Protein AF-A0A2E0VSB5-F1 (afdb_monomer)

Mean predicted aligned error: 21.11 Å

Structure (mmCIF, N/CA/C/O backbone):
data_AF-A0A2E0VSB5-F1
#
_entry.id   AF-A0A2E0VSB5-F1
#
loop_
_atom_site.group_PDB
_atom_site.id
_atom_site.type_symbol
_atom_site.label_atom_id
_atom_site.label_alt_id
_atom_site.label_comp_id
_atom_site.label_asym_id
_atom_site.label_entity_id
_atom_site.label_seq_id
_atom_site.pdbx_PDB_ins_code
_atom_site.Cartn_x
_atom_site.Cartn_y
_atom_site.Cartn_z
_atom_site.occupancy
_atom_site.B_iso_or_equiv
_atom_site.auth_seq_id
_atom_site.auth_comp_id
_atom_site.auth_asym_id
_atom_site.auth_atom_id
_atom_site.pdbx_PDB_model_num
ATOM 1 N N . MET A 1 1 ? -32.326 40.258 33.714 1.00 57.09 1 MET A N 1
ATOM 2 C CA . MET A 1 1 ? -31.892 39.462 34.887 1.00 57.09 1 MET A CA 1
ATOM 3 C C . MET A 1 1 ? -33.051 39.093 35.821 1.00 57.09 1 MET A C 1
ATOM 5 O O . MET A 1 1 ? -33.211 37.913 36.072 1.00 57.09 1 MET A O 1
ATOM 9 N N . LYS A 1 2 ? -33.936 40.021 36.236 1.00 50.50 2 LYS A N 1
ATOM 10 C CA . LYS A 1 2 ? -35.081 39.716 37.136 1.00 50.50 2 LYS A CA 1
ATOM 11 C C . LYS A 1 2 ? -36.106 38.684 36.617 1.00 50.50 2 LYS A C 1
ATOM 13 O O . LYS A 1 2 ? -36.763 38.034 37.415 1.00 50.50 2 LYS A O 1
ATOM 18 N N . LYS A 1 3 ? -36.254 38.537 35.292 1.00 53.69 3 LYS A N 1
ATOM 19 C CA . LYS A 1 3 ? -37.178 37.557 34.686 1.00 53.69 3 LYS A CA 1
ATOM 20 C C . LYS A 1 3 ? -36.610 36.129 34.648 1.00 53.69 3 LYS A C 1
ATOM 22 O O . LYS A 1 3 ? -37.389 35.193 34.670 1.00 53.69 3 LYS A O 1
ATOM 27 N N . LEU A 1 4 ? -35.281 35.967 34.644 1.00 56.50 4 LEU A N 1
ATOM 28 C CA . LEU A 1 4 ? -34.621 34.655 34.564 1.00 56.50 4 LEU A CA 1
ATOM 29 C C . LEU A 1 4 ? -34.564 33.965 35.937 1.00 56.50 4 LEU A C 1
ATOM 31 O O . LEU A 1 4 ? -34.779 32.763 36.037 1.00 56.50 4 LEU A O 1
ATOM 35 N N . THR A 1 5 ? -34.368 34.737 37.011 1.00 61.03 5 THR A N 1
ATOM 36 C CA . THR A 1 5 ? -34.428 34.226 38.389 1.00 61.03 5 THR A CA 1
ATOM 37 C C . THR A 1 5 ? -35.829 33.761 38.787 1.00 61.03 5 THR A C 1
ATOM 39 O O . THR A 1 5 ? -35.952 32.783 39.515 1.00 61.03 5 THR A O 1
ATOM 42 N N . PHE A 1 6 ? -36.887 34.398 38.272 1.00 62.56 6 PHE A N 1
ATOM 43 C CA . PHE A 1 6 ? -38.267 33.988 38.559 1.00 62.56 6 PHE A CA 1
ATOM 44 C C . PHE A 1 6 ? -38.635 32.661 37.873 1.00 62.56 6 PHE A C 1
ATOM 46 O O . PHE A 1 6 ? -39.326 31.833 38.460 1.00 62.56 6 PHE A O 1
ATOM 53 N N . THR A 1 7 ? -38.123 32.416 36.662 1.00 64.69 7 THR A N 1
ATOM 54 C CA . THR A 1 7 ? -38.352 31.156 35.936 1.00 64.69 7 THR A CA 1
ATOM 55 C C . THR A 1 7 ? -37.606 29.980 36.572 1.00 64.69 7 THR A C 1
ATOM 57 O O . THR A 1 7 ? -38.175 28.900 36.683 1.00 64.69 7 THR A O 1
ATOM 60 N N . ILE A 1 8 ? -36.380 30.190 37.066 1.00 64.81 8 ILE A N 1
ATOM 61 C CA . ILE A 1 8 ? -35.599 29.145 37.755 1.00 64.81 8 ILE A CA 1
ATOM 62 C C . ILE A 1 8 ? -36.217 28.807 39.122 1.00 64.81 8 ILE A C 1
ATOM 64 O O . ILE A 1 8 ? -36.346 27.633 39.462 1.00 64.81 8 ILE A O 1
ATOM 68 N N . PHE A 1 9 ? -36.692 29.810 39.871 1.00 64.00 9 PHE A N 1
ATOM 69 C CA . PHE A 1 9 ? -37.379 29.581 41.148 1.00 64.00 9 PHE A CA 1
ATOM 70 C C . PHE A 1 9 ? -38.728 28.863 40.963 1.00 64.00 9 PHE A C 1
ATOM 72 O O . PHE A 1 9 ? -39.086 28.005 41.762 1.00 64.00 9 PHE A O 1
ATOM 79 N N . SER A 1 10 ? -39.446 29.146 39.869 1.00 64.81 10 SER A N 1
ATOM 80 C CA . SER A 1 10 ? -40.701 28.462 39.528 1.00 64.81 10 SER A CA 1
ATOM 81 C C . SER A 1 10 ? -40.507 27.007 39.088 1.00 64.81 10 SER A C 1
ATOM 83 O O . SER A 1 10 ? -41.437 26.219 39.235 1.00 64.81 10 SER A O 1
ATOM 85 N N . PHE A 1 11 ? -39.336 26.644 38.552 1.00 57.78 11 PHE A N 1
ATOM 86 C CA . PHE A 1 11 ? -39.025 25.266 38.155 1.00 57.78 11 PHE A CA 1
ATOM 87 C C . PHE A 1 11 ? -38.574 24.416 39.355 1.00 57.78 11 PHE A C 1
ATOM 89 O O . PHE A 1 11 ? -38.903 23.237 39.434 1.00 57.78 11 PHE A O 1
ATOM 96 N N . PHE A 1 12 ? -37.902 25.030 40.337 1.00 57.31 12 PHE A N 1
ATOM 97 C CA . PHE A 1 12 ? -37.495 24.370 41.586 1.00 57.31 12 PHE A CA 1
ATOM 98 C C . PHE A 1 12 ? -38.660 24.163 42.573 1.00 57.31 12 PHE A C 1
ATOM 100 O O . PHE A 1 12 ? -38.594 23.304 43.445 1.00 57.31 12 PHE A O 1
ATOM 107 N N . LEU A 1 13 ? -39.755 24.921 42.428 1.00 60.22 13 LEU A N 1
ATOM 108 C CA . LEU A 1 13 ? -40.951 24.786 43.268 1.00 60.22 13 LEU A CA 1
ATOM 109 C C . LEU A 1 13 ? -41.887 23.639 42.834 1.00 60.22 13 LEU A C 1
ATOM 111 O O . LEU A 1 13 ? -42.868 23.372 43.522 1.00 60.22 13 LEU A O 1
ATOM 115 N N . PHE A 1 14 ? -41.608 22.968 41.709 1.00 53.88 14 PHE A N 1
ATOM 116 C CA . PHE A 1 14 ? -42.466 21.912 41.152 1.00 53.88 14 PHE A CA 1
ATOM 117 C C . PHE A 1 14 ? -42.030 20.481 41.512 1.00 53.88 14 PHE A C 1
ATOM 119 O O . PHE A 1 14 ? -42.691 19.526 41.116 1.00 53.88 14 PHE A O 1
ATOM 126 N N . THR A 1 15 ? -40.958 20.305 42.291 1.00 57.34 15 THR A N 1
ATOM 127 C CA . THR A 1 15 ? -40.466 18.985 42.735 1.00 57.34 15 THR A CA 1
ATOM 128 C C . THR A 1 15 ? -40.979 18.576 44.119 1.00 57.34 15 THR A C 1
ATOM 130 O O . THR A 1 15 ? -40.351 17.772 44.806 1.00 57.34 15 THR A O 1
ATOM 133 N N . VAL A 1 16 ? -42.123 19.108 44.559 1.00 59.09 16 VAL A N 1
ATOM 134 C CA . VAL A 1 16 ? -42.706 18.717 45.848 1.00 59.09 16 VAL A CA 1
ATOM 135 C C . VAL A 1 16 ? -43.298 17.310 45.740 1.00 59.09 16 VAL A C 1
ATOM 137 O O . VAL A 1 16 ? -44.398 17.115 45.238 1.00 59.09 16 VAL A O 1
ATOM 140 N N . MET A 1 17 ? -42.509 16.350 46.222 1.00 55.81 17 MET A N 1
ATOM 141 C CA . MET A 1 17 ? -42.919 15.157 46.966 1.00 55.81 17 MET A CA 1
ATOM 142 C C . MET A 1 17 ? -44.158 14.438 46.421 1.00 55.81 17 MET A C 1
ATOM 144 O O . MET A 1 17 ? -45.267 14.572 46.937 1.00 55.81 17 MET A O 1
ATOM 148 N N . VAL A 1 18 ? -43.944 13.580 45.426 1.00 48.88 18 VAL A N 1
ATOM 149 C CA . VAL A 1 18 ? -44.850 12.450 45.213 1.00 48.88 18 VAL A CA 1
ATOM 150 C C . VAL A 1 18 ? -44.568 11.449 46.332 1.00 48.88 18 VAL A C 1
ATOM 152 O O . VAL A 1 18 ? -43.710 10.581 46.202 1.00 48.88 18 VAL A O 1
ATOM 155 N N . SER A 1 19 ? -45.252 11.593 47.464 1.00 60.03 19 SER A N 1
ATOM 156 C CA . SER A 1 19 ? -45.313 10.523 48.455 1.00 60.03 19 SER A CA 1
ATOM 157 C C . SER A 1 19 ? -46.178 9.416 47.866 1.00 60.03 19 SER A C 1
ATOM 159 O O . SER A 1 19 ? -47.396 9.564 47.767 1.00 60.03 19 SER A O 1
ATOM 161 N N . ALA A 1 20 ? -45.566 8.307 47.462 1.00 47.06 20 ALA A N 1
ATOM 162 C CA . ALA A 1 20 ? -46.301 7.066 47.274 1.00 47.06 20 ALA A CA 1
ATOM 163 C C . ALA A 1 20 ? -46.772 6.604 48.661 1.00 47.06 20 ALA A C 1
ATOM 165 O O . ALA A 1 20 ? -46.060 5.896 49.367 1.00 47.06 20 ALA A O 1
ATOM 166 N N . GLN A 1 21 ? -47.933 7.088 49.105 1.00 60.75 21 GLN A N 1
ATOM 167 C CA . GLN A 1 21 ? -48.536 6.603 50.338 1.00 60.75 21 GLN A CA 1
ATOM 168 C C . GLN A 1 21 ? -49.016 5.178 50.085 1.00 60.75 21 GLN A C 1
ATOM 170 O O . GLN A 1 21 ? -49.760 4.923 49.134 1.00 60.75 21 GLN A O 1
ATOM 175 N N . VAL A 1 22 ? -48.552 4.247 50.921 1.00 66.75 22 VAL A N 1
ATOM 176 C CA . VAL A 1 22 ? -49.092 2.888 50.954 1.00 66.75 22 VAL A CA 1
ATOM 177 C C . VAL A 1 22 ? -50.607 3.017 51.128 1.00 66.75 22 VAL A C 1
ATOM 179 O O . VAL A 1 22 ? -51.035 3.773 52.004 1.00 66.75 22 VAL A O 1
ATOM 182 N N . PRO A 1 23 ? -51.427 2.358 50.291 1.00 72.94 23 PRO A N 1
ATOM 183 C CA . PRO A 1 23 ? -52.872 2.409 50.445 1.00 72.94 23 PRO A CA 1
ATOM 184 C C . PRO A 1 23 ? -53.263 1.996 51.869 1.00 72.94 23 PRO A C 1
ATOM 186 O O . PRO A 1 23 ? -52.993 0.871 52.281 1.00 72.94 23 PRO A O 1
ATOM 189 N N . GLN A 1 24 ? -53.887 2.908 52.615 1.00 85.94 24 GLN A N 1
ATOM 190 C CA . GLN A 1 24 ? -54.301 2.710 54.011 1.00 85.94 24 GLN A CA 1
ATOM 191 C C . GLN A 1 24 ? -55.617 1.929 54.086 1.00 85.94 24 GLN A C 1
ATOM 193 O O . GLN A 1 24 ? -56.604 2.386 54.653 1.00 85.94 24 GLN A O 1
ATOM 198 N N . ALA A 1 25 ? -55.660 0.787 53.397 1.00 90.19 25 ALA A N 1
ATOM 199 C CA . ALA A 1 25 ? -56.811 -0.099 53.354 1.00 90.19 25 ALA A CA 1
ATOM 200 C C . ALA A 1 25 ? -56.442 -1.492 52.831 1.00 90.19 25 ALA A C 1
ATOM 202 O O . ALA A 1 25 ? -55.509 -1.642 52.039 1.00 90.19 25 ALA A O 1
ATOM 203 N N . PHE A 1 26 ? -57.235 -2.506 53.182 1.00 90.12 26 PHE A N 1
ATOM 204 C CA . PHE A 1 26 ? -57.137 -3.846 52.594 1.00 90.12 26 PHE A CA 1
ATOM 205 C C . PHE A 1 26 ? -58.503 -4.396 52.171 1.00 90.12 26 PHE A C 1
ATOM 207 O O . PHE A 1 26 ? -59.560 -3.947 52.609 1.00 90.12 26 PHE A O 1
ATOM 214 N N . LYS A 1 27 ? -58.490 -5.380 51.268 1.00 91.44 27 LYS A N 1
ATOM 215 C CA . LYS A 1 27 ? -59.706 -6.021 50.756 1.00 91.44 27 LYS A CA 1
ATOM 216 C C . LYS A 1 27 ? -60.188 -7.112 51.707 1.00 91.44 27 LYS A C 1
ATOM 218 O O . LYS A 1 27 ? -59.393 -7.946 52.130 1.00 91.44 27 LYS A O 1
ATOM 223 N N . TYR A 1 28 ? -61.492 -7.158 51.959 1.00 92.31 28 TYR A N 1
ATOM 224 C CA . TYR A 1 28 ? -62.139 -8.230 52.715 1.00 92.31 28 TYR A CA 1
ATOM 225 C C . TYR A 1 28 ? -63.414 -8.676 52.002 1.00 92.31 28 TYR A C 1
ATOM 227 O O . TYR A 1 28 ? -64.159 -7.848 51.481 1.00 92.31 28 TYR A O 1
ATOM 235 N N . GLN A 1 29 ? -63.675 -9.979 51.955 1.00 92.94 29 GLN A N 1
ATOM 236 C CA . GLN A 1 29 ? -64.854 -10.531 51.294 1.00 92.94 29 GLN A CA 1
ATOM 237 C C . GLN A 1 29 ? -65.670 -11.355 52.289 1.00 92.94 29 GLN A C 1
ATOM 239 O O . GLN A 1 29 ? -65.118 -12.165 53.029 1.00 92.94 29 GLN A O 1
ATOM 244 N N . ALA A 1 30 ? -66.986 -11.154 52.295 1.00 91.00 30 ALA A N 1
ATOM 245 C CA . ALA A 1 30 ? -67.902 -11.866 53.180 1.00 91.00 30 ALA A CA 1
ATOM 246 C C . ALA A 1 30 ? -69.169 -12.287 52.435 1.00 91.00 30 ALA A C 1
ATOM 248 O O . ALA A 1 30 ? -69.587 -11.620 51.492 1.00 91.00 30 ALA A O 1
ATOM 249 N N . VAL A 1 31 ? -69.801 -13.372 52.886 1.00 93.69 31 VAL A N 1
ATOM 250 C CA . VAL A 1 31 ? -71.155 -13.757 52.467 1.00 93.69 31 VAL A CA 1
ATOM 251 C C . VAL A 1 31 ? -72.103 -13.472 53.619 1.00 93.69 31 VAL A C 1
ATOM 253 O O . VAL A 1 31 ? -71.986 -14.072 54.685 1.00 93.69 31 VAL A O 1
ATOM 256 N N . VAL A 1 32 ? -73.047 -12.567 53.396 1.00 92.19 32 VAL A N 1
ATOM 257 C CA . VAL A 1 32 ? -74.003 -12.117 54.402 1.00 92.19 32 VAL A CA 1
ATOM 258 C C . VAL A 1 32 ? -75.254 -12.987 54.352 1.00 92.19 32 VAL A C 1
ATOM 260 O O . VAL A 1 32 ? -75.841 -13.224 53.289 1.00 92.19 32 VAL A O 1
ATOM 263 N N . ARG A 1 33 ? -75.656 -13.478 55.524 1.00 89.94 33 ARG A N 1
ATOM 264 C CA . ARG A 1 33 ? -76.829 -14.329 55.719 1.00 89.94 33 ARG A CA 1
ATOM 265 C C . ARG A 1 33 ? -77.749 -13.726 56.771 1.00 89.94 33 ARG A C 1
ATOM 267 O O . ARG A 1 33 ? -77.280 -13.038 57.673 1.00 89.94 33 ARG A O 1
ATOM 274 N N . ASP A 1 34 ? -79.040 -14.005 56.652 1.00 85.12 34 ASP A N 1
ATOM 275 C CA . ASP A 1 34 ? -80.021 -13.665 57.676 1.00 85.12 34 ASP A CA 1
ATOM 276 C C . ASP A 1 34 ? -79.962 -14.639 58.870 1.00 85.12 34 ASP A C 1
ATOM 278 O O . ASP A 1 34 ? -79.226 -15.632 58.867 1.00 85.12 34 ASP A O 1
ATOM 282 N N . ALA A 1 35 ? -80.770 -14.380 59.901 1.00 83.00 35 ALA A N 1
ATOM 283 C CA . ALA A 1 35 ? -80.853 -15.227 61.094 1.00 83.00 35 ALA A CA 1
ATOM 284 C C . ALA A 1 35 ? -81.342 -16.667 60.811 1.00 83.00 35 ALA A C 1
ATOM 286 O O . ALA A 1 35 ? -81.150 -17.556 61.640 1.00 83.00 35 ALA A O 1
ATOM 287 N N . GLY A 1 36 ? -81.967 -16.913 59.654 1.00 84.56 36 GLY A N 1
ATOM 288 C CA . GLY A 1 36 ? -82.365 -18.239 59.176 1.00 84.56 36 GLY A CA 1
ATOM 289 C C . GLY A 1 36 ? -81.282 -18.947 58.352 1.00 84.56 36 GLY A C 1
ATOM 290 O O . GLY A 1 36 ? -81.516 -20.054 57.862 1.00 84.56 36 GLY A O 1
ATOM 291 N N . GLY A 1 37 ? -80.111 -18.325 58.176 1.00 82.69 37 GLY A N 1
ATOM 292 C CA . GLY A 1 37 ? -78.995 -18.837 57.383 1.00 82.69 37 GLY A CA 1
ATOM 293 C C . GLY A 1 37 ? -79.160 -18.663 55.868 1.00 82.69 37 GLY A C 1
ATOM 294 O O . GLY A 1 37 ? -78.307 -19.144 55.109 1.00 82.69 37 GLY A O 1
ATOM 295 N N . GLN A 1 38 ? -80.217 -17.986 55.406 1.00 89.12 38 GLN A N 1
ATOM 296 C CA . GLN A 1 38 ? -80.436 -17.702 53.987 1.00 89.12 38 GLN A CA 1
ATOM 297 C C . GLN A 1 38 ? -79.572 -16.526 53.541 1.00 89.12 38 GLN A C 1
ATOM 299 O O . GLN A 1 38 ? -79.317 -15.604 54.311 1.00 89.12 38 GLN A O 1
ATOM 304 N N . VAL A 1 39 ? -79.089 -16.556 52.297 1.00 92.25 39 VAL A N 1
ATOM 305 C CA . VAL A 1 39 ? -78.276 -15.456 51.759 1.00 92.25 39 VAL A CA 1
ATOM 306 C C . VAL A 1 39 ? -79.130 -14.202 51.593 1.00 92.25 39 VAL A C 1
ATOM 308 O O . VAL A 1 39 ? -80.233 -14.254 51.049 1.00 92.25 39 VAL A O 1
ATOM 311 N N . MET A 1 40 ? -78.613 -13.061 52.034 1.00 91.38 40 MET A N 1
ATOM 312 C CA . MET A 1 40 ? -79.279 -11.777 51.831 1.00 91.38 40 MET A CA 1
ATOM 313 C C . MET A 1 40 ? -78.922 -11.251 50.442 1.00 91.38 40 MET A C 1
ATOM 315 O O . MET A 1 40 ? -77.972 -10.492 50.316 1.00 91.38 40 MET A O 1
ATOM 319 N N . ALA A 1 41 ? -79.618 -11.681 49.389 1.00 93.19 41 ALA A N 1
ATOM 320 C CA . ALA A 1 41 ? -79.285 -11.321 48.005 1.00 93.19 41 ALA A CA 1
ATOM 321 C C . ALA A 1 41 ? -79.787 -9.920 47.595 1.00 93.19 41 ALA A C 1
ATOM 323 O O . ALA A 1 41 ? -80.934 -9.565 47.886 1.00 93.19 41 ALA A O 1
ATOM 324 N N . ASN A 1 42 ? -78.949 -9.153 46.881 1.00 92.94 42 ASN A N 1
ATOM 325 C CA . ASN A 1 42 ? -79.252 -7.809 46.350 1.00 92.94 42 ASN A CA 1
ATOM 326 C C . ASN A 1 42 ? -79.814 -6.823 47.387 1.00 92.94 42 ASN A C 1
ATOM 328 O O . ASN A 1 42 ? -80.688 -6.012 47.079 1.00 92.94 42 ASN A O 1
ATOM 332 N N . GLN A 1 43 ? -79.337 -6.908 48.628 1.00 92.06 43 GLN A N 1
ATOM 333 C CA . GLN A 1 43 ? -79.760 -6.041 49.723 1.00 92.06 43 GLN A CA 1
ATOM 334 C C . GLN A 1 43 ? -78.737 -4.934 49.954 1.00 92.06 43 GLN A C 1
ATOM 336 O O . GLN A 1 43 ? -77.530 -5.182 49.981 1.00 92.06 43 GLN A O 1
ATOM 341 N N . SER A 1 44 ? -79.234 -3.715 50.163 1.00 91.75 44 SER A N 1
ATOM 342 C CA . SER A 1 44 ? -78.430 -2.627 50.717 1.00 91.75 44 SER A CA 1
ATOM 343 C C . SER A 1 44 ? -78.346 -2.814 52.227 1.00 91.75 44 SER A C 1
ATOM 345 O O . SER A 1 44 ? -79.374 -2.858 52.900 1.00 91.75 44 SER A O 1
ATOM 347 N N . ILE A 1 45 ? -77.131 -2.925 52.746 1.00 92.12 45 ILE A N 1
ATOM 348 C CA . ILE A 1 45 ? -76.839 -3.174 54.159 1.00 92.12 45 ILE A CA 1
ATOM 349 C C . ILE A 1 45 ? -75.727 -2.234 54.628 1.00 92.12 45 ILE A C 1
ATOM 351 O O . ILE A 1 45 ? -74.974 -1.699 53.810 1.00 92.12 45 ILE A O 1
ATOM 355 N N . THR A 1 46 ? -75.586 -2.079 55.941 1.00 94.06 46 THR A N 1
ATOM 356 C CA . THR A 1 46 ? -74.403 -1.448 56.535 1.00 94.06 46 THR A CA 1
ATOM 357 C C . THR A 1 46 ? -73.657 -2.489 57.349 1.00 94.06 46 THR A C 1
ATOM 359 O O . THR A 1 46 ? -74.252 -3.189 58.170 1.00 94.06 46 THR A O 1
ATOM 362 N N . LEU A 1 47 ? -72.355 -2.608 57.108 1.00 94.81 47 LEU A N 1
ATOM 363 C CA . LEU A 1 47 ? -71.478 -3.480 57.873 1.00 94.81 47 LEU A CA 1
ATOM 364 C C . LEU A 1 47 ? -70.588 -2.640 58.780 1.00 94.81 47 LEU A C 1
ATOM 366 O O . LEU A 1 47 ? -69.868 -1.775 58.295 1.00 94.81 47 LEU A O 1
ATOM 370 N N . GLY A 1 48 ? -70.640 -2.916 60.077 1.00 95.69 48 GLY A N 1
ATOM 371 C CA . GLY A 1 48 ? -69.693 -2.387 61.048 1.00 95.69 48 GLY A CA 1
ATOM 372 C C . GLY A 1 48 ? -68.479 -3.304 61.087 1.00 95.69 48 GLY A C 1
ATOM 373 O O . GLY A 1 48 ? -68.624 -4.529 61.117 1.00 95.69 48 GLY A O 1
ATOM 374 N N . VAL A 1 49 ? -67.287 -2.732 61.058 1.00 96.94 49 VAL A N 1
ATOM 375 C CA . VAL A 1 49 ? -66.023 -3.464 61.050 1.00 96.94 49 VAL A CA 1
ATOM 376 C C . VAL A 1 49 ? -65.207 -3.017 62.248 1.00 96.94 49 VAL A C 1
ATOM 378 O O . VAL A 1 49 ? -64.805 -1.861 62.313 1.00 96.94 49 VAL A O 1
ATOM 381 N N . ASP A 1 50 ? -64.910 -3.944 63.154 1.00 97.50 50 ASP A N 1
ATOM 382 C CA . ASP A 1 50 ? -63.951 -3.733 64.233 1.00 97.50 50 ASP A CA 1
ATOM 383 C C . ASP A 1 50 ? -62.673 -4.523 63.954 1.00 97.50 50 ASP A C 1
ATOM 385 O O . ASP A 1 50 ? -62.716 -5.708 63.614 1.00 97.50 50 ASP A O 1
ATOM 389 N N . LEU A 1 51 ? -61.525 -3.888 64.161 1.00 96.81 51 LEU A N 1
ATOM 390 C CA . LEU A 1 51 ? -60.233 -4.556 64.232 1.00 96.81 51 LEU A CA 1
ATOM 391 C C . LEU A 1 51 ? -59.849 -4.710 65.697 1.00 96.81 51 LEU A C 1
ATOM 393 O O . LEU A 1 51 ? -59.775 -3.723 66.431 1.00 96.81 51 LEU A O 1
ATOM 397 N N . LEU A 1 52 ? -59.620 -5.950 66.125 1.00 96.81 52 LEU A N 1
ATOM 398 C CA . LEU A 1 52 ? -59.295 -6.285 67.504 1.00 96.81 52 LEU A CA 1
ATOM 399 C C . LEU A 1 52 ? -57.870 -6.811 67.628 1.00 96.81 52 LEU A C 1
ATOM 401 O O . LEU A 1 52 ? -57.473 -7.706 66.885 1.00 96.81 52 LEU A O 1
ATOM 405 N N . GLN A 1 53 ? -57.151 -6.326 68.636 1.00 94.69 53 GLN A N 1
ATOM 406 C CA . GLN A 1 53 ? -55.847 -6.835 69.057 1.00 94.69 53 GLN A CA 1
ATOM 407 C C . GLN A 1 53 ? -55.890 -7.140 70.553 1.00 94.69 53 GLN A C 1
ATOM 409 O O . GLN A 1 53 ? -56.375 -6.333 71.349 1.00 94.69 53 GLN A O 1
ATOM 414 N N . ASN A 1 54 ? -55.422 -8.326 70.955 1.00 91.31 54 ASN A N 1
ATOM 415 C CA . ASN A 1 54 ? -55.477 -8.793 72.350 1.00 91.31 54 ASN A CA 1
ATOM 416 C C . ASN A 1 54 ? -56.885 -8.690 72.986 1.00 91.31 54 ASN A C 1
ATOM 418 O O . ASN A 1 54 ? -57.022 -8.450 74.184 1.00 91.31 54 ASN A O 1
ATOM 422 N N . GLY A 1 55 ? -57.936 -8.836 72.170 1.00 89.12 55 GLY A N 1
ATOM 423 C CA . GLY A 1 55 ? -59.336 -8.738 72.593 1.00 89.12 55 GLY A CA 1
ATOM 424 C C . GLY A 1 55 ? -59.905 -7.318 72.709 1.00 89.12 55 GLY A C 1
ATOM 425 O O . GLY A 1 55 ? -61.086 -7.186 73.023 1.00 89.12 55 GLY A O 1
ATOM 426 N N . ASN A 1 56 ? -59.122 -6.271 72.429 1.00 93.75 56 ASN A N 1
ATOM 427 C CA . ASN A 1 56 ? -59.572 -4.876 72.457 1.00 93.75 56 ASN A CA 1
ATOM 428 C C . ASN A 1 56 ? -59.735 -4.320 71.039 1.00 93.75 56 ASN A C 1
ATOM 430 O O . ASN A 1 56 ? -58.880 -4.568 70.191 1.00 93.75 56 ASN A O 1
ATOM 434 N N . THR A 1 57 ? -60.785 -3.533 70.792 1.00 96.12 57 THR A N 1
ATOM 435 C CA . THR A 1 57 ? -60.967 -2.816 69.519 1.00 96.12 57 THR A CA 1
ATOM 436 C C . THR A 1 57 ? -59.925 -1.705 69.390 1.00 96.12 57 THR A C 1
ATOM 438 O O . THR A 1 57 ? -59.897 -0.784 70.204 1.00 96.12 57 THR A O 1
ATOM 441 N N . VAL A 1 58 ? -59.074 -1.794 68.367 1.00 96.62 58 VAL A N 1
ATOM 442 C CA . VAL A 1 58 ? -58.046 -0.789 68.041 1.00 96.62 58 VAL A CA 1
ATOM 443 C C . VAL A 1 58 ? -58.480 0.152 66.917 1.00 96.62 58 VAL A C 1
ATOM 445 O O . VAL A 1 58 ? -57.969 1.264 66.809 1.00 96.62 58 VAL A O 1
ATOM 448 N N . TYR A 1 59 ? -59.447 -0.272 66.104 1.00 97.62 59 TYR A N 1
ATOM 449 C CA . TYR A 1 59 ? -60.029 0.522 65.027 1.00 97.62 59 TYR A CA 1
ATOM 450 C C . TYR A 1 59 ? -61.453 0.051 64.729 1.00 97.62 59 TYR A C 1
ATOM 452 O O . TYR A 1 59 ? -61.726 -1.146 64.819 1.00 97.62 59 TYR A O 1
ATOM 460 N N . SER A 1 60 ? -62.344 0.979 64.383 1.00 96.69 60 SER A N 1
ATOM 461 C CA . SER A 1 60 ? -63.742 0.691 64.052 1.00 96.69 60 SER A CA 1
ATOM 462 C C . SER A 1 60 ? -64.255 1.624 62.956 1.00 96.69 60 SER A C 1
ATOM 464 O O . SER A 1 60 ? -64.008 2.834 63.010 1.00 96.69 60 SER A O 1
ATOM 466 N N . GLU A 1 61 ? -64.985 1.084 61.983 1.00 97.00 61 GLU A N 1
ATOM 467 C CA . GLU A 1 61 ? -65.603 1.839 60.888 1.00 97.00 61 GLU A CA 1
ATOM 468 C C . GLU A 1 61 ? -66.934 1.231 60.423 1.00 97.00 61 GLU A C 1
ATOM 470 O O . GLU A 1 61 ? -67.148 0.024 60.520 1.00 97.00 61 GLU A O 1
ATOM 475 N N . ASP A 1 62 ? -67.792 2.066 59.835 1.00 95.81 62 ASP A N 1
ATOM 476 C CA . ASP A 1 62 ? -69.003 1.634 59.133 1.00 95.81 62 ASP A CA 1
ATOM 477 C C . ASP A 1 62 ? -68.804 1.656 57.613 1.00 95.81 62 ASP A C 1
ATOM 479 O O . ASP A 1 62 ? -68.345 2.648 57.033 1.00 95.81 62 ASP A O 1
ATOM 483 N N . GLN A 1 63 ? -69.219 0.579 56.947 1.00 94.25 63 GLN A N 1
ATOM 484 C CA . GLN A 1 63 ? -69.164 0.423 55.497 1.00 94.25 63 GLN A CA 1
ATOM 485 C C . GLN A 1 63 ? -70.551 0.146 54.906 1.00 94.25 63 GLN A C 1
ATOM 487 O O . GLN A 1 63 ? -71.100 -0.946 55.095 1.00 94.25 63 GLN A O 1
ATOM 492 N N . PRO A 1 64 ? -71.130 1.087 54.139 1.00 92.12 64 PRO A N 1
ATOM 493 C CA . PRO A 1 64 ? -72.301 0.782 53.332 1.00 92.12 64 PRO A CA 1
ATOM 494 C C . PRO A 1 64 ? -71.911 -0.183 52.205 1.00 92.12 64 PRO A C 1
ATOM 496 O O . PRO A 1 64 ? -70.941 0.047 51.482 1.00 92.12 64 PRO A O 1
ATOM 499 N N . ALA A 1 65 ? -72.682 -1.256 52.034 1.00 91.81 65 ALA A N 1
ATOM 500 C CA . ALA A 1 65 ? -72.437 -2.269 51.015 1.00 91.81 65 ALA A CA 1
ATOM 501 C C . ALA A 1 65 ? -73.745 -2.758 50.380 1.00 91.81 65 ALA A C 1
ATOM 503 O O . ALA A 1 65 ? -74.825 -2.687 50.966 1.00 91.81 65 ALA A O 1
ATOM 504 N N . THR A 1 66 ? -73.646 -3.289 49.164 1.00 93.75 66 THR A N 1
ATOM 505 C CA . THR A 1 66 ? -74.746 -4.002 48.509 1.00 93.75 66 THR A CA 1
ATOM 506 C C . THR A 1 66 ? -74.299 -5.427 48.236 1.00 93.75 66 THR A C 1
ATOM 508 O O . THR A 1 66 ? -73.263 -5.645 47.607 1.00 93.75 66 THR A O 1
ATOM 511 N N . THR A 1 67 ? -75.056 -6.398 48.736 1.00 94.88 67 THR A N 1
ATOM 512 C CA . THR A 1 67 ? -74.793 -7.815 48.478 1.00 94.88 67 THR A CA 1
ATOM 513 C C . THR A 1 67 ? -75.155 -8.178 47.037 1.00 94.88 67 THR A C 1
ATOM 515 O O . THR A 1 67 ? -76.072 -7.598 46.463 1.00 94.88 67 THR A O 1
ATOM 518 N N . ASN A 1 68 ? -74.473 -9.151 46.431 1.00 93.81 68 ASN A N 1
ATOM 519 C CA . ASN A 1 68 ? -74.870 -9.686 45.118 1.00 93.81 68 ASN A CA 1
ATOM 520 C C . ASN A 1 68 ? -75.931 -10.806 45.235 1.00 93.81 68 ASN A C 1
ATOM 522 O O . ASN A 1 68 ? -76.401 -11.109 46.333 1.00 93.81 68 ASN A O 1
ATOM 526 N N . ASP A 1 69 ? -76.264 -11.469 44.120 1.00 95.56 69 ASP A N 1
ATOM 527 C CA . ASP A 1 69 ? -77.205 -12.608 44.055 1.00 95.56 69 ASP A CA 1
ATOM 528 C C . ASP A 1 69 ? -76.882 -13.765 45.024 1.00 95.56 69 ASP A C 1
ATOM 530 O O . ASP A 1 69 ? -77.758 -14.556 45.370 1.00 95.56 69 ASP A O 1
ATOM 534 N N . PHE A 1 70 ? -75.633 -13.867 45.487 1.00 93.62 70 PHE A N 1
ATOM 535 C CA . PHE A 1 70 ? -75.157 -14.896 46.413 1.00 93.62 70 PHE A CA 1
ATOM 536 C C . PHE A 1 70 ? -74.970 -14.384 47.849 1.00 93.62 70 PHE A C 1
ATOM 538 O O . PHE A 1 70 ? -74.447 -15.114 48.690 1.00 93.62 70 PHE A O 1
ATOM 545 N N . GLY A 1 71 ? -75.361 -13.141 48.149 1.00 92.44 71 GLY A N 1
ATOM 546 C CA . GLY A 1 71 ? -75.128 -12.517 49.454 1.00 92.44 71 GLY A CA 1
ATOM 547 C C . GLY A 1 71 ? -73.695 -12.008 49.659 1.00 92.44 71 GLY A C 1
ATOM 548 O O . GLY A 1 71 ? -73.339 -11.635 50.772 1.00 92.44 71 GLY A O 1
ATOM 549 N N . LEU A 1 72 ? -72.848 -12.014 48.625 1.00 95.00 72 LEU A N 1
ATOM 550 C CA . LEU A 1 72 ? -71.433 -11.644 48.721 1.00 95.00 72 LEU A CA 1
ATOM 551 C C . LEU A 1 72 ? -71.251 -10.123 48.753 1.00 95.00 72 LEU A C 1
ATOM 553 O O . LEU A 1 72 ? -71.863 -9.416 47.951 1.00 95.00 72 LEU A O 1
ATOM 557 N N . VAL A 1 73 ? -70.336 -9.645 49.593 1.00 94.50 73 VAL A N 1
ATOM 558 C CA . VAL A 1 73 ? -69.850 -8.258 49.623 1.00 94.50 73 VAL A CA 1
ATOM 559 C C . VAL A 1 73 ? -68.333 -8.209 49.479 1.00 94.50 73 VAL A C 1
ATOM 561 O O . VAL A 1 73 ? -67.626 -9.090 49.970 1.00 94.50 73 VAL A O 1
ATOM 564 N N . ASN A 1 74 ? -67.835 -7.157 48.828 1.00 93.81 74 ASN A N 1
ATOM 565 C CA . ASN A 1 74 ? -66.416 -6.813 48.785 1.00 93.81 74 ASN A CA 1
ATOM 566 C C . ASN A 1 74 ? -66.217 -5.500 49.540 1.00 93.81 74 ASN A C 1
ATOM 568 O O . ASN A 1 74 ? -66.745 -4.472 49.123 1.00 93.81 74 ASN A O 1
ATOM 572 N N . LEU A 1 75 ? -65.451 -5.546 50.620 1.00 92.75 75 LEU A N 1
ATOM 573 C CA . LEU A 1 75 ? -65.152 -4.418 51.493 1.00 92.75 75 LEU A CA 1
ATOM 574 C C . LEU A 1 75 ? -63.722 -3.931 51.252 1.00 92.75 75 LEU A C 1
ATOM 576 O O . LEU A 1 75 ? -62.838 -4.709 50.879 1.00 92.75 75 LEU A O 1
ATOM 580 N N . GLU A 1 76 ? -63.503 -2.638 51.468 1.00 93.69 76 GLU A N 1
ATOM 581 C CA . GLU A 1 76 ? -62.179 -2.006 51.498 1.00 93.69 76 GLU A CA 1
ATOM 582 C C . GLU A 1 76 ? -61.948 -1.473 52.909 1.00 93.69 76 GLU A C 1
ATOM 584 O O . GLU A 1 76 ? -62.192 -0.295 53.165 1.00 93.69 76 GLU A O 1
ATOM 589 N N . ILE A 1 77 ? -61.556 -2.355 53.831 1.00 93.75 77 ILE A N 1
ATOM 590 C CA . ILE A 1 77 ? -61.414 -2.018 55.249 1.00 93.75 77 ILE A CA 1
ATOM 591 C C . ILE A 1 77 ? -60.335 -0.942 55.404 1.00 93.75 77 ILE A C 1
ATOM 593 O O . ILE A 1 77 ? -59.227 -1.145 54.911 1.00 93.75 77 ILE A O 1
ATOM 597 N N . GLY A 1 78 ? -60.667 0.182 56.046 1.00 93.06 78 GLY A N 1
ATOM 598 C CA . GLY A 1 78 ? -59.839 1.395 56.145 1.00 93.06 78 GLY A CA 1
ATOM 599 C C . GLY A 1 78 ? -60.344 2.579 55.306 1.00 93.06 78 GLY A C 1
ATOM 600 O O . GLY A 1 78 ? -59.801 3.681 55.389 1.00 93.06 78 GLY A O 1
ATOM 601 N N . ARG A 1 79 ? -61.390 2.384 54.488 1.00 92.12 79 ARG A N 1
ATOM 602 C CA . ARG A 1 79 ? -62.033 3.447 53.682 1.00 92.12 79 ARG A CA 1
ATOM 603 C C . ARG A 1 79 ? -63.493 3.708 54.052 1.00 92.12 79 ARG A C 1
ATOM 605 O O . ARG A 1 79 ? -64.185 4.417 53.319 1.00 92.12 79 ARG A O 1
ATOM 612 N N . GLY A 1 80 ? -63.969 3.112 55.138 1.00 91.50 80 GLY A N 1
ATOM 613 C CA . GLY A 1 80 ? -65.302 3.336 55.668 1.00 91.50 80 GLY A CA 1
ATOM 614 C C . GLY A 1 80 ? -65.429 4.676 56.387 1.00 91.50 80 GLY A C 1
ATOM 615 O O . GLY A 1 80 ? -64.533 5.524 56.393 1.00 91.50 80 GLY A O 1
ATOM 616 N N . THR A 1 81 ? -66.580 4.871 57.020 1.00 95.25 81 THR A N 1
ATOM 617 C CA . THR A 1 81 ? -66.780 5.988 57.945 1.00 95.25 81 THR A CA 1
ATOM 618 C C . THR A 1 81 ? -66.200 5.597 59.297 1.00 95.25 81 THR A C 1
ATOM 620 O O . THR A 1 81 ? -66.777 4.774 60.001 1.00 95.25 81 THR A O 1
ATOM 623 N N . VAL A 1 82 ? -65.048 6.168 59.650 1.00 95.75 82 VAL A N 1
ATOM 624 C CA . VAL A 1 82 ? -64.343 5.850 60.900 1.00 95.75 82 VAL A CA 1
ATOM 625 C C . VAL A 1 82 ? -65.187 6.237 62.114 1.00 95.75 82 VAL A C 1
ATOM 627 O O . VAL A 1 82 ? -65.603 7.387 62.250 1.00 95.75 82 VAL A O 1
ATOM 630 N N . LEU A 1 83 ? -65.393 5.280 63.016 1.00 95.06 83 LEU A N 1
ATOM 631 C CA . LEU A 1 83 ? -66.052 5.474 64.306 1.00 95.06 83 LEU A CA 1
ATOM 632 C C . LEU A 1 83 ? -65.026 5.697 65.424 1.00 95.06 83 LEU A C 1
ATOM 634 O O . LEU A 1 83 ? -65.239 6.532 66.304 1.00 95.06 83 LEU A O 1
ATOM 638 N N . SER A 1 84 ? -63.906 4.963 65.399 1.00 95.69 84 SER A N 1
ATOM 639 C CA . SER A 1 84 ? -62.806 5.122 66.359 1.00 95.69 84 SER A CA 1
ATOM 640 C C . SER A 1 84 ? -61.475 4.563 65.837 1.00 95.69 84 SER A C 1
ATOM 642 O O . SER A 1 84 ? -61.456 3.692 64.970 1.00 95.69 84 SER A O 1
ATOM 644 N N . GLY A 1 85 ? -60.361 5.051 66.396 1.00 93.25 85 GLY A N 1
ATOM 645 C CA . GLY A 1 85 ? -59.000 4.660 66.008 1.00 93.25 85 GLY A CA 1
ATOM 646 C C . GLY A 1 85 ? -58.468 5.387 64.765 1.00 93.25 85 GLY A C 1
ATOM 647 O O . GLY A 1 85 ? -59.194 6.116 64.091 1.00 93.25 85 GLY A O 1
ATOM 648 N N . THR A 1 86 ? -57.184 5.177 64.463 1.00 91.19 86 THR A N 1
ATOM 649 C CA . THR A 1 86 ? -56.508 5.690 63.258 1.00 91.19 86 THR A CA 1
ATOM 650 C C . THR A 1 86 ? -55.886 4.509 62.523 1.00 91.19 86 THR A C 1
ATOM 652 O O . THR A 1 86 ? -55.027 3.836 63.089 1.00 91.19 86 THR A O 1
ATOM 655 N N . PHE A 1 87 ? -56.299 4.257 61.279 1.00 90.50 87 PHE A N 1
ATOM 656 C CA . PHE A 1 87 ? -55.892 3.061 60.531 1.00 90.50 87 PHE A CA 1
ATOM 657 C C . PHE A 1 87 ? -54.366 2.955 60.357 1.00 90.50 87 PHE A C 1
ATOM 659 O O . PHE A 1 87 ? -53.770 1.920 60.644 1.00 90.50 87 PHE A O 1
ATOM 666 N N . ASP A 1 88 ? -53.724 4.069 60.006 1.00 87.69 88 ASP A N 1
ATOM 667 C CA . ASP A 1 88 ? -52.275 4.191 59.796 1.00 87.69 88 ASP A CA 1
ATOM 668 C C . ASP A 1 88 ? -51.436 3.963 61.066 1.00 87.69 88 ASP A C 1
ATOM 670 O O . ASP A 1 88 ? -50.217 3.832 60.989 1.00 87.69 88 ASP A O 1
ATOM 674 N N . GLN A 1 89 ? -52.065 3.963 62.246 1.00 87.12 89 GLN A N 1
ATOM 675 C CA . GLN A 1 89 ? -51.396 3.774 63.538 1.00 87.12 89 GLN A CA 1
ATOM 676 C C . GLN A 1 89 ? -51.569 2.354 64.092 1.00 87.12 89 GLN A C 1
ATOM 678 O O . GLN A 1 89 ? -51.099 2.075 65.194 1.00 87.12 89 GLN A O 1
ATOM 683 N N . ILE A 1 90 ? -52.250 1.465 63.362 1.00 88.38 90 ILE A N 1
ATOM 684 C CA . ILE A 1 90 ? -52.423 0.070 63.768 1.00 88.38 90 ILE A CA 1
ATOM 685 C C . ILE A 1 90 ? -51.077 -0.651 63.648 1.00 88.38 90 ILE A C 1
ATOM 687 O O . ILE A 1 90 ? -50.470 -0.699 62.578 1.00 88.38 90 ILE A O 1
ATOM 691 N N . ASP A 1 91 ? -50.623 -1.245 64.750 1.00 86.56 91 ASP A N 1
ATOM 692 C CA . ASP A 1 91 ? -49.445 -2.106 64.756 1.00 86.56 91 ASP A CA 1
ATOM 693 C C . ASP A 1 91 ? -49.800 -3.483 64.177 1.00 86.56 91 ASP A C 1
ATOM 695 O O . ASP A 1 91 ? -50.301 -4.367 64.874 1.00 86.56 91 ASP A O 1
ATOM 699 N N . TRP A 1 92 ? -49.546 -3.668 62.882 1.00 87.00 92 TRP A N 1
ATOM 700 C CA . TRP A 1 92 ? -49.818 -4.919 62.166 1.00 87.00 92 TRP A CA 1
ATOM 701 C C . TRP A 1 92 ? -48.901 -6.088 62.567 1.00 87.00 92 TRP A C 1
ATOM 703 O O . TRP A 1 92 ? -49.098 -7.196 62.069 1.00 87.00 92 TRP A O 1
ATOM 713 N N . SER A 1 93 ? -47.917 -5.880 63.454 1.00 81.56 93 SER A N 1
ATOM 714 C CA . SER A 1 93 ? -47.106 -6.974 64.010 1.00 81.56 93 SER A CA 1
ATOM 715 C C . SER A 1 93 ? -47.860 -7.807 65.057 1.00 81.56 93 SER A C 1
ATOM 717 O O . SER A 1 93 ? -47.453 -8.927 65.373 1.00 81.56 93 SER A O 1
ATOM 719 N N . VAL A 1 94 ? -48.986 -7.294 65.565 1.00 86.50 94 VAL A N 1
ATOM 720 C CA . VAL A 1 94 ? -49.843 -7.975 66.541 1.00 86.50 94 VAL A CA 1
ATOM 721 C C . VAL A 1 94 ? -50.978 -8.720 65.818 1.00 86.50 94 VAL A C 1
ATOM 723 O O . VAL A 1 94 ? -51.657 -8.118 64.975 1.00 86.50 94 VAL A O 1
ATOM 726 N N . PRO A 1 95 ? -51.253 -10.003 66.151 1.00 89.50 95 PRO A N 1
ATOM 727 C CA . PRO A 1 95 ? -52.384 -10.741 65.592 1.00 89.50 95 PRO A CA 1
ATOM 728 C C . PRO A 1 95 ? -53.687 -9.947 65.704 1.00 89.50 95 PRO A C 1
ATOM 730 O O . PRO A 1 95 ? -54.092 -9.530 66.794 1.00 89.50 95 PRO A O 1
ATOM 733 N N . THR A 1 96 ? -54.322 -9.709 64.557 1.00 93.44 96 THR A N 1
ATOM 734 C CA . THR A 1 96 ? -55.479 -8.818 64.436 1.00 93.44 96 THR A CA 1
ATOM 735 C C . THR A 1 96 ? -56.694 -9.604 63.956 1.00 93.44 96 THR A C 1
ATOM 737 O O . THR A 1 96 ? -56.625 -10.340 62.975 1.00 93.44 96 THR A O 1
ATOM 740 N N . THR A 1 97 ? -57.825 -9.449 64.640 1.00 95.38 97 THR A N 1
ATOM 741 C CA . THR A 1 97 ? -59.105 -10.080 64.286 1.00 95.38 97 THR A CA 1
ATOM 742 C C . THR A 1 97 ? -60.049 -9.051 63.678 1.00 95.38 97 THR A C 1
ATOM 744 O O . THR A 1 97 ? -60.261 -7.996 64.268 1.00 95.38 97 THR A O 1
ATOM 747 N N . VAL A 1 98 ? -60.644 -9.367 62.529 1.00 96.31 98 VAL A N 1
ATOM 748 C CA . VAL A 1 98 ? -61.760 -8.619 61.940 1.00 96.31 98 VAL A CA 1
ATOM 749 C C . VAL A 1 98 ? -63.057 -9.149 62.536 1.00 96.31 98 VAL A C 1
ATOM 751 O O . VAL A 1 98 ? -63.415 -10.307 62.317 1.00 96.31 98 VAL A O 1
ATOM 754 N N . ARG A 1 99 ? -63.780 -8.303 63.262 1.00 95.75 99 ARG A N 1
ATOM 755 C CA . ARG A 1 99 ? -65.144 -8.568 63.718 1.00 95.75 99 ARG A CA 1
ATOM 756 C C . ARG A 1 99 ? -66.124 -7.786 62.865 1.00 95.75 99 ARG A C 1
ATOM 758 O O . ARG A 1 99 ? -65.980 -6.580 62.688 1.00 95.75 99 ARG A O 1
ATOM 765 N N . LEU A 1 100 ? -67.131 -8.485 62.360 1.00 94.81 100 LEU A N 1
ATOM 766 C CA . LEU A 1 100 ? -68.178 -7.911 61.533 1.00 94.81 100 LEU A CA 1
ATOM 767 C C . LEU A 1 100 ? -69.491 -7.803 62.298 1.00 94.81 100 LEU A C 1
ATOM 769 O O . LEU A 1 100 ? -69.947 -8.749 62.947 1.00 94.81 100 LEU A O 1
ATOM 773 N N . TRP A 1 101 ? -70.135 -6.662 62.113 1.00 94.19 101 TRP A N 1
ATOM 774 C CA . TRP A 1 101 ? -71.477 -6.349 62.561 1.00 94.19 101 TRP A CA 1
ATOM 775 C C . TRP A 1 101 ? -72.353 -6.064 61.346 1.00 94.19 101 TRP A C 1
ATOM 777 O O . TRP A 1 101 ? -71.898 -5.454 60.386 1.00 94.19 101 TRP A O 1
ATOM 787 N N . LEU A 1 102 ? -73.611 -6.479 61.380 1.00 93.19 102 LEU A N 1
ATOM 788 C CA . LEU A 1 102 ? -74.590 -6.221 60.331 1.00 93.19 102 LEU A CA 1
ATOM 789 C C . LEU A 1 102 ? -75.722 -5.368 60.876 1.00 93.19 102 LEU A C 1
ATOM 791 O O . LEU A 1 102 ? -76.381 -5.774 61.832 1.00 93.19 102 LEU A O 1
ATOM 795 N N . ASP A 1 103 ? -75.996 -4.250 60.212 1.00 90.00 103 ASP A N 1
ATOM 796 C CA . ASP A 1 103 ? -77.264 -3.542 60.328 1.00 90.00 103 ASP A CA 1
ATOM 797 C C . ASP A 1 103 ? -78.074 -3.717 59.035 1.00 90.00 103 ASP A C 1
ATOM 799 O O . ASP A 1 103 ? -77.677 -3.298 57.944 1.00 90.00 103 ASP A O 1
ATOM 803 N N . SER A 1 104 ? -79.227 -4.371 59.176 1.00 79.69 104 SER A N 1
ATOM 804 C CA . SER A 1 104 ? -80.226 -4.572 58.116 1.00 79.69 104 SER A CA 1
ATOM 805 C C . SER A 1 104 ? -81.450 -3.654 58.272 1.00 79.69 104 SER A C 1
ATOM 807 O O . SER A 1 104 ? -82.486 -3.888 57.652 1.00 79.69 104 SER A O 1
ATOM 809 N N . GLY A 1 105 ? -81.342 -2.615 59.109 1.00 76.94 105 GLY A N 1
ATOM 810 C CA . GLY A 1 105 ? -82.399 -1.660 59.452 1.00 76.94 105 GLY A CA 1
ATOM 811 C C . GLY A 1 105 ? -82.951 -1.807 60.876 1.00 76.94 105 GLY A C 1
ATOM 812 O O . GLY A 1 105 ? -83.907 -1.118 61.221 1.00 76.94 105 GLY A O 1
ATOM 813 N N . ASN A 1 106 ? -82.373 -2.691 61.699 1.00 76.50 106 ASN A N 1
ATOM 814 C CA . ASN A 1 106 ? -82.801 -2.973 63.079 1.00 76.50 106 ASN A CA 1
ATOM 815 C C . ASN A 1 106 ? -81.651 -2.844 64.100 1.00 76.50 106 ASN A C 1
ATOM 817 O O . ASN A 1 106 ? -81.761 -3.346 65.222 1.00 76.50 106 ASN A O 1
ATOM 821 N N . GLY A 1 107 ? -80.564 -2.167 63.722 1.00 84.69 107 GLY A N 1
ATOM 822 C CA . GLY A 1 107 ? -79.361 -2.010 64.529 1.00 84.69 107 GLY A CA 1
ATOM 823 C C . GLY A 1 107 ? -78.341 -3.125 64.301 1.00 84.69 107 GLY A C 1
ATOM 824 O O . GLY A 1 107 ? -78.643 -4.180 63.740 1.00 84.69 107 GLY A O 1
ATOM 825 N N . PHE A 1 108 ? -77.113 -2.871 64.750 1.00 88.88 108 PHE A N 1
ATOM 826 C CA . PHE A 1 108 ? -75.975 -3.756 64.535 1.00 88.88 108 PHE A CA 1
ATOM 827 C C . PHE A 1 108 ? -76.049 -5.040 65.367 1.00 88.88 108 PHE A C 1
ATOM 829 O O . PHE A 1 108 ? -76.172 -5.010 66.593 1.00 88.88 108 PHE A O 1
ATOM 836 N N . GLN A 1 109 ? -75.898 -6.177 64.692 1.00 90.06 109 GLN A N 1
ATOM 837 C CA . GLN A 1 109 ? -75.716 -7.494 65.301 1.00 90.06 109 GLN A CA 1
ATOM 838 C C . GLN A 1 109 ? -74.402 -8.112 64.829 1.00 90.06 109 GLN A C 1
ATOM 840 O O . GLN A 1 109 ? -74.078 -8.035 63.648 1.00 90.06 109 GLN A O 1
ATOM 845 N N . GLN A 1 110 ? -73.642 -8.735 65.732 1.00 91.00 110 GLN A N 1
ATOM 846 C CA . GLN A 1 110 ? -72.388 -9.394 65.367 1.00 91.00 110 GLN A CA 1
ATOM 847 C C . GLN A 1 110 ? -72.681 -10.605 64.478 1.00 91.00 110 GLN A C 1
ATOM 849 O O . GLN A 1 110 ? -73.479 -11.468 64.846 1.00 91.00 110 GLN A O 1
ATOM 854 N N . ILE A 1 111 ? -72.022 -10.677 63.325 1.00 89.69 111 ILE A N 1
ATOM 855 C CA . ILE A 1 111 ? -72.215 -11.752 62.342 1.00 89.69 111 ILE A CA 1
ATOM 856 C C . ILE A 1 111 ? -70.989 -12.653 62.176 1.00 89.69 111 ILE A C 1
ATOM 858 O O . ILE A 1 111 ? -71.114 -13.737 61.608 1.00 89.69 111 ILE A O 1
ATOM 862 N N . GLY A 1 112 ? -69.819 -12.262 62.690 1.00 89.38 112 GLY A N 1
ATOM 863 C CA . GLY A 1 112 ? -68.658 -13.150 62.728 1.00 89.38 112 GLY A CA 1
ATOM 864 C C . GLY A 1 112 ? -67.352 -12.473 63.124 1.00 89.38 112 GLY A C 1
ATOM 865 O O . GLY A 1 112 ? -67.220 -11.258 63.003 1.00 89.38 112 GLY A O 1
ATOM 866 N N . ASP A 1 113 ? -66.394 -13.299 63.545 1.00 93.31 113 ASP A N 1
ATOM 867 C CA . ASP A 1 113 ? -65.006 -12.929 63.833 1.00 93.31 113 ASP A CA 1
ATOM 868 C C . ASP A 1 113 ? -64.082 -13.755 62.921 1.00 93.31 113 ASP A C 1
ATOM 870 O O . ASP A 1 113 ? -64.276 -14.964 62.774 1.00 93.31 113 ASP A O 1
ATOM 874 N N . SER A 1 114 ? -63.083 -13.118 62.308 1.00 92.44 114 SER A N 1
ATOM 875 C CA . SER A 1 114 ? -62.069 -13.769 61.471 1.00 92.44 114 SER A CA 1
ATOM 876 C C . SER A 1 114 ? -60.686 -13.201 61.763 1.00 92.44 114 SER A C 1
ATOM 878 O O . SER A 1 114 ? -60.470 -11.996 61.657 1.00 92.44 114 SER A O 1
ATOM 880 N N . GLU A 1 115 ? -59.723 -14.060 62.082 1.00 90.94 115 GLU A N 1
ATOM 881 C CA . GLU A 1 115 ? -58.327 -13.651 62.260 1.00 90.94 115 GLU A CA 1
ATOM 882 C C . GLU A 1 115 ? -57.679 -13.315 60.907 1.00 90.94 115 GLU A C 1
ATOM 884 O O . GLU A 1 115 ? -57.864 -14.035 59.920 1.00 90.94 115 GLU A O 1
ATOM 889 N N . LEU A 1 116 ? -56.927 -12.213 60.846 1.00 88.81 116 LEU A N 1
ATOM 890 C CA . LEU A 1 116 ? -56.112 -11.867 59.686 1.00 88.81 116 LEU A CA 1
ATOM 891 C C . LEU A 1 116 ? -54.823 -12.681 59.720 1.00 88.81 116 LEU A C 1
ATOM 893 O O . LEU A 1 116 ? -53.917 -12.412 60.505 1.00 88.81 116 LEU A O 1
ATOM 897 N N . LEU A 1 117 ? -54.734 -13.665 58.832 1.00 82.81 117 LEU A N 1
ATOM 898 C CA . LEU A 1 117 ? -53.501 -14.408 58.603 1.00 82.81 117 LEU A CA 1
ATOM 899 C C . LEU A 1 117 ? -52.600 -13.654 57.620 1.00 82.81 117 LEU A C 1
ATOM 901 O O . LEU A 1 117 ? -53.071 -13.028 56.667 1.00 82.81 117 LEU A O 1
ATOM 905 N N . SER A 1 118 ? -51.288 -13.750 57.823 1.00 76.31 118 SER A N 1
ATOM 906 C CA . SER A 1 118 ? -50.303 -13.177 56.907 1.00 76.31 118 SER A CA 1
ATOM 907 C C . SER A 1 118 ? -50.427 -13.791 55.507 1.00 76.31 118 SER A C 1
ATOM 909 O O . SER A 1 118 ? -50.493 -15.010 55.341 1.00 76.31 118 SER A O 1
ATOM 911 N N . VAL A 1 119 ? -50.418 -12.948 54.471 1.00 77.88 119 VAL A N 1
ATOM 912 C CA . VAL A 1 119 ? -50.370 -13.409 53.073 1.00 77.88 119 VAL A CA 1
ATOM 913 C C . VAL A 1 119 ? -48.989 -14.000 52.738 1.00 77.88 119 VAL A C 1
ATOM 915 O O . VAL A 1 119 ? -47.997 -13.564 53.324 1.00 77.88 119 VAL A O 1
ATOM 918 N N . PRO A 1 120 ? -48.860 -14.928 51.767 1.00 62.50 120 PRO A N 1
ATOM 919 C CA . PRO A 1 120 ? -47.577 -15.568 51.441 1.00 62.50 120 PRO A CA 1
ATOM 920 C C . PRO A 1 120 ? -46.418 -14.600 51.147 1.00 62.50 120 PRO A C 1
ATOM 922 O O . PRO A 1 120 ? -45.287 -14.873 51.532 1.00 62.50 120 PRO A O 1
ATOM 925 N N . TYR A 1 121 ? -46.687 -13.445 50.527 1.00 56.47 121 TYR A N 1
ATOM 926 C CA . TYR A 1 121 ? -45.672 -12.408 50.288 1.00 56.47 121 TYR A CA 1
ATOM 927 C C . TYR A 1 121 ? -45.213 -11.712 51.582 1.00 56.47 121 TYR A C 1
ATOM 929 O O . TYR A 1 121 ? -44.024 -11.470 51.760 1.00 56.47 121 TYR A O 1
ATOM 937 N N . ALA A 1 122 ? -46.130 -11.455 52.521 1.00 67.75 122 ALA A N 1
ATOM 938 C CA . ALA A 1 122 ? -45.796 -10.919 53.842 1.00 67.75 122 ALA A CA 1
ATOM 939 C C . ALA A 1 122 ? -45.049 -11.959 54.698 1.00 67.75 122 ALA A C 1
ATOM 941 O O . ALA A 1 122 ? -44.093 -11.618 55.385 1.00 67.75 122 ALA A O 1
ATOM 942 N N . MET A 1 123 ? -45.421 -13.241 54.588 1.00 58.94 123 MET A N 1
ATOM 943 C CA . MET A 1 123 ? -44.690 -14.356 55.206 1.00 58.94 123 MET A CA 1
ATOM 944 C C . MET A 1 123 ? -43.274 -14.516 54.640 1.00 58.94 123 MET A C 1
ATOM 946 O O . MET A 1 123 ? -42.358 -14.842 55.392 1.00 58.94 123 MET A O 1
ATOM 950 N N . TYR A 1 124 ? -43.086 -14.287 53.335 1.00 60.44 124 TYR A N 1
ATOM 951 C CA . TYR A 1 124 ? -41.768 -14.286 52.699 1.00 60.44 124 TYR A CA 1
ATOM 952 C C . TYR A 1 124 ? -40.933 -13.085 53.154 1.00 60.44 124 TYR A C 1
ATOM 954 O O . TYR A 1 124 ? -39.796 -13.280 53.557 1.00 60.44 124 TYR A O 1
ATOM 962 N N . ALA A 1 125 ? -41.500 -11.875 53.202 1.00 61.34 125 ALA A N 1
ATOM 963 C CA . ALA A 1 125 ? -40.802 -10.694 53.720 1.00 61.34 125 ALA A CA 1
ATOM 964 C C . ALA A 1 125 ? -40.373 -10.847 55.195 1.00 61.34 125 ALA A C 1
ATOM 966 O O . ALA A 1 125 ? -39.304 -10.379 55.570 1.00 61.34 125 ALA A O 1
ATOM 967 N N . ALA A 1 126 ? -41.163 -11.549 56.016 1.00 58.47 126 ALA A N 1
ATOM 968 C CA . ALA A 1 126 ? -40.816 -11.853 57.406 1.00 58.47 126 ALA A CA 1
ATOM 969 C C . ALA A 1 126 ? -39.723 -12.933 57.561 1.00 58.47 126 ALA A C 1
ATOM 971 O O . ALA A 1 126 ? -39.061 -12.974 58.593 1.00 58.47 126 ALA A O 1
ATOM 972 N N . ASN A 1 127 ? -39.536 -13.815 56.569 1.00 56.12 127 ASN A N 1
ATOM 973 C CA . ASN A 1 127 ? -38.611 -14.958 56.645 1.00 56.12 127 ASN A CA 1
ATOM 974 C C . ASN A 1 127 ? -37.466 -14.929 55.611 1.00 56.12 127 ASN A C 1
ATOM 976 O O . ASN A 1 127 ? -36.643 -15.843 55.597 1.00 56.12 127 ASN A O 1
ATOM 980 N N . GLY A 1 128 ? -37.397 -13.936 54.723 1.00 47.72 128 GLY A N 1
ATOM 981 C CA . GLY A 1 128 ? -36.504 -13.972 53.566 1.00 47.72 128 GLY A CA 1
ATOM 982 C C . GLY A 1 128 ? -36.245 -12.600 52.955 1.00 47.72 128 GLY A C 1
ATOM 983 O O . GLY A 1 128 ? -37.001 -12.132 52.106 1.00 47.72 128 GLY A O 1
ATOM 984 N N . GLY A 1 129 ? -35.115 -12.002 53.338 1.00 48.16 129 GLY A N 1
ATOM 985 C CA . GLY A 1 129 ? -34.517 -10.879 52.613 1.00 48.16 129 GLY A CA 1
ATOM 986 C C . GLY A 1 129 ? -33.303 -10.240 53.286 1.00 48.16 129 GLY A C 1
ATOM 987 O O . GLY A 1 129 ? -32.388 -9.830 52.584 1.00 48.16 129 GLY A O 1
ATOM 988 N N . GLY A 1 130 ? -33.258 -10.197 54.618 1.00 50.84 130 GLY A N 1
ATOM 989 C CA . GLY A 1 130 ? -32.082 -9.762 55.370 1.00 50.84 130 GLY A CA 1
ATOM 990 C C . GLY A 1 130 ? -31.511 -10.942 56.135 1.00 50.84 130 GLY A C 1
ATOM 991 O O . GLY A 1 130 ? -32.209 -11.529 56.961 1.00 50.84 130 GLY A O 1
ATOM 992 N N . GLY A 1 131 ? -30.255 -11.308 55.871 1.00 52.97 131 GLY A N 1
ATOM 993 C CA . GLY A 1 131 ? -29.475 -12.002 56.896 1.00 52.97 131 GLY A CA 1
ATOM 994 C C . GLY A 1 131 ? -29.481 -11.156 58.171 1.00 52.97 131 GLY A C 1
ATOM 995 O O . GLY A 1 131 ? -29.795 -9.969 58.109 1.00 52.97 131 GLY A O 1
ATOM 996 N N . ALA A 1 132 ? -29.178 -11.755 59.322 1.00 54.03 132 ALA A N 1
ATOM 997 C CA . ALA A 1 132 ? -28.854 -10.957 60.498 1.00 54.03 132 ALA A CA 1
ATOM 998 C C . ALA A 1 132 ? -27.807 -9.918 60.074 1.00 54.03 132 ALA A C 1
ATOM 1000 O O . ALA A 1 132 ? -26.709 -10.289 59.661 1.00 54.03 132 ALA A O 1
ATOM 1001 N N . ASP A 1 133 ? -28.211 -8.654 60.053 1.00 55.78 133 ASP A N 1
ATOM 1002 C CA . ASP A 1 133 ? -27.277 -7.564 59.894 1.00 55.78 133 ASP A CA 1
ATOM 1003 C C . ASP A 1 133 ? -26.524 -7.488 61.217 1.00 5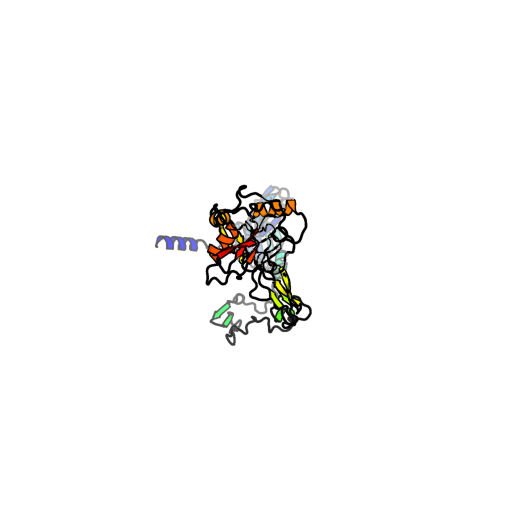5.78 133 ASP A C 1
ATOM 1005 O O . ASP A 1 133 ? -27.131 -7.259 62.269 1.00 55.78 133 ASP A O 1
ATOM 1009 N N . ASP A 1 134 ? -25.227 -7.789 61.183 1.00 60.28 134 ASP A N 1
ATOM 1010 C CA . ASP A 1 134 ? -24.366 -7.667 62.360 1.00 60.28 134 ASP A CA 1
ATOM 1011 C C . ASP A 1 134 ? -24.220 -6.185 62.786 1.00 60.28 134 ASP A C 1
ATOM 1013 O O . ASP A 1 134 ? -23.688 -5.915 63.866 1.00 60.28 134 ASP A O 1
ATOM 1017 N N . ASP A 1 135 ? -24.733 -5.237 61.985 1.00 65.00 135 ASP A N 1
ATOM 1018 C CA . ASP A 1 135 ? -24.799 -3.804 62.265 1.00 65.00 135 ASP A CA 1
ATOM 1019 C C . ASP A 1 135 ? -26.172 -3.190 61.886 1.00 65.00 135 ASP A C 1
ATOM 1021 O O . ASP A 1 135 ? -26.352 -2.685 60.785 1.00 65.00 135 ASP A O 1
ATOM 1025 N N . PRO A 1 136 ? -27.175 -3.200 62.785 1.00 61.00 136 PRO A N 1
ATOM 1026 C CA . PRO A 1 136 ? -28.539 -2.750 62.489 1.00 61.00 136 PRO A CA 1
ATOM 1027 C C . PRO A 1 136 ? -28.727 -1.214 62.494 1.00 61.00 136 PRO A C 1
ATOM 1029 O O . PRO A 1 136 ? -29.826 -0.752 62.816 1.00 61.00 136 PRO A O 1
ATOM 1032 N N . ASP A 1 137 ? -27.688 -0.411 62.234 1.00 67.19 137 ASP A N 1
ATOM 1033 C CA . ASP A 1 137 ? -27.768 1.059 62.261 1.00 67.19 137 ASP A CA 1
ATOM 1034 C C . ASP A 1 137 ? -28.176 1.661 60.893 1.00 67.19 137 ASP A C 1
ATOM 1036 O O . ASP A 1 137 ? -27.301 1.862 60.051 1.00 67.19 137 ASP A O 1
ATOM 1040 N N . PRO A 1 138 ? -29.449 2.108 60.722 1.00 65.38 138 PRO A N 1
ATOM 1041 C CA . PRO A 1 138 ? -30.016 2.649 59.474 1.00 65.38 138 PRO A CA 1
ATOM 1042 C C . PRO A 1 138 ? -29.397 3.966 58.982 1.00 65.38 138 PRO A C 1
ATOM 1044 O O . PRO A 1 138 ? -29.912 4.597 58.051 1.00 65.38 138 PRO A O 1
ATOM 1047 N N . THR A 1 139 ? -28.370 4.470 59.665 1.00 63.03 139 THR A N 1
ATOM 1048 C CA . THR A 1 139 ? -27.711 5.733 59.334 1.00 63.03 139 THR A CA 1
ATOM 1049 C C . THR A 1 139 ? -26.356 5.556 58.655 1.00 63.03 139 THR A C 1
ATOM 1051 O O . THR A 1 139 ? -25.790 6.551 58.187 1.00 63.03 139 THR A O 1
ATOM 1054 N N . ASN A 1 140 ? -25.831 4.329 58.568 1.00 66.00 140 ASN A N 1
ATOM 1055 C CA . ASN A 1 140 ? -24.461 4.080 58.121 1.00 66.00 140 ASN A CA 1
ATOM 1056 C C . ASN A 1 140 ? -24.335 3.269 56.814 1.00 66.00 140 ASN A C 1
ATOM 1058 O O . ASN A 1 140 ? -23.219 3.089 56.317 1.00 66.00 140 ASN A O 1
ATOM 1062 N N . GLU A 1 141 ? -25.448 2.874 56.197 1.00 69.44 141 GLU A N 1
ATOM 1063 C CA . GLU A 1 141 ? -25.461 2.043 54.987 1.00 69.44 141 GLU A CA 1
ATOM 1064 C C . GLU A 1 141 ? -25.143 2.833 53.716 1.00 69.44 141 GLU A C 1
ATOM 1066 O O . GLU A 1 141 ? -24.697 2.275 52.711 1.00 69.44 141 GLU A O 1
ATOM 1071 N N . LEU A 1 142 ? -25.339 4.153 53.745 1.00 73.38 142 LEU A N 1
ATOM 1072 C CA . LEU A 1 142 ? -24.932 5.046 52.666 1.00 73.38 142 LEU A CA 1
ATOM 1073 C C . LEU A 1 142 ? -23.550 5.621 52.969 1.00 73.38 142 LEU A C 1
ATOM 1075 O O . LEU A 1 142 ? -23.404 6.643 53.638 1.00 73.38 142 LEU A O 1
ATOM 1079 N N . GLN A 1 143 ? -22.521 4.970 52.433 1.00 80.56 143 GLN A N 1
ATOM 1080 C CA . GLN A 1 143 ? -21.152 5.464 52.520 1.00 80.56 143 GLN A CA 1
ATOM 1081 C C . GLN A 1 143 ? -20.916 6.582 51.499 1.00 80.56 143 GLN A C 1
ATOM 1083 O O . GLN A 1 143 ? -21.094 6.402 50.295 1.00 80.56 143 GLN A O 1
ATOM 1088 N N . THR A 1 144 ? -20.493 7.752 51.973 1.00 81.94 144 THR A N 1
ATOM 1089 C CA . THR A 1 144 ? -20.049 8.850 51.110 1.00 81.94 144 THR A CA 1
ATOM 1090 C C . THR A 1 144 ? -18.558 8.704 50.847 1.00 81.94 144 THR A C 1
ATOM 1092 O O . THR A 1 144 ? -17.761 8.716 51.785 1.00 81.94 144 THR A O 1
ATOM 1095 N N . LEU A 1 145 ? -18.180 8.597 49.571 1.00 87.75 145 LEU A N 1
ATOM 1096 C CA . LEU A 1 145 ? -16.784 8.682 49.151 1.00 87.75 145 LEU A CA 1
ATOM 1097 C C . LEU A 1 145 ? -16.376 10.153 49.062 1.00 87.75 145 LEU A C 1
ATOM 1099 O O . LEU A 1 145 ? -17.027 10.944 48.378 1.00 87.75 145 LEU A O 1
ATOM 1103 N N . SER A 1 146 ? -15.278 10.506 49.721 1.00 88.12 146 SER A N 1
ATOM 1104 C CA . SER A 1 146 ? -14.662 11.827 49.624 1.00 88.12 146 SER A CA 1
ATOM 1105 C C . SER A 1 146 ? -13.217 11.684 49.167 1.00 88.12 146 SER A C 1
ATOM 1107 O O . SER A 1 146 ? -12.473 10.879 49.718 1.00 88.12 146 SER A O 1
ATOM 1109 N N . GLN A 1 147 ? -12.810 12.463 48.167 1.00 89.88 147 GLN A N 1
ATOM 1110 C CA . GLN A 1 147 ? -11.426 12.500 47.702 1.00 89.88 147 GLN A CA 1
ATOM 1111 C C . GLN A 1 147 ? -10.774 13.820 48.112 1.00 89.88 147 GLN A C 1
ATOM 1113 O O . GLN A 1 147 ? -11.294 14.898 47.814 1.00 89.88 147 GLN A O 1
ATOM 1118 N N . ASN A 1 148 ? -9.607 13.737 48.750 1.00 84.06 148 ASN A N 1
ATOM 1119 C CA . ASN A 1 148 ? -8.755 14.886 49.031 1.00 84.06 148 ASN A CA 1
ATOM 1120 C C . ASN A 1 148 ? -7.312 14.571 48.618 1.00 84.06 148 ASN A C 1
ATOM 1122 O O . ASN A 1 148 ? -6.621 13.787 49.266 1.00 84.06 148 ASN A O 1
ATOM 1126 N N . GLY A 1 149 ? -6.870 15.165 47.507 1.00 85.88 149 GLY A N 1
ATOM 1127 C CA . GLY A 1 149 ? -5.596 14.815 46.882 1.00 85.88 149 GLY A CA 1
ATOM 1128 C C . GLY A 1 149 ? -5.572 13.347 46.447 1.00 85.88 149 GLY A C 1
ATOM 1129 O O . GLY A 1 149 ? -6.454 12.903 45.706 1.00 85.88 149 GLY A O 1
ATOM 1130 N N . SER A 1 150 ? -4.570 12.611 46.930 1.00 86.19 150 SER A N 1
ATOM 1131 C CA . SER A 1 150 ? -4.352 11.191 46.629 1.00 86.19 150 SER A CA 1
ATOM 1132 C C . SER A 1 150 ? -5.014 10.237 47.629 1.00 86.19 150 SER A C 1
ATOM 1134 O O . SER A 1 150 ? -4.756 9.041 47.575 1.00 86.19 150 SER A O 1
ATOM 1136 N N . GLU A 1 151 ? -5.842 10.719 48.557 1.00 88.44 151 GLU A N 1
ATOM 1137 C CA . GLU A 1 151 ? -6.578 9.857 49.486 1.00 88.44 151 GLU A CA 1
ATOM 1138 C C . GLU A 1 151 ? -8.077 9.890 49.194 1.00 88.44 151 GLU A C 1
ATOM 1140 O O . GLU A 1 151 ? -8.680 10.955 49.032 1.00 88.44 151 GLU A O 1
ATOM 1145 N N . ILE A 1 152 ? -8.678 8.703 49.157 1.00 90.25 152 ILE A N 1
ATOM 1146 C CA . ILE A 1 152 ? -10.121 8.491 49.097 1.00 90.25 152 ILE A CA 1
ATOM 1147 C C . ILE A 1 152 ? -10.552 7.944 50.458 1.00 90.25 152 ILE A C 1
ATOM 1149 O O . ILE A 1 152 ? -10.070 6.900 50.901 1.00 90.25 152 ILE A O 1
ATOM 1153 N N . THR A 1 153 ? -11.457 8.647 51.130 1.00 89.75 153 THR A N 1
ATOM 1154 C CA . THR A 1 153 ? -11.991 8.276 52.442 1.00 89.75 153 THR A CA 1
ATOM 1155 C C . THR A 1 153 ? -13.456 7.878 52.342 1.00 89.75 153 THR A C 1
ATOM 1157 O O . THR A 1 153 ? -14.220 8.428 51.543 1.00 89.75 153 THR A O 1
ATOM 1160 N N . LEU A 1 154 ? -13.842 6.909 53.168 1.00 88.12 154 LEU A N 1
ATOM 1161 C CA . LEU A 1 154 ? -15.233 6.541 53.402 1.00 88.12 154 LEU A CA 1
ATOM 1162 C C . LEU A 1 154 ? -15.744 7.280 54.644 1.00 88.12 154 LEU A C 1
ATOM 1164 O O . LEU A 1 154 ? -15.012 7.477 55.619 1.00 88.12 154 LEU A O 1
ATOM 1168 N N . SER A 1 155 ? -17.007 7.698 54.616 1.00 85.56 155 SER A N 1
ATOM 1169 C CA . SER A 1 155 ? -17.697 8.247 55.788 1.00 85.56 155 SER A CA 1
ATOM 1170 C C . SER A 1 155 ? -17.737 7.255 56.962 1.00 85.56 155 SER A C 1
ATOM 1172 O O . SER A 1 155 ? -17.378 6.090 56.828 1.00 85.56 155 SER A O 1
ATOM 1174 N N . ASN A 1 156 ? -18.167 7.711 58.144 1.00 80.12 156 ASN A N 1
ATOM 1175 C CA . ASN A 1 156 ? -18.422 6.844 59.305 1.00 80.12 156 ASN A CA 1
ATOM 1176 C C . ASN A 1 156 ? -17.236 5.939 59.702 1.00 80.12 156 ASN A C 1
ATOM 1178 O O . ASN A 1 156 ? -17.430 4.814 60.147 1.00 80.12 156 ASN A O 1
ATOM 1182 N N . ASN A 1 157 ? -16.000 6.430 59.545 1.00 77.62 157 ASN A N 1
ATOM 1183 C CA . ASN A 1 157 ? -14.763 5.673 59.782 1.00 77.62 157 ASN A CA 1
ATOM 1184 C C . ASN A 1 157 ? -14.628 4.387 58.940 1.00 77.62 157 ASN A C 1
ATOM 1186 O O . ASN A 1 157 ? -13.895 3.482 59.337 1.00 77.62 157 ASN A O 1
ATOM 1190 N N . GLY A 1 158 ? -15.259 4.314 57.761 1.00 80.06 158 GLY A N 1
ATOM 1191 C CA . GLY A 1 158 ? -15.171 3.159 56.855 1.00 80.06 158 GLY A CA 1
ATOM 1192 C C . GLY A 1 158 ? -13.768 2.891 56.289 1.00 80.06 158 GLY A C 1
ATOM 1193 O O . GLY A 1 158 ? -13.547 1.880 55.629 1.00 80.06 158 GLY A O 1
ATOM 1194 N N . GLY A 1 159 ? -12.811 3.778 56.563 1.00 86.19 159 GLY A N 1
ATOM 1195 C CA . GLY A 1 159 ? -11.406 3.637 56.203 1.00 86.19 159 GLY A CA 1
ATOM 1196 C C . GLY A 1 159 ? -10.959 4.627 55.132 1.00 86.19 159 GLY A C 1
ATOM 1197 O O . GLY A 1 159 ? -11.734 5.439 54.623 1.00 86.19 159 GLY A O 1
ATOM 1198 N N . THR A 1 160 ? -9.673 4.542 54.803 1.00 86.88 160 THR A N 1
ATOM 1199 C CA . THR A 1 160 ? -9.007 5.388 53.812 1.00 86.88 160 THR A CA 1
ATOM 1200 C C . THR A 1 160 ? -8.215 4.498 52.870 1.00 86.88 160 THR A C 1
ATOM 1202 O O . THR A 1 160 ? -7.482 3.619 53.326 1.00 86.88 160 THR A O 1
ATOM 1205 N N . VAL A 1 161 ? -8.329 4.743 51.568 1.00 87.44 161 VAL A N 1
ATOM 1206 C CA . VAL A 1 161 ? -7.452 4.157 50.556 1.00 87.44 161 VAL A CA 1
ATOM 1207 C C . VAL A 1 161 ? -6.647 5.272 49.899 1.00 87.44 161 VAL A C 1
ATOM 1209 O O . VAL A 1 161 ? -7.187 6.310 49.518 1.00 87.44 161 VAL A O 1
ATOM 1212 N N . SER A 1 162 ? -5.338 5.071 49.795 1.00 84.69 162 SER A N 1
ATOM 1213 C CA . SER A 1 162 ? -4.462 5.986 49.073 1.00 84.69 162 SER A CA 1
ATOM 1214 C C . SER A 1 162 ? -4.352 5.527 47.623 1.00 84.69 162 SER A C 1
ATOM 1216 O O . SER A 1 162 ? -4.031 4.369 47.365 1.00 84.69 162 SER A O 1
ATOM 1218 N N . ILE A 1 163 ? -4.621 6.436 46.692 1.00 81.94 163 ILE A N 1
ATOM 1219 C CA . ILE A 1 163 ? -4.316 6.312 45.262 1.00 81.94 163 ILE A CA 1
ATOM 1220 C C . ILE A 1 163 ? -2.992 7.007 44.928 1.00 81.94 163 ILE A C 1
ATOM 1222 O O . ILE A 1 163 ? -2.758 7.364 43.777 1.00 81.94 163 ILE A O 1
ATOM 1226 N N . ASN A 1 164 ? -2.161 7.284 45.940 1.00 76.50 164 ASN A N 1
ATOM 1227 C CA . ASN A 1 164 ? -0.888 7.935 45.706 1.00 76.50 164 ASN A CA 1
ATOM 1228 C C . ASN A 1 164 ? 0.006 7.013 44.886 1.00 76.50 164 ASN A C 1
ATOM 1230 O O . ASN A 1 164 ? 0.425 5.957 45.360 1.00 76.50 164 ASN A O 1
ATOM 1234 N N . ASP A 1 165 ? 0.292 7.463 43.676 1.00 68.00 165 ASP A N 1
ATOM 1235 C CA . ASP A 1 165 ? 1.368 6.943 42.864 1.00 68.00 165 ASP A CA 1
ATOM 1236 C C . ASP A 1 165 ? 2.687 7.183 43.620 1.00 68.00 165 ASP A C 1
ATOM 1238 O O . ASP A 1 165 ? 3.035 8.316 43.966 1.00 68.00 165 ASP A O 1
ATOM 1242 N N . ALA A 1 166 ? 3.344 6.092 44.017 1.00 65.81 166 ALA A N 1
ATOM 1243 C CA . ALA A 1 166 ? 4.443 6.125 44.974 1.00 65.81 166 ALA A CA 1
ATOM 1244 C C . ALA A 1 166 ? 5.707 6.784 44.404 1.00 65.81 166 ALA A C 1
ATOM 1246 O O . ALA A 1 166 ? 6.541 7.248 45.186 1.00 65.81 166 ALA A O 1
ATOM 1247 N N . ASP A 1 167 ? 5.844 6.848 43.080 1.00 68.69 167 ASP A N 1
ATOM 1248 C CA . ASP A 1 167 ? 6.984 7.470 42.414 1.00 68.69 167 ASP A CA 1
ATOM 1249 C C . ASP A 1 167 ? 6.625 8.469 41.304 1.00 68.69 167 ASP A C 1
ATOM 1251 O O . ASP A 1 167 ? 7.527 9.194 40.876 1.00 68.69 167 ASP A O 1
ATOM 1255 N N . ALA A 1 168 ? 5.342 8.627 40.939 1.00 64.00 168 ALA A N 1
ATOM 1256 C CA . ALA A 1 168 ? 4.882 9.623 39.958 1.00 64.00 168 ALA A CA 1
ATOM 1257 C C . ALA A 1 168 ? 5.607 9.509 38.604 1.00 64.00 168 ALA A C 1
ATOM 1259 O O . ALA A 1 168 ? 5.756 10.506 37.884 1.00 64.00 168 ALA A O 1
ATOM 1260 N N . ASP A 1 169 ? 6.112 8.311 38.296 1.00 65.50 169 ASP A N 1
ATOM 1261 C CA . ASP A 1 169 ? 6.885 8.020 37.101 1.00 65.50 169 ASP A CA 1
ATOM 1262 C C . ASP A 1 169 ? 5.956 7.437 36.024 1.00 65.50 169 ASP A C 1
ATOM 1264 O O . ASP A 1 169 ? 5.602 6.259 36.087 1.00 65.50 169 ASP A O 1
ATOM 1268 N N . PRO A 1 170 ? 5.604 8.204 34.974 1.00 64.06 170 PRO A N 1
ATOM 1269 C CA . PRO A 1 170 ? 4.689 7.744 33.928 1.00 64.06 170 PRO A CA 1
ATOM 1270 C C . PRO A 1 170 ? 5.247 6.588 33.074 1.00 64.06 170 PRO A C 1
ATOM 1272 O O . PRO A 1 170 ? 4.617 6.177 32.101 1.00 64.06 170 PRO A O 1
ATOM 1275 N N . THR A 1 171 ? 6.455 6.091 33.367 1.00 52.47 171 THR A N 1
ATOM 1276 C CA . THR A 1 171 ? 7.113 5.011 32.622 1.00 52.47 171 THR A CA 1
ATOM 1277 C C . THR A 1 171 ? 7.005 3.626 33.271 1.00 52.47 171 THR A C 1
ATOM 1279 O O . THR A 1 171 ? 7.323 2.637 32.605 1.00 52.47 171 THR A O 1
ATOM 1282 N N . ASN A 1 172 ? 6.559 3.519 34.531 1.00 60.78 172 ASN A N 1
ATOM 1283 C CA . ASN A 1 172 ? 6.443 2.241 35.257 1.00 60.78 172 ASN A CA 1
ATOM 1284 C C . ASN A 1 172 ? 4.992 1.751 35.452 1.00 60.78 172 ASN A C 1
ATOM 1286 O O . ASN A 1 172 ? 4.766 0.605 35.850 1.00 60.78 172 ASN A O 1
ATOM 1290 N N . GLU A 1 173 ? 4.016 2.604 35.153 1.00 66.06 173 GLU A N 1
ATOM 1291 C CA . GLU A 1 173 ? 2.618 2.241 34.981 1.00 66.06 173 GLU A CA 1
ATOM 1292 C C . GLU A 1 173 ? 2.560 1.276 33.788 1.00 66.06 173 GLU A C 1
ATOM 1294 O O . GLU A 1 173 ? 3.343 1.441 32.860 1.00 66.06 173 GLU A O 1
ATOM 1299 N N . LEU A 1 174 ? 1.703 0.245 33.794 1.00 64.62 174 LEU A N 1
ATOM 1300 C CA . LEU A 1 174 ? 1.610 -0.785 32.735 1.00 64.62 174 LEU A CA 1
ATOM 1301 C C . LEU A 1 174 ? 1.448 -0.185 31.313 1.00 64.62 174 LEU A C 1
ATOM 1303 O O . LEU A 1 174 ? 0.351 -0.108 30.766 1.00 64.62 174 LEU A O 1
ATOM 1307 N N . GLN A 1 175 ? 2.567 0.225 30.723 1.00 58.19 175 GLN A N 1
ATOM 1308 C CA . GLN A 1 175 ? 2.735 0.940 29.455 1.00 58.19 175 GLN A CA 1
ATOM 1309 C C . GLN A 1 175 ? 4.026 0.476 28.765 1.00 58.19 175 GLN A C 1
ATOM 1311 O O . GLN A 1 175 ? 4.621 1.199 27.970 1.00 58.19 175 GLN A O 1
ATOM 1316 N N . ASN A 1 176 ? 4.486 -0.744 29.052 1.00 54.91 176 ASN A N 1
ATOM 1317 C CA . ASN A 1 176 ? 5.565 -1.333 28.283 1.00 54.91 176 ASN A CA 1
ATOM 1318 C C . ASN A 1 176 ? 5.287 -2.815 28.032 1.00 54.91 176 ASN A C 1
ATOM 1320 O O . ASN A 1 176 ? 5.245 -3.618 28.950 1.00 54.91 176 ASN A O 1
ATOM 1324 N N . TRP A 1 177 ? 5.043 -3.189 26.778 1.00 58.72 177 TRP A N 1
ATOM 1325 C CA . TRP A 1 177 ? 4.838 -4.594 26.410 1.00 58.72 177 TRP A CA 1
ATOM 1326 C C . TRP A 1 177 ? 6.122 -5.421 26.563 1.00 58.72 177 TRP A C 1
ATOM 1328 O O . TRP A 1 177 ? 6.055 -6.630 26.755 1.00 58.72 177 TRP A O 1
ATOM 1338 N N . SER A 1 178 ? 7.285 -4.763 26.576 1.00 55.41 178 SER A N 1
ATOM 1339 C CA . SER A 1 178 ? 8.598 -5.414 26.630 1.00 55.41 178 SER A CA 1
ATOM 1340 C C . SER A 1 178 ? 8.972 -6.033 27.987 1.00 55.41 178 SER A C 1
ATOM 1342 O O . SER A 1 178 ? 10.011 -6.682 28.092 1.00 55.41 178 SER A O 1
ATOM 1344 N N . ASN A 1 179 ? 8.160 -5.865 29.039 1.00 56.88 179 ASN A N 1
ATOM 1345 C CA . ASN A 1 179 ? 8.458 -6.383 30.382 1.00 56.88 179 ASN A CA 1
ATOM 1346 C C . ASN A 1 179 ? 7.319 -7.202 31.027 1.00 56.88 179 ASN A C 1
ATOM 1348 O O . ASN A 1 179 ? 7.405 -7.537 32.212 1.00 56.88 179 ASN A O 1
ATOM 1352 N N . LEU A 1 180 ? 6.289 -7.590 30.264 1.00 63.00 180 LEU A N 1
ATOM 1353 C CA . LEU A 1 180 ? 5.257 -8.517 30.738 1.00 63.00 180 LEU A CA 1
ATOM 1354 C C . LEU A 1 180 ? 5.772 -9.975 30.736 1.00 63.00 180 LEU A C 1
ATOM 1356 O O . LEU A 1 180 ? 6.143 -10.501 29.685 1.00 63.00 180 LEU A O 1
ATOM 1360 N N . PRO A 1 181 ? 5.765 -10.681 31.883 1.00 62.00 181 PRO A N 1
ATOM 1361 C CA . PRO A 1 181 ? 6.165 -12.083 31.934 1.00 62.00 181 PRO A CA 1
ATOM 1362 C C . PRO A 1 181 ? 5.134 -12.973 31.221 1.00 62.00 181 PRO A C 1
ATOM 1364 O O . PRO A 1 181 ? 3.956 -12.969 31.573 1.00 62.00 181 PRO A O 1
ATOM 1367 N N . GLY A 1 182 ? 5.587 -13.778 30.254 1.00 61.16 182 GLY A N 1
ATOM 1368 C CA . GLY A 1 182 ? 4.751 -14.766 29.557 1.00 61.16 182 GLY A CA 1
ATOM 1369 C C . GLY A 1 182 ? 4.137 -14.305 28.231 1.00 61.16 182 GLY A 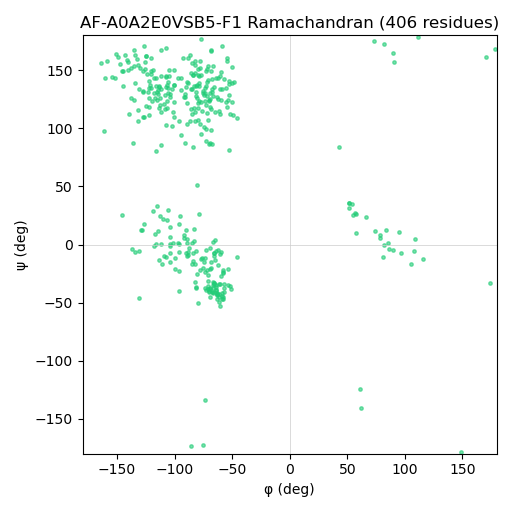C 1
ATOM 1370 O O . GLY A 1 182 ? 3.287 -15.018 27.699 1.00 61.16 182 GLY A O 1
ATOM 1371 N N . ILE A 1 183 ? 4.560 -13.159 27.689 1.00 60.94 183 ILE A N 1
ATOM 1372 C CA . ILE A 1 183 ? 4.286 -12.811 26.290 1.00 60.94 183 ILE A CA 1
ATOM 1373 C C . ILE A 1 183 ? 5.186 -13.681 25.384 1.00 60.94 183 ILE A C 1
ATOM 1375 O O . ILE A 1 183 ? 6.382 -13.786 25.668 1.00 60.94 183 ILE A O 1
ATOM 1379 N N . PRO A 1 184 ? 4.639 -14.353 24.348 1.00 62.28 184 PRO A N 1
ATOM 1380 C CA . PRO A 1 184 ? 5.440 -15.008 23.310 1.00 62.28 184 PRO A CA 1
ATOM 1381 C C . PRO A 1 184 ? 6.449 -14.024 22.701 1.00 62.28 184 PRO A C 1
ATOM 1383 O O . PRO A 1 184 ? 6.115 -12.854 22.533 1.00 62.28 184 PRO A O 1
ATOM 1386 N N . ALA A 1 185 ? 7.674 -14.473 22.411 1.00 60.00 185 ALA A N 1
ATOM 1387 C CA . ALA A 1 185 ? 8.754 -13.603 21.929 1.00 60.00 185 ALA A CA 1
ATOM 1388 C C . ALA A 1 185 ? 8.327 -12.741 20.721 1.00 60.00 185 ALA A C 1
ATOM 1390 O O . ALA A 1 185 ? 8.626 -11.552 20.715 1.00 60.00 185 ALA A O 1
ATOM 1391 N N . ASP A 1 186 ? 7.496 -13.309 19.845 1.00 56.81 186 ASP A N 1
ATOM 1392 C CA . ASP A 1 186 ? 6.918 -12.727 18.620 1.00 56.81 186 ASP A CA 1
ATOM 1393 C C . ASP A 1 186 ? 6.036 -11.475 18.831 1.00 56.81 186 ASP A C 1
ATOM 1395 O O . ASP A 1 186 ? 5.553 -10.874 17.881 1.00 56.81 186 ASP A O 1
ATOM 1399 N N . ILE A 1 187 ? 5.713 -11.097 20.075 1.00 59.06 187 ILE A N 1
ATOM 1400 C CA . ILE A 1 187 ? 4.979 -9.848 20.384 1.00 59.06 187 ILE A CA 1
ATOM 1401 C C . ILE A 1 187 ? 5.905 -8.812 21.057 1.00 59.06 187 ILE A C 1
ATOM 1403 O O . ILE A 1 187 ? 5.526 -7.651 21.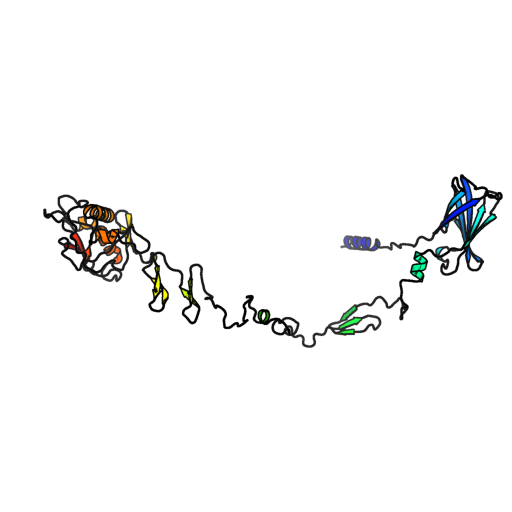238 1.00 59.06 187 ILE A O 1
ATOM 1407 N N . ALA A 1 188 ? 7.117 -9.209 21.455 1.00 58.44 188 ALA A N 1
ATOM 1408 C CA . ALA A 1 188 ? 8.036 -8.391 22.244 1.00 58.44 188 ALA A CA 1
ATOM 1409 C C . ALA A 1 188 ? 9.096 -7.643 21.412 1.00 58.44 188 ALA A C 1
ATOM 1411 O O . ALA A 1 188 ? 9.618 -6.637 21.897 1.00 58.44 188 ALA A O 1
ATOM 1412 N N . ASP A 1 189 ? 9.415 -8.100 20.199 1.00 59.81 189 ASP A N 1
ATOM 1413 C CA . ASP A 1 189 ? 10.364 -7.450 19.274 1.00 59.81 189 ASP A CA 1
ATOM 1414 C C . ASP A 1 189 ? 9.744 -6.297 18.464 1.00 59.81 189 ASP A C 1
ATOM 1416 O O . ASP A 1 189 ? 10.462 -5.414 17.993 1.00 59.81 189 ASP A O 1
ATOM 1420 N N . GLY A 1 190 ? 8.413 -6.222 18.414 1.00 57.00 190 GLY A N 1
ATOM 1421 C CA . GLY A 1 190 ? 7.686 -5.111 17.811 1.00 57.00 190 GLY A CA 1
ATOM 1422 C C . GLY A 1 190 ? 7.525 -5.215 16.297 1.00 57.00 190 GLY A C 1
ATOM 1423 O O . GLY A 1 190 ? 7.092 -4.228 15.688 1.00 57.00 190 GLY A O 1
ATOM 1424 N N . ASP A 1 191 ? 7.817 -6.370 15.700 1.00 54.66 191 ASP A N 1
ATOM 1425 C CA . ASP A 1 191 ? 7.395 -6.662 14.337 1.00 54.66 191 ASP A CA 1
ATOM 1426 C C . ASP A 1 191 ? 5.969 -7.266 14.337 1.00 54.66 191 ASP A C 1
ATOM 1428 O O . ASP A 1 191 ? 5.385 -7.575 15.377 1.00 54.66 191 ASP A O 1
ATOM 1432 N N . GLN A 1 192 ? 5.307 -7.271 13.181 1.00 54.56 192 GLN A N 1
ATOM 1433 C CA . GLN A 1 192 ? 3.945 -7.809 13.032 1.00 54.56 192 GLN A CA 1
ATOM 1434 C C . GLN A 1 192 ? 3.938 -9.069 12.159 1.00 54.56 192 GLN A C 1
ATOM 1436 O O . GLN A 1 192 ? 2.930 -9.355 11.501 1.00 54.56 192 GLN A O 1
ATOM 1441 N N . VAL A 1 193 ? 5.064 -9.778 12.080 1.00 56.75 193 VAL A N 1
ATOM 1442 C CA . VAL A 1 193 ? 5.268 -10.877 11.144 1.00 56.75 193 VAL A CA 1
ATOM 1443 C C . VAL A 1 193 ? 5.353 -12.184 11.925 1.00 56.75 193 VAL A C 1
ATOM 1445 O O . VAL A 1 193 ? 6.266 -12.429 12.692 1.00 56.75 193 VAL A O 1
ATOM 1448 N N . ASP A 1 194 ? 4.358 -13.046 11.717 1.00 55.03 194 ASP A N 1
ATOM 1449 C CA . ASP A 1 194 ? 4.363 -14.424 12.220 1.00 55.03 194 ASP A CA 1
ATOM 1450 C C . ASP A 1 194 ? 5.421 -15.224 11.438 1.00 55.03 194 ASP A C 1
ATOM 1452 O O . ASP A 1 194 ? 5.125 -15.803 10.384 1.00 55.03 194 ASP A O 1
ATOM 1456 N N . ASP A 1 195 ? 6.674 -15.175 11.894 1.00 57.62 195 ASP A N 1
ATOM 1457 C CA . ASP A 1 195 ? 7.750 -16.039 11.423 1.00 57.62 195 ASP A CA 1
ATOM 1458 C C . ASP A 1 195 ? 8.145 -17.098 12.466 1.00 57.62 195 ASP A C 1
ATOM 1460 O O . ASP A 1 195 ? 7.616 -17.173 13.571 1.00 57.62 195 ASP A O 1
ATOM 1464 N N . ALA A 1 196 ? 8.963 -18.061 12.044 1.00 50.75 196 ALA A N 1
ATOM 1465 C CA . ALA A 1 196 ? 9.159 -19.298 12.795 1.00 50.75 196 ALA A CA 1
ATOM 1466 C C . ALA A 1 196 ? 10.285 -19.227 13.836 1.00 50.75 196 ALA A C 1
ATOM 1468 O O . ALA A 1 196 ? 10.455 -20.201 14.582 1.00 50.75 196 ALA A O 1
ATOM 1469 N N . ASP A 1 197 ? 11.095 -18.167 13.841 1.00 61.78 197 ASP A N 1
ATOM 1470 C CA . ASP A 1 197 ? 12.314 -18.112 14.648 1.00 61.78 197 ASP A CA 1
ATOM 1471 C C . ASP A 1 197 ? 12.550 -16.815 15.429 1.00 61.78 197 ASP A C 1
ATOM 1473 O O . ASP A 1 197 ? 13.432 -16.848 16.295 1.00 61.78 197 ASP A O 1
ATOM 1477 N N . ALA A 1 198 ? 11.732 -15.768 15.244 1.00 58.06 198 ALA A N 1
ATOM 1478 C CA . ALA A 1 198 ? 11.736 -14.553 16.069 1.00 58.06 198 ALA A CA 1
ATOM 1479 C C . ALA A 1 198 ? 13.144 -13.934 16.221 1.00 58.06 198 ALA A C 1
ATOM 1481 O O . ALA A 1 198 ? 13.536 -13.474 17.303 1.00 58.06 198 ALA A O 1
ATOM 1482 N N . ASP A 1 199 ? 13.956 -14.013 15.157 1.00 64.62 199 ASP A N 1
ATOM 1483 C CA . ASP A 1 199 ? 15.302 -13.444 15.102 1.00 64.62 199 ASP A CA 1
ATOM 1484 C C . ASP A 1 199 ? 15.291 -12.133 14.296 1.00 64.62 199 ASP A C 1
ATOM 1486 O O . ASP A 1 199 ? 15.372 -12.169 13.065 1.00 64.62 199 ASP A O 1
ATOM 1490 N N . PRO A 1 200 ? 15.321 -10.962 14.960 1.00 58.50 200 PRO A N 1
ATOM 1491 C CA . PRO A 1 200 ? 15.265 -9.665 14.282 1.00 58.50 200 PRO A CA 1
ATOM 1492 C C . PRO A 1 200 ? 16.502 -9.378 13.412 1.00 58.50 200 PRO A C 1
ATOM 1494 O O . PRO A 1 200 ? 16.563 -8.374 12.706 1.00 58.50 200 PRO A O 1
ATOM 1497 N N . ALA A 1 201 ? 17.542 -10.222 13.467 1.00 57.28 201 ALA A N 1
ATOM 1498 C CA . ALA A 1 201 ? 18.720 -10.106 12.613 1.00 57.28 201 ALA A CA 1
ATOM 1499 C C . ALA A 1 201 ? 18.587 -10.851 11.272 1.00 57.28 201 ALA A C 1
ATOM 1501 O O . ALA A 1 201 ? 19.474 -10.705 10.422 1.00 57.28 201 ALA A O 1
ATOM 1502 N N . ASN A 1 202 ? 17.544 -11.668 11.082 1.00 58.34 202 ASN A N 1
ATOM 1503 C CA . ASN A 1 202 ? 17.345 -12.460 9.864 1.00 58.34 202 ASN A CA 1
ATOM 1504 C C . ASN A 1 202 ? 16.271 -11.889 8.920 1.00 58.34 202 ASN A C 1
ATOM 1506 O O . ASN A 1 202 ? 16.047 -12.448 7.840 1.00 58.34 202 ASN A O 1
ATOM 1510 N N . GLU A 1 203 ? 15.660 -10.763 9.290 1.00 62.88 203 GLU A N 1
ATOM 1511 C CA . GLU A 1 203 ? 14.613 -10.136 8.503 1.00 62.88 203 GLU A CA 1
ATOM 1512 C C . GLU A 1 203 ? 15.130 -9.652 7.141 1.00 62.88 203 GLU A C 1
ATOM 1514 O O . GLU A 1 203 ? 16.252 -9.158 6.966 1.00 62.88 203 GLU A O 1
ATOM 1519 N N . ILE A 1 204 ? 14.274 -9.779 6.129 1.00 70.31 204 ILE A N 1
ATOM 1520 C CA . ILE A 1 204 ? 14.534 -9.255 4.792 1.00 70.31 204 ILE A CA 1
ATOM 1521 C C . ILE A 1 204 ? 14.508 -7.715 4.804 1.00 70.31 204 ILE A C 1
ATOM 1523 O O . ILE A 1 204 ? 13.497 -7.089 4.501 1.00 70.31 204 ILE A O 1
ATOM 1527 N N . GLU A 1 205 ? 15.645 -7.080 5.098 1.00 66.06 205 GLU A N 1
ATOM 1528 C CA . GLU A 1 205 ? 15.781 -5.622 4.995 1.00 66.06 205 GLU A CA 1
ATOM 1529 C C . GLU A 1 205 ? 15.724 -5.171 3.524 1.00 66.06 205 GLU A C 1
ATOM 1531 O O . GLU A 1 205 ? 16.713 -5.235 2.785 1.00 66.06 205 GLU A O 1
ATOM 1536 N N . LEU A 1 206 ? 14.555 -4.712 3.070 1.00 72.94 206 LEU A N 1
ATOM 1537 C CA . LEU A 1 206 ? 14.395 -4.086 1.756 1.00 72.94 206 LEU A CA 1
ATOM 1538 C C . LEU A 1 206 ? 14.908 -2.629 1.770 1.00 72.94 206 LEU A C 1
ATOM 1540 O O . LEU A 1 206 ? 14.844 -1.960 2.802 1.00 72.94 206 LEU A O 1
ATOM 1544 N N . PRO A 1 207 ? 15.383 -2.087 0.630 1.00 73.31 207 PRO A N 1
ATOM 1545 C CA . PRO A 1 207 ? 15.795 -0.685 0.538 1.00 73.31 207 PRO A CA 1
ATOM 1546 C C . PRO A 1 207 ? 14.672 0.282 0.963 1.00 73.31 207 PRO A C 1
ATOM 1548 O O . PRO A 1 207 ? 13.590 0.276 0.378 1.00 73.31 207 PRO A O 1
ATOM 1551 N N . THR A 1 208 ? 14.934 1.133 1.960 1.00 75.88 208 THR A N 1
ATOM 1552 C CA . THR A 1 208 ? 13.930 2.020 2.587 1.00 75.88 208 THR A CA 1
ATOM 1553 C C . THR A 1 208 ? 13.564 3.253 1.757 1.00 75.88 208 THR A C 1
ATOM 1555 O O . THR A 1 208 ? 12.590 3.939 2.060 1.00 75.88 208 THR A O 1
ATOM 1558 N N . ASP A 1 209 ? 14.321 3.540 0.701 1.00 77.81 209 ASP A N 1
ATOM 1559 C CA . ASP A 1 209 ? 14.164 4.689 -0.193 1.00 77.81 209 ASP A CA 1
ATOM 1560 C C . ASP A 1 209 ? 13.661 4.289 -1.595 1.00 77.81 209 ASP A C 1
ATOM 1562 O O . ASP A 1 209 ? 13.886 5.012 -2.566 1.00 77.81 209 ASP A O 1
ATOM 1566 N N . ALA A 1 210 ? 13.016 3.125 -1.723 1.00 81.19 210 ALA A N 1
ATOM 1567 C CA . ALA A 1 210 ? 12.478 2.647 -2.993 1.00 81.19 210 ALA A CA 1
ATOM 1568 C C . ALA A 1 210 ? 11.330 3.535 -3.507 1.00 81.19 210 ALA A C 1
ATOM 1570 O O . ALA A 1 210 ? 10.415 3.899 -2.763 1.00 81.19 210 ALA A O 1
ATOM 1571 N N . VAL A 1 211 ? 11.356 3.845 -4.803 1.00 85.56 211 VAL A N 1
ATOM 1572 C CA . VAL A 1 211 ? 10.282 4.548 -5.517 1.00 85.56 211 VAL A CA 1
ATOM 1573 C C . VAL A 1 211 ? 9.596 3.625 -6.526 1.00 85.56 211 VAL A C 1
ATOM 1575 O O . VAL A 1 211 ? 10.057 2.522 -6.823 1.00 85.56 211 VAL A O 1
ATOM 1578 N N . ALA A 1 212 ? 8.446 4.055 -7.050 1.00 85.94 212 ALA A N 1
ATOM 1579 C CA . ALA A 1 212 ? 7.710 3.283 -8.047 1.00 85.94 212 ALA A CA 1
ATOM 1580 C C . ALA A 1 212 ? 8.564 3.055 -9.309 1.00 85.94 212 ALA A C 1
ATOM 1582 O O . ALA A 1 212 ? 9.012 4.016 -9.925 1.00 85.94 212 ALA A O 1
ATOM 1583 N N . GLY A 1 213 ? 8.737 1.790 -9.700 1.00 84.38 213 GLY A N 1
ATOM 1584 C CA . GLY A 1 213 ? 9.547 1.386 -10.857 1.00 84.38 213 GLY A CA 1
ATOM 1585 C C . GLY A 1 213 ? 10.898 0.764 -10.494 1.00 84.38 213 GLY A C 1
ATOM 1586 O O . GLY A 1 213 ? 11.475 0.062 -11.325 1.00 84.38 213 GLY A O 1
ATOM 1587 N N . ASP A 1 214 ? 11.362 0.944 -9.256 1.00 90.88 214 ASP A N 1
ATOM 1588 C CA . ASP A 1 214 ? 12.575 0.296 -8.762 1.00 90.88 214 ASP A CA 1
ATOM 1589 C C . ASP A 1 214 ? 12.412 -1.227 -8.651 1.00 90.88 214 ASP A C 1
ATOM 1591 O O . ASP A 1 214 ? 11.324 -1.761 -8.418 1.00 90.88 214 ASP A O 1
ATOM 1595 N N . MET A 1 215 ? 13.536 -1.936 -8.749 1.00 90.31 215 MET A N 1
ATOM 1596 C CA . MET A 1 215 ? 13.626 -3.371 -8.489 1.00 90.31 215 MET A CA 1
ATOM 1597 C C . MET A 1 215 ? 14.610 -3.659 -7.353 1.00 90.31 215 MET A C 1
ATOM 1599 O O . MET A 1 215 ? 15.639 -3.000 -7.235 1.00 90.31 215 MET A O 1
ATOM 1603 N N . ALA A 1 216 ? 14.352 -4.691 -6.550 1.00 90.50 216 ALA A N 1
ATOM 1604 C CA . ALA A 1 216 ? 15.296 -5.185 -5.547 1.00 90.50 216 ALA A CA 1
ATOM 1605 C C . ALA A 1 216 ? 15.957 -6.497 -6.005 1.00 90.50 216 ALA A C 1
ATOM 1607 O O . ALA A 1 216 ? 15.321 -7.326 -6.656 1.00 90.50 216 ALA A O 1
ATOM 1608 N N . TYR A 1 217 ? 17.228 -6.701 -5.657 1.00 89.31 217 TYR A N 1
ATOM 1609 C CA . TYR A 1 217 ? 17.953 -7.956 -5.865 1.00 89.31 217 TYR A CA 1
ATOM 1610 C C . TYR A 1 217 ? 18.857 -8.270 -4.674 1.00 89.31 217 TYR A C 1
ATOM 1612 O O . TYR A 1 217 ? 19.369 -7.360 -4.030 1.00 89.31 217 TYR A O 1
ATOM 1620 N N . TYR A 1 218 ? 19.089 -9.550 -4.395 1.00 89.56 218 TYR A N 1
ATOM 1621 C CA . TYR A 1 218 ? 20.023 -9.974 -3.355 1.00 89.56 218 TYR A CA 1
ATOM 1622 C C . TYR A 1 218 ? 21.418 -10.188 -3.950 1.00 89.56 218 TYR A C 1
ATOM 1624 O O . TYR A 1 218 ? 21.563 -10.924 -4.927 1.00 89.56 218 TYR A O 1
ATOM 1632 N N . ASP A 1 219 ? 22.448 -9.555 -3.382 1.00 85.38 219 ASP A N 1
ATOM 1633 C CA . ASP A 1 219 ? 23.829 -9.645 -3.889 1.00 85.38 219 ASP A CA 1
ATOM 1634 C C . ASP A 1 219 ? 24.665 -10.774 -3.254 1.00 85.38 219 ASP A C 1
ATOM 1636 O O . ASP A 1 219 ? 25.862 -10.888 -3.523 1.00 85.38 219 ASP A O 1
ATOM 1640 N N . GLY A 1 220 ? 24.043 -11.606 -2.413 1.00 85.62 220 GLY A N 1
ATOM 1641 C CA . GLY A 1 220 ? 24.712 -12.632 -1.607 1.00 85.62 220 GLY A CA 1
ATOM 1642 C C . GLY A 1 220 ? 25.025 -12.197 -0.173 1.00 85.62 220 GLY A C 1
ATOM 1643 O O . GLY A 1 220 ? 25.453 -13.028 0.623 1.00 85.62 220 GLY A O 1
ATOM 1644 N N . THR A 1 221 ? 24.814 -10.920 0.161 1.00 84.81 221 THR A N 1
ATOM 1645 C CA . THR A 1 221 ? 24.969 -10.389 1.523 1.00 84.81 221 THR A CA 1
ATOM 1646 C C . THR A 1 221 ? 23.769 -9.558 1.962 1.00 84.81 221 THR A C 1
ATOM 1648 O O . THR A 1 221 ? 23.257 -9.767 3.055 1.00 84.81 221 THR A O 1
ATOM 1651 N N . THR A 1 222 ? 23.283 -8.650 1.111 1.00 81.00 222 THR A N 1
ATOM 1652 C CA . THR A 1 222 ? 22.188 -7.718 1.422 1.00 81.00 222 THR A CA 1
ATOM 1653 C C . THR A 1 222 ? 21.273 -7.539 0.214 1.00 81.00 222 THR A C 1
ATOM 1655 O O . THR A 1 222 ? 21.679 -7.766 -0.931 1.00 81.00 222 THR A O 1
ATOM 1658 N N . TRP A 1 223 ? 20.037 -7.100 0.451 1.00 86.31 223 TRP A N 1
ATOM 1659 C CA . TRP A 1 223 ? 19.170 -6.643 -0.630 1.00 86.31 223 TRP A CA 1
ATOM 1660 C C . TRP A 1 223 ? 19.628 -5.270 -1.123 1.00 86.31 223 TRP A C 1
ATOM 1662 O O . TRP A 1 223 ? 19.863 -4.336 -0.359 1.00 86.31 223 TRP A O 1
ATOM 1672 N N . LYS A 1 224 ? 19.800 -5.159 -2.435 1.00 85.00 224 LYS A N 1
ATOM 1673 C CA . LYS A 1 224 ? 20.232 -3.962 -3.148 1.00 85.00 224 LYS A CA 1
ATOM 1674 C C . LYS A 1 224 ? 19.146 -3.523 -4.117 1.00 85.00 224 LYS A C 1
ATOM 1676 O O . LYS A 1 224 ? 18.420 -4.338 -4.678 1.00 85.00 224 LYS A O 1
ATOM 1681 N N . ARG A 1 225 ? 19.082 -2.219 -4.367 1.00 89.38 225 ARG A N 1
ATOM 1682 C CA . ARG A 1 225 ? 18.193 -1.627 -5.366 1.00 89.38 225 ARG A CA 1
ATOM 1683 C C . ARG A 1 225 ? 18.857 -1.585 -6.747 1.00 89.38 225 ARG A C 1
ATOM 1685 O O . ARG A 1 225 ? 20.020 -1.198 -6.869 1.00 89.38 225 ARG A O 1
ATOM 1692 N N . VAL A 1 226 ? 18.088 -1.898 -7.783 1.00 92.00 226 VAL A N 1
ATOM 1693 C CA . VAL A 1 226 ? 18.280 -1.429 -9.158 1.00 92.00 226 VAL A CA 1
ATOM 1694 C C . VAL A 1 226 ? 17.264 -0.305 -9.381 1.00 92.00 226 VAL A C 1
ATOM 1696 O O . VAL A 1 226 ? 16.068 -0.591 -9.323 1.00 92.00 226 VAL A O 1
ATOM 1699 N N . PRO A 1 227 ? 17.706 0.951 -9.577 1.00 88.62 227 PRO A N 1
ATOM 1700 C CA . PRO A 1 227 ? 16.797 2.046 -9.907 1.00 88.62 227 PRO A CA 1
ATOM 1701 C C . PRO A 1 227 ? 15.954 1.720 -11.140 1.00 88.62 227 PRO A C 1
ATOM 1703 O O . PRO A 1 227 ? 16.364 0.882 -11.951 1.00 88.62 227 PRO A O 1
ATOM 1706 N N . ASP A 1 228 ? 14.813 2.376 -11.296 1.00 89.50 228 ASP A N 1
ATOM 1707 C CA . ASP A 1 228 ? 13.981 2.267 -12.491 1.00 89.50 228 ASP A CA 1
ATOM 1708 C C . ASP A 1 228 ? 14.784 2.437 -13.800 1.00 89.50 228 ASP A C 1
ATOM 1710 O O . ASP A 1 228 ? 15.736 3.214 -13.917 1.00 89.50 228 ASP A O 1
ATOM 1714 N N . GLY A 1 229 ? 14.443 1.615 -14.793 1.00 84.94 229 GLY A N 1
ATOM 1715 C CA . GLY A 1 229 ? 15.080 1.644 -16.107 1.00 84.94 229 GLY A CA 1
ATOM 1716 C C . GLY A 1 229 ? 14.455 2.703 -16.999 1.00 84.94 229 GLY A C 1
ATOM 1717 O O . GLY A 1 229 ? 13.243 2.912 -16.969 1.00 84.94 229 GLY A O 1
ATOM 1718 N N . LYS A 1 230 ? 15.260 3.327 -17.859 1.00 82.19 230 LYS A N 1
ATOM 1719 C CA . LYS A 1 230 ? 14.743 4.241 -18.883 1.00 82.19 230 LYS A CA 1
ATOM 1720 C C . LYS A 1 230 ? 14.253 3.473 -20.111 1.00 82.19 230 LYS A C 1
ATOM 1722 O O . LYS A 1 230 ? 14.700 2.358 -20.388 1.00 82.19 230 LYS A O 1
ATOM 1727 N N . GLY A 1 231 ? 13.366 4.098 -20.888 1.00 77.75 231 GLY A N 1
ATOM 1728 C CA . GLY A 1 231 ? 12.891 3.549 -22.161 1.00 77.75 231 GLY A CA 1
ATOM 1729 C C . GLY A 1 231 ? 14.051 3.119 -23.067 1.00 77.75 231 GLY A C 1
ATOM 1730 O O . GLY A 1 231 ? 15.086 3.781 -23.122 1.00 77.75 231 GLY A O 1
ATOM 1731 N N . GLY A 1 232 ? 13.908 1.979 -23.744 1.00 70.19 232 GLY A N 1
ATOM 1732 C CA . GLY A 1 232 ? 14.933 1.432 -24.643 1.00 70.19 232 GLY A CA 1
ATOM 1733 C C . GLY A 1 232 ? 16.073 0.66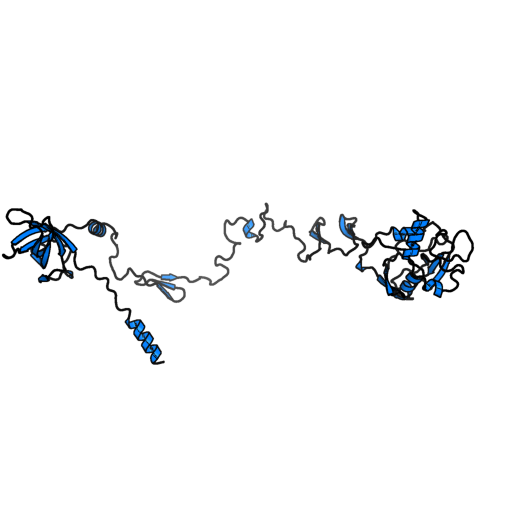2 -23.965 1.00 70.19 232 GLY A C 1
ATOM 1734 O O . GLY A 1 232 ? 16.814 -0.031 -24.663 1.00 70.19 232 GLY A O 1
ATOM 1735 N N . GLN A 1 233 ? 16.196 0.713 -22.634 1.00 80.06 233 GLN A N 1
ATOM 1736 C CA . GLN A 1 233 ? 17.163 -0.108 -21.905 1.00 80.06 233 GLN A CA 1
ATOM 1737 C C . GLN A 1 233 ? 16.657 -1.542 -21.726 1.00 80.06 233 GLN A C 1
ATOM 1739 O O . GLN A 1 233 ? 15.460 -1.809 -21.628 1.00 80.06 233 GLN A O 1
ATOM 1744 N N . THR A 1 234 ? 17.596 -2.482 -21.646 1.00 84.69 234 THR A N 1
ATOM 1745 C CA . THR A 1 234 ? 17.321 -3.887 -21.324 1.00 84.69 234 THR A CA 1
ATOM 1746 C C . THR A 1 234 ? 17.988 -4.240 -20.009 1.00 84.69 234 THR A C 1
ATOM 1748 O O . THR A 1 234 ? 19.137 -3.869 -19.764 1.00 84.69 234 THR A O 1
ATOM 1751 N N . LEU A 1 235 ? 17.276 -4.954 -19.141 1.00 91.56 235 LEU A N 1
ATOM 1752 C CA . LEU A 1 235 ? 17.886 -5.462 -17.923 1.00 91.56 235 LEU A CA 1
ATOM 1753 C C . LEU A 1 235 ? 18.799 -6.636 -18.283 1.00 91.56 235 LEU A C 1
ATOM 1755 O O . LEU A 1 235 ? 18.354 -7.617 -18.876 1.00 91.56 235 LEU A O 1
ATOM 1759 N N . THR A 1 236 ? 20.072 -6.539 -17.916 1.00 91.06 236 THR A N 1
ATOM 1760 C CA . THR A 1 236 ? 21.062 -7.602 -18.103 1.00 91.06 236 THR A CA 1
ATOM 1761 C C . THR A 1 236 ? 21.751 -7.934 -16.785 1.00 91.06 236 THR A C 1
ATOM 1763 O O . THR A 1 236 ? 21.603 -7.220 -15.795 1.00 91.06 236 THR A O 1
ATOM 1766 N N . LEU A 1 237 ? 22.533 -9.010 -16.769 1.00 89.69 237 LEU A N 1
ATOM 1767 C CA . LEU A 1 237 ? 23.382 -9.366 -15.639 1.00 89.69 237 LEU A CA 1
ATOM 1768 C C . LEU A 1 237 ? 24.825 -8.949 -15.919 1.00 89.69 237 LEU A C 1
ATOM 1770 O O . LEU A 1 237 ? 25.362 -9.158 -17.007 1.00 89.69 237 LEU A O 1
ATOM 1774 N N . ARG A 1 238 ? 25.477 -8.383 -14.908 1.00 83.38 238 ARG A N 1
ATOM 1775 C CA . ARG A 1 238 ? 26.929 -8.186 -14.894 1.00 83.38 238 ARG A CA 1
ATOM 1776 C C . ARG A 1 238 ? 27.640 -9.540 -14.797 1.00 83.38 238 ARG A C 1
ATOM 1778 O O . ARG A 1 238 ? 27.048 -10.543 -14.409 1.00 83.38 238 ARG A O 1
ATOM 1785 N N . ASN A 1 239 ? 28.955 -9.554 -15.029 1.00 84.62 239 ASN A N 1
ATOM 1786 C CA . ASN A 1 239 ? 29.777 -10.765 -14.873 1.00 84.62 239 ASN A CA 1
ATOM 1787 C C . ASN A 1 239 ? 29.727 -11.373 -13.457 1.00 84.62 239 ASN A C 1
ATOM 1789 O O . ASN A 1 239 ? 30.027 -12.550 -13.295 1.00 84.62 239 ASN A O 1
ATOM 1793 N N . ASN A 1 240 ? 29.366 -10.583 -12.439 1.00 85.25 240 ASN A N 1
ATOM 1794 C CA . ASN A 1 240 ? 29.175 -11.054 -11.065 1.00 85.25 240 ASN A CA 1
ATOM 1795 C C . ASN A 1 240 ? 27.741 -11.538 -10.769 1.00 85.25 240 ASN A C 1
ATOM 1797 O O . ASN A 1 240 ? 27.451 -11.857 -9.625 1.00 85.25 240 ASN A O 1
ATOM 1801 N N . GLY A 1 241 ? 26.853 -11.580 -11.768 1.00 85.81 241 GLY A N 1
ATOM 1802 C CA . GLY A 1 241 ? 25.461 -12.011 -11.622 1.00 85.81 241 GLY A CA 1
ATOM 1803 C C . GLY A 1 241 ? 24.488 -10.916 -11.180 1.00 85.81 241 GLY A C 1
ATOM 1804 O O . GLY A 1 241 ? 23.288 -11.169 -11.152 1.00 85.81 241 GLY A O 1
ATOM 1805 N N . ASN A 1 242 ? 24.958 -9.699 -10.883 1.00 89.62 242 ASN A N 1
ATOM 1806 C CA . ASN A 1 242 ? 24.079 -8.625 -10.417 1.00 89.62 242 ASN A CA 1
ATOM 1807 C C . ASN A 1 242 ? 23.322 -7.976 -11.591 1.00 89.62 242 ASN A C 1
ATOM 1809 O O . ASN A 1 242 ? 23.953 -7.657 -12.608 1.00 89.62 242 ASN A O 1
ATOM 1813 N N . PRO A 1 243 ? 22.012 -7.712 -11.455 1.00 93.19 243 PRO A N 1
ATOM 1814 C CA . PRO A 1 243 ? 21.222 -7.041 -12.477 1.00 93.19 243 PRO A CA 1
ATOM 1815 C C . PRO A 1 243 ? 21.641 -5.577 -12.668 1.00 93.19 243 PRO A C 1
ATOM 1817 O O . PRO A 1 243 ? 21.992 -4.868 -11.723 1.00 93.19 243 PRO A O 1
ATOM 1820 N N . VAL A 1 244 ? 21.623 -5.120 -13.918 1.00 91.56 244 VAL A N 1
ATOM 1821 C CA . VAL A 1 244 ? 21.916 -3.742 -14.319 1.00 91.56 244 VAL A CA 1
ATOM 1822 C C . VAL A 1 244 ? 21.174 -3.403 -15.607 1.00 91.56 244 VAL A C 1
ATOM 1824 O O . VAL A 1 244 ? 21.055 -4.242 -16.500 1.00 91.56 244 VAL A O 1
ATOM 1827 N N . TRP A 1 245 ? 20.697 -2.168 -15.733 1.00 89.19 245 TRP A N 1
ATOM 1828 C CA . TRP A 1 245 ? 20.204 -1.666 -17.012 1.00 89.19 245 TRP A CA 1
ATOM 1829 C C . TRP A 1 245 ? 21.361 -1.495 -17.991 1.00 89.19 245 TRP A C 1
ATOM 1831 O O . TRP A 1 245 ? 22.394 -0.913 -17.659 1.00 89.19 245 TRP A O 1
ATOM 1841 N N . ASN A 1 246 ? 21.194 -2.031 -19.193 1.00 80.69 246 ASN A N 1
ATOM 1842 C CA . ASN A 1 246 ? 22.176 -1.977 -20.258 1.00 80.69 246 ASN A CA 1
ATOM 1843 C C . ASN A 1 246 ? 21.546 -1.494 -21.559 1.00 80.69 246 ASN A C 1
ATOM 1845 O O . ASN A 1 246 ? 20.367 -1.718 -21.841 1.00 80.69 246 ASN A O 1
ATOM 1849 N N . GLY A 1 247 ? 22.389 -0.874 -22.371 1.00 67.56 247 GLY A N 1
ATOM 1850 C CA . GLY A 1 247 ? 21.973 -0.184 -23.570 1.00 67.56 247 GLY A CA 1
ATOM 1851 C C . GLY A 1 247 ? 21.669 1.289 -23.294 1.00 67.56 247 GLY A C 1
ATOM 1852 O O . GLY A 1 247 ? 21.424 1.694 -22.151 1.00 67.56 247 GLY A O 1
ATOM 1853 N N . PRO A 1 248 ? 21.750 2.104 -24.345 1.00 62.75 248 PRO A N 1
ATOM 1854 C CA . PRO A 1 248 ? 21.445 3.516 -24.252 1.00 62.75 248 PRO A CA 1
ATOM 1855 C C . PRO A 1 248 ? 19.936 3.742 -24.095 1.00 62.75 248 PRO A C 1
ATOM 1857 O O . PRO A 1 248 ? 19.115 2.932 -24.533 1.00 62.75 248 PRO A O 1
ATOM 1860 N N . SER A 1 249 ? 19.575 4.833 -23.434 1.00 65.19 249 SER A N 1
ATOM 1861 C CA . SER A 1 249 ? 18.184 5.191 -23.178 1.00 65.19 249 SER A CA 1
ATOM 1862 C C . SER A 1 249 ? 17.577 5.958 -24.354 1.00 65.19 249 SER A C 1
ATOM 1864 O O . SER A 1 249 ? 18.280 6.621 -25.113 1.00 65.19 249 SER A O 1
ATOM 1866 N N . THR A 1 250 ? 16.253 5.930 -24.493 1.00 61.94 250 THR A N 1
ATOM 1867 C CA . THR A 1 250 ? 15.513 6.801 -25.424 1.00 61.94 250 THR A CA 1
ATOM 1868 C C . THR A 1 250 ? 15.756 8.286 -25.160 1.00 61.94 250 THR A C 1
ATOM 1870 O O . THR A 1 250 ? 15.600 9.095 -26.067 1.00 61.94 250 THR A O 1
ATOM 1873 N N . GLU A 1 251 ? 16.147 8.647 -23.933 1.00 61.12 251 GLU A N 1
ATOM 1874 C CA . GLU A 1 251 ? 16.520 10.016 -23.559 1.00 61.12 251 GLU A CA 1
ATOM 1875 C C . GLU A 1 251 ? 17.896 10.442 -24.102 1.00 61.12 251 GLU A C 1
ATOM 1877 O O . GLU A 1 251 ? 18.214 11.628 -24.076 1.00 61.12 251 GLU A O 1
ATOM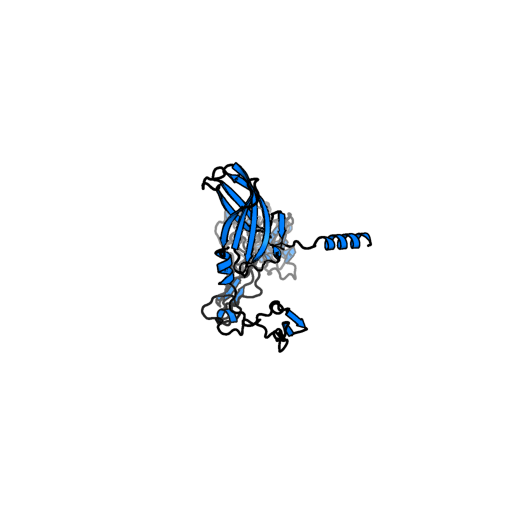 1882 N N . ASP A 1 252 ? 18.701 9.509 -24.625 1.00 70.88 252 ASP A N 1
ATOM 1883 C CA . ASP A 1 252 ? 20.011 9.805 -25.222 1.00 70.88 252 ASP A CA 1
ATOM 1884 C C . ASP A 1 252 ? 19.917 10.172 -26.718 1.00 70.88 252 ASP A C 1
ATOM 1886 O O . ASP A 1 252 ? 20.930 10.504 -27.346 1.00 70.88 252 ASP A O 1
ATOM 1890 N N . LEU A 1 253 ? 18.715 10.127 -27.312 1.00 83.00 253 LEU A N 1
ATOM 1891 C CA . LEU A 1 253 ? 18.494 10.569 -28.689 1.00 83.00 253 LEU A CA 1
ATOM 1892 C C . LEU A 1 253 ? 18.537 12.098 -28.790 1.00 83.00 253 LEU A C 1
ATOM 1894 O O . LEU A 1 253 ? 17.928 12.823 -28.007 1.00 83.00 253 LEU A O 1
ATOM 1898 N N . LYS A 1 254 ? 19.251 12.589 -29.799 1.00 86.56 254 LYS A N 1
ATOM 1899 C CA . LYS A 1 254 ? 19.335 14.002 -30.168 1.00 86.56 254 LYS A CA 1
ATOM 1900 C C . LYS A 1 254 ? 18.362 14.289 -31.298 1.00 86.56 254 LYS A C 1
ATOM 1902 O O . LYS A 1 254 ? 18.206 13.464 -32.197 1.00 86.56 254 LYS A O 1
ATOM 1907 N N . GLU A 1 255 ? 17.751 15.465 -31.275 1.00 90.56 255 GLU A N 1
ATOM 1908 C CA . GLU A 1 255 ? 16.783 15.896 -32.283 1.00 90.56 255 GLU A CA 1
ATOM 1909 C C . GLU A 1 255 ? 17.366 16.977 -33.201 1.00 90.56 255 GLU A C 1
ATOM 1911 O O . GLU A 1 255 ? 18.144 17.827 -32.774 1.00 90.56 255 GLU A O 1
ATOM 1916 N N . VAL A 1 256 ? 16.999 16.951 -34.481 1.00 92.31 256 VAL A N 1
ATOM 1917 C CA . VAL A 1 256 ? 17.366 17.978 -35.464 1.00 92.31 256 VAL A CA 1
ATOM 1918 C C . VAL A 1 256 ? 16.139 18.341 -36.281 1.00 92.31 256 VAL A C 1
ATOM 1920 O O . VAL A 1 256 ? 15.522 17.478 -36.902 1.00 92.31 256 VAL A O 1
ATOM 1923 N N . LEU A 1 257 ? 15.798 19.630 -36.302 1.00 93.94 257 LEU A N 1
ATOM 1924 C CA . LEU A 1 257 ? 14.757 20.161 -37.175 1.00 93.94 257 LEU A CA 1
ATOM 1925 C C . LEU A 1 257 ? 15.345 20.431 -38.564 1.00 93.94 257 LEU A C 1
ATOM 1927 O O . LEU A 1 257 ? 16.234 21.268 -38.718 1.00 93.94 257 LEU A O 1
ATOM 1931 N N . LEU A 1 258 ? 14.839 19.728 -39.573 1.00 92.94 258 LEU A N 1
ATOM 1932 C CA . LEU A 1 258 ? 15.253 19.885 -40.962 1.00 92.94 258 LEU A CA 1
ATOM 1933 C C . LEU A 1 258 ? 14.619 21.134 -41.611 1.00 92.94 258 LEU A C 1
ATOM 1935 O O . LEU A 1 258 ? 13.537 21.566 -41.200 1.00 92.94 258 LEU A O 1
ATOM 1939 N N . PRO A 1 259 ? 15.216 21.685 -42.688 1.00 92.06 259 PRO A N 1
ATOM 1940 C CA . PRO A 1 259 ? 14.690 22.861 -43.396 1.00 92.06 259 PRO A CA 1
ATOM 1941 C C . PRO A 1 259 ? 13.262 22.715 -43.946 1.00 92.06 259 PRO A C 1
ATOM 1943 O O . PRO A 1 259 ? 12.566 23.710 -44.135 1.00 92.06 259 PRO A O 1
ATOM 1946 N N . ASN A 1 260 ? 12.810 21.483 -44.196 1.00 89.69 260 ASN A N 1
ATOM 1947 C CA . ASN A 1 260 ? 11.446 21.179 -44.638 1.00 89.69 260 ASN A CA 1
ATOM 1948 C C . ASN A 1 260 ? 10.423 21.102 -43.480 1.00 89.69 260 ASN A C 1
ATOM 1950 O O . ASN A 1 260 ? 9.258 20.794 -43.724 1.00 89.69 260 ASN A O 1
ATOM 1954 N N . GLY A 1 261 ? 10.840 21.370 -42.236 1.00 91.56 261 GLY A N 1
ATOM 1955 C CA . GLY A 1 261 ? 10.004 21.321 -41.033 1.00 91.56 261 GLY A CA 1
ATOM 1956 C C . GLY A 1 261 ? 9.874 19.934 -40.396 1.00 91.56 261 GLY A C 1
ATOM 1957 O O . GLY A 1 261 ? 9.167 19.795 -39.401 1.00 91.56 261 GLY A O 1
ATOM 1958 N N . GLN A 1 262 ? 10.535 18.912 -40.944 1.00 92.44 262 GLN A N 1
ATOM 1959 C CA . GLN A 1 262 ? 10.536 17.561 -40.386 1.00 92.44 262 GLN A CA 1
ATOM 1960 C C . GLN A 1 262 ? 11.551 17.456 -39.241 1.00 92.44 262 GLN A C 1
ATOM 1962 O O . GLN A 1 262 ? 12.681 17.925 -39.367 1.00 92.44 262 GLN A O 1
ATOM 1967 N N . LEU A 1 263 ? 11.164 16.817 -38.138 1.00 92.81 263 LEU A N 1
ATOM 1968 C CA . LEU A 1 263 ? 12.077 16.483 -37.047 1.00 92.81 263 LEU A CA 1
ATOM 1969 C C . LEU A 1 263 ? 12.703 15.110 -37.318 1.00 92.81 263 LEU A C 1
ATOM 1971 O O . LEU A 1 263 ? 12.022 14.212 -37.810 1.00 92.81 263 LEU A O 1
ATOM 1975 N N . ILE A 1 264 ? 13.995 14.964 -37.040 1.00 94.25 264 ILE A N 1
ATOM 1976 C CA . ILE A 1 264 ? 14.677 13.666 -37.058 1.00 94.25 264 ILE A CA 1
ATOM 1977 C C . ILE A 1 264 ? 15.412 13.435 -35.743 1.00 94.25 264 ILE A C 1
ATOM 1979 O O . ILE A 1 264 ? 15.903 14.383 -35.127 1.00 94.25 264 ILE A O 1
ATOM 1983 N N . TYR A 1 265 ? 15.526 12.171 -35.347 1.00 91.44 265 TYR A N 1
ATOM 1984 C CA . TYR A 1 265 ? 16.235 11.738 -34.149 1.00 91.44 265 TYR A CA 1
ATOM 1985 C C . TYR A 1 265 ? 17.433 10.867 -34.507 1.00 91.44 265 TYR A C 1
ATOM 1987 O O . TYR A 1 265 ? 17.386 10.063 -35.439 1.00 91.44 265 TYR A O 1
ATOM 1995 N N . TRP A 1 266 ? 18.516 11.011 -33.755 1.00 88.81 266 TRP A N 1
ATOM 1996 C CA . TRP A 1 266 ? 19.760 10.283 -33.982 1.00 88.81 266 TRP A CA 1
ATOM 1997 C C . TRP A 1 266 ? 20.518 10.083 -32.667 1.00 88.81 266 TRP A C 1
ATOM 1999 O O . TRP A 1 266 ? 20.228 10.747 -31.675 1.00 88.81 266 TRP A O 1
ATOM 2009 N N . HIS A 1 267 ? 21.491 9.171 -32.639 1.00 83.94 267 HIS A N 1
ATOM 2010 C CA . HIS A 1 267 ? 22.279 8.905 -31.433 1.00 83.94 267 HIS A CA 1
ATOM 2011 C C . HIS A 1 267 ? 23.767 9.306 -31.583 1.00 83.94 267 HIS A C 1
ATOM 2013 O O . HIS A 1 267 ? 24.376 8.974 -32.605 1.00 83.94 267 HIS A O 1
ATOM 2019 N N . PRO A 1 268 ? 24.386 9.957 -30.570 1.00 76.50 268 PRO A N 1
ATOM 2020 C CA . PRO A 1 268 ? 25.811 10.334 -30.533 1.00 76.50 268 PRO A CA 1
ATOM 2021 C C . PRO A 1 268 ? 26.807 9.210 -30.836 1.00 76.50 268 PRO A C 1
ATOM 2023 O O . PRO A 1 268 ? 27.819 9.432 -31.509 1.00 76.50 268 PRO A O 1
ATOM 2026 N N . THR A 1 269 ? 26.528 7.996 -30.357 1.00 74.19 269 THR A N 1
ATOM 2027 C CA . THR A 1 269 ? 27.368 6.814 -30.602 1.00 74.19 269 THR A CA 1
ATOM 2028 C C . THR A 1 269 ? 27.071 6.193 -31.960 1.00 74.19 269 THR A C 1
ATOM 2030 O O . THR A 1 269 ? 25.915 5.918 -32.275 1.00 74.19 269 THR A O 1
ATOM 2033 N N . ASP A 1 270 ? 28.132 5.921 -32.722 1.00 70.06 270 ASP A N 1
ATOM 2034 C CA . ASP A 1 270 ? 28.059 5.267 -34.030 1.00 70.06 270 ASP A CA 1
ATOM 2035 C C . ASP A 1 270 ? 27.408 3.887 -33.925 1.00 70.06 270 ASP A C 1
ATOM 2037 O O . ASP A 1 270 ? 27.772 3.081 -33.068 1.00 70.06 270 ASP A O 1
ATOM 2041 N N . ASN A 1 271 ? 26.468 3.598 -34.827 1.00 65.62 271 ASN A N 1
ATOM 2042 C CA . ASN A 1 271 ? 25.740 2.332 -34.813 1.00 65.62 271 ASN A CA 1
ATOM 2043 C C . ASN A 1 271 ? 26.626 1.150 -35.264 1.00 65.62 271 ASN A C 1
ATOM 2045 O O . ASN A 1 271 ? 26.330 0.005 -34.927 1.00 65.62 271 ASN A O 1
ATOM 2049 N N . LEU A 1 272 ? 27.716 1.407 -36.005 1.00 63.78 272 LEU A N 1
ATOM 2050 C CA . LEU A 1 272 ? 28.689 0.399 -36.443 1.00 63.78 272 LEU A CA 1
ATOM 2051 C C . LEU A 1 272 ? 30.039 1.042 -36.844 1.00 63.78 272 LEU A C 1
ATOM 2053 O O . LEU A 1 272 ? 30.049 2.101 -37.471 1.00 63.78 272 LEU A O 1
ATOM 2057 N N . GLN A 1 273 ? 31.171 0.379 -36.546 1.00 54.28 273 GLN A N 1
ATOM 2058 C CA . GLN A 1 273 ? 32.537 0.837 -36.892 1.00 54.28 273 GLN A CA 1
ATOM 2059 C C . GLN A 1 273 ? 33.302 -0.049 -37.907 1.00 54.28 273 GLN A C 1
ATOM 2061 O O . GLN A 1 273 ? 34.493 0.163 -38.101 1.00 54.28 273 GLN A O 1
ATOM 2066 N N . ASN A 1 274 ? 32.659 -1.008 -38.592 1.00 47.25 274 ASN A N 1
ATOM 2067 C CA . ASN A 1 274 ? 33.351 -1.953 -39.491 1.00 47.25 274 ASN A CA 1
ATOM 2068 C C . ASN A 1 274 ? 32.790 -2.003 -40.927 1.00 47.25 274 ASN A C 1
ATOM 2070 O O . ASN A 1 274 ? 31.625 -1.709 -41.171 1.00 47.25 274 ASN A O 1
ATOM 2074 N N . SER A 1 275 ? 33.647 -2.443 -41.860 1.00 49.28 275 SER A N 1
ATOM 2075 C CA . SER A 1 275 ? 33.433 -2.553 -43.314 1.00 49.28 275 SER A CA 1
ATOM 2076 C C . SER A 1 275 ? 32.084 -3.179 -43.713 1.00 49.28 275 SER A C 1
ATOM 2078 O O . SER A 1 275 ? 31.866 -4.385 -43.582 1.00 49.28 275 SER A O 1
ATOM 2080 N N . LEU A 1 276 ? 31.187 -2.353 -44.256 1.00 55.22 276 LEU A N 1
ATOM 2081 C CA . LEU A 1 276 ? 29.978 -2.795 -44.950 1.00 55.22 276 LEU A CA 1
ATOM 2082 C C . LEU A 1 276 ? 30.347 -3.055 -46.418 1.00 55.22 276 LEU A C 1
ATOM 2084 O O . LEU A 1 276 ? 30.632 -2.137 -47.180 1.00 55.22 276 LEU A O 1
ATOM 2088 N N . THR A 1 277 ? 30.426 -4.335 -46.785 1.00 47.19 277 THR A N 1
ATOM 2089 C CA . THR A 1 277 ? 31.170 -4.847 -47.952 1.00 47.19 277 THR A CA 1
ATOM 2090 C C . THR A 1 277 ? 30.379 -4.917 -49.257 1.00 47.19 277 THR A C 1
ATOM 2092 O O . THR A 1 277 ? 30.842 -5.549 -50.209 1.00 47.19 277 THR A O 1
ATOM 2095 N N . ARG A 1 278 ? 29.194 -4.296 -49.353 1.00 50.06 278 ARG A N 1
ATOM 2096 C CA . ARG A 1 278 ? 28.459 -4.254 -50.623 1.00 50.06 278 ARG A CA 1
ATOM 2097 C C . ARG A 1 278 ? 28.310 -2.841 -51.185 1.00 50.06 278 ARG A C 1
ATOM 2099 O O . ARG A 1 278 ? 27.753 -1.986 -50.497 1.00 50.06 278 ARG A O 1
ATOM 2106 N N . PRO A 1 279 ? 28.761 -2.608 -52.436 1.00 49.16 279 PRO A N 1
ATOM 2107 C CA . PRO A 1 279 ? 28.477 -1.372 -53.145 1.00 49.16 279 PRO A CA 1
ATOM 2108 C C . PRO A 1 279 ? 26.966 -1.135 -53.197 1.00 49.16 279 PRO A C 1
ATOM 2110 O O . PRO A 1 279 ? 26.200 -2.052 -53.499 1.00 49.16 279 PRO A O 1
ATOM 2113 N N . MET A 1 280 ? 26.543 0.096 -52.914 1.00 49.25 280 MET A N 1
ATOM 2114 C CA . MET A 1 280 ? 25.200 0.572 -53.238 1.00 49.25 280 MET A CA 1
ATOM 2115 C C . MET A 1 280 ? 25.090 0.469 -54.773 1.00 49.25 280 MET A C 1
ATOM 2117 O O . MET A 1 280 ? 25.885 1.075 -55.489 1.00 49.25 280 MET A O 1
ATOM 2121 N N . GLY A 1 281 ? 24.236 -0.430 -55.278 1.00 42.91 281 GLY A N 1
ATOM 2122 C CA . GLY A 1 281 ? 24.121 -0.777 -56.708 1.00 42.91 281 GLY A CA 1
ATOM 2123 C C . GLY A 1 281 ? 23.439 0.310 -57.552 1.00 42.91 281 GLY A C 1
ATOM 2124 O O . GLY A 1 281 ? 23.803 1.459 -57.429 1.00 42.91 281 GLY A O 1
ATOM 2125 N N . SER A 1 282 ? 22.482 0.009 -58.435 1.00 43.50 282 SER A N 1
ATOM 2126 C CA . SER A 1 282 ? 21.940 0.964 -59.423 1.00 43.50 282 SER A CA 1
ATOM 2127 C C . SER A 1 282 ? 20.435 1.283 -59.327 1.00 43.50 282 SER A C 1
ATOM 2129 O O . SER A 1 282 ? 19.818 1.564 -60.353 1.00 43.50 282 SER A O 1
ATOM 2131 N N . ALA A 1 283 ? 19.801 1.212 -58.157 1.00 43.06 283 ALA A N 1
ATOM 2132 C CA . ALA A 1 283 ? 18.368 1.497 -58.032 1.00 43.06 283 ALA A CA 1
ATOM 2133 C C . ALA A 1 283 ? 18.075 2.544 -56.963 1.00 43.06 283 ALA A C 1
ATOM 2135 O O . ALA A 1 283 ? 18.251 2.306 -55.767 1.00 43.06 283 ALA A O 1
ATOM 2136 N N . TYR A 1 284 ? 17.669 3.725 -57.430 1.00 56.88 284 TYR A N 1
ATOM 2137 C CA . TYR A 1 284 ? 17.650 4.942 -56.628 1.00 56.88 284 TYR A CA 1
ATOM 2138 C C . TYR A 1 284 ? 16.493 5.869 -56.989 1.00 56.88 284 TYR A C 1
ATOM 2140 O O . TYR A 1 284 ? 16.088 5.964 -58.152 1.00 56.88 284 TYR A O 1
ATOM 2148 N N . VAL A 1 285 ? 16.017 6.610 -55.984 1.00 46.00 285 VAL A N 1
ATOM 2149 C CA . VAL A 1 285 ? 15.151 7.772 -56.169 1.00 46.00 285 VAL A CA 1
ATOM 2150 C C . VAL A 1 285 ? 16.067 8.879 -56.682 1.00 46.00 285 VAL A C 1
ATOM 2152 O O . VAL A 1 285 ? 16.842 9.454 -55.924 1.00 46.00 285 VAL A O 1
ATOM 2155 N N . HIS A 1 286 ? 16.022 9.114 -57.990 1.00 52.72 286 HIS A N 1
ATOM 2156 C CA . HIS A 1 286 ? 16.897 10.049 -58.694 1.00 52.72 286 HIS A CA 1
ATOM 2157 C C . HIS A 1 286 ? 16.888 11.459 -58.061 1.00 52.72 286 HIS A C 1
ATOM 2159 O O . HIS A 1 286 ? 15.839 12.004 -57.689 1.00 52.72 286 HIS A O 1
ATOM 2165 N N . LEU A 1 287 ? 18.075 12.059 -57.956 1.00 53.25 287 LEU A N 1
ATOM 2166 C CA . LEU A 1 287 ? 18.272 13.481 -58.258 1.00 53.25 287 LEU A CA 1
ATOM 2167 C C . LEU A 1 287 ? 18.435 13.591 -59.794 1.00 53.25 287 LEU A C 1
ATOM 2169 O O . LEU A 1 287 ? 18.716 12.575 -60.421 1.00 53.25 287 LEU A O 1
ATOM 2173 N N . PRO A 1 288 ? 18.127 14.735 -60.429 1.00 50.72 288 PRO A N 1
ATOM 2174 C CA . PRO A 1 288 ? 17.958 14.842 -61.888 1.00 50.72 288 PRO A CA 1
ATOM 2175 C C . PRO A 1 288 ? 19.115 14.241 -62.711 1.00 50.72 288 PRO A C 1
ATOM 2177 O O . PRO A 1 288 ? 20.254 14.300 -62.269 1.00 50.72 288 PRO A O 1
ATOM 2180 N N . GLU A 1 289 ? 18.822 13.785 -63.943 1.00 49.00 289 GLU A N 1
ATOM 2181 C CA . GLU A 1 289 ? 19.734 13.158 -64.944 1.00 49.00 289 GLU A CA 1
ATOM 2182 C C . GLU A 1 289 ? 21.093 13.866 -65.179 1.00 49.00 289 GLU A C 1
ATOM 2184 O O . GLU A 1 289 ? 21.960 13.335 -65.872 1.00 49.00 289 GLU A O 1
ATOM 2189 N N . ALA A 1 290 ? 21.279 15.081 -64.657 1.00 50.91 290 ALA A N 1
ATOM 2190 C CA . ALA A 1 290 ? 22.522 15.845 -64.721 1.00 50.91 290 ALA A CA 1
ATOM 2191 C C . ALA A 1 290 ? 23.498 15.562 -63.554 1.00 50.91 290 ALA A C 1
ATOM 2193 O O . ALA A 1 290 ? 24.623 16.065 -63.590 1.00 50.91 290 ALA A O 1
ATOM 2194 N N . GLY A 1 291 ? 23.094 14.773 -62.550 1.00 58.94 291 GLY A N 1
ATOM 2195 C CA . GLY A 1 291 ? 23.845 14.523 -61.318 1.00 58.94 291 GLY A CA 1
ATOM 2196 C C . GLY A 1 291 ? 23.851 15.702 -60.339 1.00 58.94 291 GLY A C 1
ATOM 2197 O O . GLY A 1 291 ? 23.356 16.792 -60.630 1.00 58.94 291 GLY A O 1
ATOM 2198 N N . ILE A 1 292 ? 24.435 15.486 -59.156 1.00 65.19 292 ILE A N 1
ATOM 2199 C CA . ILE A 1 292 ? 24.722 16.565 -58.196 1.00 65.19 292 ILE A CA 1
ATOM 2200 C C . ILE A 1 292 ? 25.947 17.329 -58.703 1.00 65.19 292 ILE A C 1
ATOM 2202 O O . ILE A 1 292 ? 27.055 16.795 -58.735 1.00 65.19 292 ILE A O 1
ATOM 2206 N N . THR A 1 293 ? 25.770 18.596 -59.068 1.00 61.78 293 THR A N 1
ATOM 2207 C CA . THR A 1 293 ? 26.849 19.454 -59.583 1.00 61.78 293 THR A CA 1
ATOM 2208 C C . THR A 1 293 ? 27.357 20.459 -58.551 1.00 61.78 293 THR A C 1
ATOM 2210 O O . THR A 1 293 ? 28.438 21.032 -58.717 1.00 61.78 293 THR A O 1
ATOM 2213 N N . THR A 1 294 ? 26.611 20.661 -57.461 1.00 72.56 294 THR A N 1
ATOM 2214 C CA . THR A 1 294 ? 26.934 21.613 -56.395 1.00 72.56 294 THR A CA 1
ATOM 2215 C C . THR A 1 294 ? 26.741 21.017 -54.999 1.00 72.56 294 THR A C 1
ATOM 2217 O O . THR A 1 294 ? 25.904 20.146 -54.779 1.00 72.56 294 THR A O 1
ATOM 2220 N N . LEU A 1 295 ? 27.479 21.545 -54.015 1.00 74.31 295 LEU A N 1
ATOM 2221 C CA . LEU A 1 295 ? 27.281 21.215 -52.596 1.00 74.31 295 LEU A CA 1
ATOM 2222 C C . LEU A 1 295 ? 25.840 21.506 -52.133 1.00 74.31 295 LEU A C 1
ATOM 2224 O O . LEU A 1 295 ? 25.313 20.780 -51.297 1.00 74.31 295 LEU A O 1
ATOM 2228 N N . GLN A 1 296 ? 25.203 22.547 -52.678 1.00 83.06 296 GLN A N 1
ATOM 2229 C CA . GLN A 1 296 ? 23.854 22.941 -52.275 1.00 83.06 296 GLN A CA 1
ATOM 2230 C C . GLN A 1 296 ? 22.807 21.895 -52.674 1.00 83.06 296 GLN A C 1
ATOM 2232 O O . GLN A 1 296 ? 21.954 21.557 -51.865 1.00 83.06 296 GLN A O 1
ATOM 2237 N N . GLU A 1 297 ? 22.922 21.313 -53.869 1.00 79.75 297 GLU A N 1
ATOM 2238 C CA . GLU A 1 297 ? 22.022 20.241 -54.320 1.00 79.75 297 GLU A CA 1
ATOM 2239 C C . GLU A 1 297 ? 22.105 18.997 -53.423 1.00 79.75 297 GLU A C 1
ATOM 2241 O O . GLU A 1 297 ? 21.092 18.344 -53.185 1.00 79.75 297 GLU A O 1
ATOM 2246 N N . ALA A 1 298 ? 23.290 18.688 -52.882 1.00 80.38 298 ALA A N 1
ATOM 2247 C CA . ALA A 1 298 ? 23.452 17.610 -51.909 1.00 80.38 298 ALA A CA 1
ATOM 2248 C C . ALA A 1 298 ? 22.809 17.950 -50.554 1.00 80.38 298 ALA A C 1
ATOM 2250 O O . ALA A 1 298 ? 22.190 17.090 -49.932 1.00 80.38 298 ALA A O 1
ATOM 2251 N N . ILE A 1 299 ? 22.955 19.197 -50.090 1.00 85.81 299 ILE A N 1
ATOM 2252 C CA . ILE A 1 299 ? 22.367 19.680 -48.828 1.00 85.81 299 ILE A CA 1
ATOM 2253 C C . ILE A 1 299 ? 20.833 19.692 -48.890 1.00 85.81 299 ILE A C 1
ATOM 2255 O O . ILE A 1 299 ? 20.176 19.443 -47.880 1.00 85.81 299 ILE A O 1
ATOM 2259 N N . ASP A 1 300 ? 20.266 19.960 -50.064 1.00 87.19 300 ASP A N 1
ATOM 2260 C CA . ASP A 1 300 ? 18.818 20.025 -50.263 1.00 87.19 300 ASP A CA 1
ATOM 2261 C C . ASP A 1 300 ? 18.160 18.627 -50.347 1.00 87.19 300 ASP A C 1
ATOM 2263 O O . ASP A 1 300 ? 16.934 18.512 -50.254 1.00 87.19 300 ASP A O 1
ATOM 2267 N N . ASP A 1 301 ? 18.942 17.547 -50.483 1.00 86.50 301 ASP A N 1
ATOM 2268 C CA . ASP A 1 301 ? 18.429 16.174 -50.448 1.00 86.50 301 ASP A CA 1
ATOM 2269 C C . ASP A 1 301 ? 18.142 15.734 -49.006 1.00 86.50 301 ASP A C 1
ATOM 2271 O O . ASP A 1 301 ? 19.055 15.417 -48.247 1.00 86.50 301 ASP A O 1
ATOM 2275 N N . LEU A 1 302 ? 16.855 15.712 -48.645 1.00 91.00 302 LEU A N 1
ATOM 2276 C CA . LEU A 1 302 ? 16.327 15.339 -47.321 1.00 91.00 302 LEU A CA 1
ATOM 2277 C C . LEU A 1 302 ? 15.460 14.068 -47.379 1.00 91.00 302 LEU A C 1
ATOM 2279 O O . LEU A 1 302 ? 14.427 13.967 -46.716 1.00 91.00 302 LEU A O 1
ATOM 2283 N N . ARG A 1 303 ? 15.797 13.132 -48.272 1.00 88.50 303 ARG A N 1
ATOM 2284 C CA . ARG A 1 303 ? 14.935 11.991 -48.638 1.00 88.50 303 ARG A CA 1
ATOM 2285 C C . ARG A 1 303 ? 15.408 10.655 -48.070 1.00 88.50 303 ARG A C 1
ATOM 2287 O O . ARG A 1 303 ? 15.020 9.608 -48.596 1.00 88.50 303 ARG A O 1
ATOM 2294 N N . GLY A 1 304 ? 16.217 10.662 -47.010 1.00 89.44 304 GLY A N 1
ATOM 2295 C CA . GLY A 1 304 ? 16.959 9.479 -46.577 1.00 89.44 304 GLY A CA 1
ATOM 2296 C C . GLY A 1 304 ? 16.101 8.261 -46.271 1.00 89.44 304 GLY A C 1
ATOM 2297 O O . GLY A 1 304 ? 16.476 7.152 -46.648 1.00 89.44 304 GLY A O 1
ATOM 2298 N N . GLU A 1 305 ? 14.918 8.450 -45.685 1.00 90.50 305 GLU A N 1
ATOM 2299 C CA . GLU A 1 305 ? 13.969 7.361 -45.416 1.00 90.50 305 GLU A CA 1
ATOM 2300 C C . GLU A 1 305 ? 13.522 6.672 -46.715 1.00 90.50 305 GLU A C 1
ATOM 2302 O O . GLU A 1 305 ? 13.671 5.460 -46.872 1.00 90.50 305 GLU A O 1
ATOM 2307 N N . SER A 1 306 ? 13.043 7.451 -47.689 1.00 88.62 306 SER A N 1
ATOM 2308 C CA . SER A 1 306 ? 12.576 6.922 -48.975 1.00 88.62 306 SER A CA 1
ATOM 2309 C C . SER A 1 306 ? 13.707 6.325 -49.816 1.00 88.62 306 SER A C 1
ATOM 2311 O O . SER A 1 306 ? 13.528 5.274 -50.432 1.00 88.62 306 SER A O 1
ATOM 2313 N N . SER A 1 307 ? 14.894 6.942 -49.789 1.00 84.19 307 SER A N 1
ATOM 2314 C CA . SER A 1 307 ? 16.097 6.405 -50.424 1.00 84.19 307 SER A CA 1
ATOM 2315 C C . SER A 1 307 ? 16.516 5.077 -49.787 1.00 84.19 307 SER A C 1
ATOM 2317 O O . SER A 1 307 ? 16.827 4.126 -50.501 1.00 84.19 307 SER A O 1
ATOM 2319 N N . THR A 1 308 ? 16.473 4.972 -48.454 1.00 86.62 308 THR A N 1
ATOM 2320 C CA . THR A 1 308 ? 16.777 3.735 -47.713 1.00 86.62 308 THR A CA 1
ATOM 2321 C C . THR A 1 308 ? 15.808 2.618 -48.079 1.00 86.62 308 THR A C 1
ATOM 2323 O O . THR A 1 308 ? 16.251 1.525 -48.433 1.00 86.62 308 THR A O 1
ATOM 2326 N N . ALA A 1 309 ? 14.503 2.900 -48.054 1.00 86.75 309 ALA A N 1
ATOM 2327 C CA . ALA A 1 309 ? 13.470 1.926 -48.384 1.00 86.75 309 ALA A CA 1
ATOM 2328 C C . ALA A 1 309 ? 13.637 1.376 -49.809 1.00 86.75 309 ALA A C 1
ATOM 2330 O O . ALA A 1 309 ? 13.656 0.159 -49.992 1.00 86.75 309 ALA A O 1
ATOM 2331 N N . LEU A 1 310 ? 13.857 2.248 -50.801 1.00 82.06 310 LEU A N 1
ATOM 2332 C CA . LEU A 1 310 ? 14.057 1.820 -52.187 1.00 82.06 310 LEU A CA 1
ATOM 2333 C C . LEU A 1 310 ? 15.329 0.977 -52.363 1.00 82.0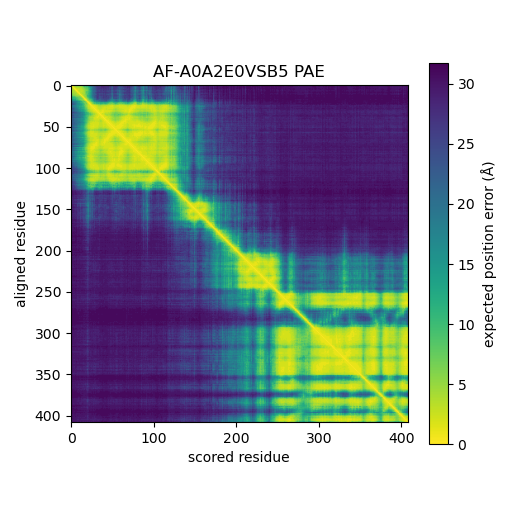6 310 LEU A C 1
ATOM 2335 O O . LEU A 1 310 ? 15.343 -0.004 -53.112 1.00 82.06 310 LEU A O 1
ATOM 2339 N N . MET A 1 311 ? 16.409 1.339 -51.669 1.00 78.19 311 MET A N 1
ATOM 2340 C CA . MET A 1 311 ? 17.643 0.560 -51.713 1.00 78.19 311 MET A CA 1
ATOM 2341 C C . MET A 1 311 ? 17.454 -0.839 -51.137 1.00 78.19 311 MET A C 1
ATOM 2343 O O . MET A 1 311 ? 17.995 -1.800 -51.684 1.00 78.19 311 MET A O 1
ATOM 2347 N N . VAL A 1 312 ? 16.684 -0.985 -50.057 1.00 83.50 312 VAL A N 1
ATOM 2348 C CA . VAL A 1 312 ? 16.397 -2.314 -49.509 1.00 83.50 312 VAL A CA 1
ATOM 2349 C C . VAL A 1 312 ? 15.433 -3.106 -50.377 1.00 83.50 312 VAL A C 1
ATOM 2351 O O . VAL A 1 312 ? 15.680 -4.288 -50.611 1.00 83.50 312 VAL A O 1
ATOM 2354 N N . GLU A 1 313 ? 14.412 -2.463 -50.936 1.00 85.50 313 GLU A N 1
ATOM 2355 C CA . GLU A 1 313 ? 13.520 -3.098 -51.907 1.00 85.50 313 GLU A CA 1
ATOM 2356 C C . GLU A 1 313 ? 14.301 -3.649 -53.108 1.00 85.50 313 GLU A C 1
ATOM 2358 O O . GLU A 1 313 ? 14.051 -4.767 -53.557 1.00 85.50 313 GLU A O 1
ATOM 2363 N N . THR A 1 314 ? 15.298 -2.906 -53.590 1.00 77.06 314 THR A N 1
ATOM 2364 C CA . THR A 1 314 ? 16.044 -3.316 -54.780 1.00 77.06 314 THR A CA 1
ATOM 2365 C C . THR A 1 314 ? 17.101 -4.382 -54.497 1.00 77.06 314 THR A C 1
ATOM 2367 O O . THR A 1 314 ? 17.177 -5.381 -55.215 1.00 77.06 314 THR A O 1
ATOM 2370 N N . TYR A 1 315 ? 17.967 -4.184 -53.499 1.00 73.75 315 TYR A N 1
ATOM 2371 C CA . TYR A 1 315 ? 19.070 -5.128 -53.259 1.00 73.75 315 TYR A CA 1
ATOM 2372 C C . TYR A 1 315 ? 18.655 -6.332 -52.415 1.00 73.75 315 TYR A C 1
ATOM 2374 O O . TYR A 1 315 ? 19.386 -7.327 -52.377 1.00 73.75 315 TYR A O 1
ATOM 2382 N N . GLY A 1 316 ? 17.496 -6.267 -51.758 1.00 81.19 316 GLY A N 1
ATOM 2383 C CA . GLY A 1 316 ? 17.019 -7.303 -50.858 1.00 81.19 316 GLY A CA 1
ATOM 2384 C C . GLY A 1 316 ? 17.959 -7.502 -49.668 1.00 81.19 316 GLY A C 1
ATOM 2385 O O . GLY A 1 316 ? 18.488 -6.561 -49.087 1.00 81.19 316 GLY A O 1
ATOM 2386 N N . ASN A 1 317 ? 18.167 -8.753 -49.261 1.00 80.31 317 ASN A N 1
ATOM 2387 C CA . ASN A 1 317 ? 19.006 -9.043 -48.101 1.00 80.31 317 ASN A CA 1
ATOM 2388 C C . ASN A 1 317 ? 20.508 -8.883 -48.413 1.00 80.31 317 ASN A C 1
ATOM 2390 O O . ASN A 1 317 ? 21.012 -9.452 -49.383 1.00 80.31 317 ASN A O 1
ATOM 2394 N N . GLY A 1 318 ? 21.255 -8.181 -47.558 1.00 74.50 318 GLY A N 1
ATOM 2395 C CA . GLY A 1 318 ? 22.699 -8.011 -47.728 1.00 74.50 318 GLY A CA 1
ATOM 2396 C C . GLY A 1 318 ? 23.359 -7.145 -46.655 1.00 74.50 318 GLY A C 1
ATOM 2397 O O . GLY A 1 318 ? 22.690 -6.469 -45.884 1.00 74.50 318 GLY A O 1
ATOM 2398 N N . ALA A 1 319 ? 24.694 -7.158 -46.622 1.00 76.62 319 ALA A N 1
ATOM 2399 C CA . ALA A 1 319 ? 25.493 -6.352 -45.698 1.00 76.62 319 ALA A CA 1
ATOM 2400 C C . ALA A 1 319 ? 25.857 -4.990 -46.321 1.00 76.62 319 ALA A C 1
ATOM 2402 O O . ALA A 1 319 ? 26.901 -4.853 -46.961 1.00 76.62 319 ALA A O 1
ATOM 2403 N N . TYR A 1 320 ? 24.982 -3.995 -46.160 1.00 76.19 320 TYR A N 1
ATOM 2404 C CA . TYR A 1 320 ? 25.185 -2.610 -46.609 1.00 76.19 320 TYR A CA 1
ATOM 2405 C C . TYR A 1 320 ? 24.462 -1.616 -45.690 1.00 76.19 320 TYR A C 1
ATOM 2407 O O . TYR A 1 320 ? 23.560 -1.995 -44.945 1.00 76.19 320 TYR A O 1
ATOM 2415 N N . ALA A 1 321 ? 24.856 -0.340 -45.747 1.00 80.25 321 ALA A N 1
ATOM 2416 C CA . ALA A 1 321 ? 24.453 0.692 -44.783 1.00 80.25 321 ALA A CA 1
ATOM 2417 C C . ALA A 1 321 ? 22.933 0.895 -44.684 1.00 80.25 321 ALA A C 1
ATOM 2419 O O . ALA A 1 321 ? 22.388 0.904 -43.584 1.00 80.25 321 ALA A O 1
ATOM 2420 N N . ALA A 1 322 ? 22.233 0.969 -45.820 1.00 83.06 322 ALA A N 1
ATOM 2421 C CA . ALA A 1 322 ? 20.778 1.122 -45.834 1.00 83.06 322 ALA A CA 1
ATOM 2422 C C . ALA A 1 322 ? 20.049 -0.076 -45.191 1.00 83.06 322 ALA A C 1
ATOM 2424 O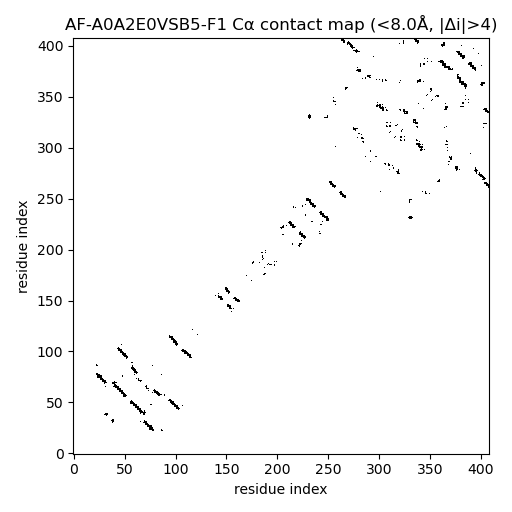 O . ALA A 1 322 ? 19.146 0.135 -44.386 1.00 83.06 322 ALA A O 1
ATOM 2425 N N . LYS A 1 323 ? 20.474 -1.321 -45.468 1.00 83.81 323 LYS A N 1
ATOM 2426 C CA . LYS A 1 323 ? 19.892 -2.515 -44.827 1.00 83.81 323 LYS A CA 1
ATOM 2427 C C . LYS A 1 323 ? 20.185 -2.566 -43.339 1.00 83.81 323 LYS A C 1
ATOM 2429 O O . LYS A 1 323 ? 19.298 -2.886 -42.565 1.00 83.81 323 LYS A O 1
ATOM 2434 N N . PHE A 1 324 ? 21.414 -2.226 -42.953 1.00 84.44 324 PHE A N 1
ATOM 2435 C CA . PHE A 1 324 ? 21.801 -2.162 -41.551 1.00 84.44 324 PHE A CA 1
ATOM 2436 C C . PHE A 1 324 ? 20.914 -1.182 -40.778 1.00 84.44 324 PHE A C 1
ATOM 2438 O O . PHE A 1 324 ? 20.413 -1.544 -39.721 1.00 84.44 324 PHE A O 1
ATOM 2445 N N . CYS A 1 325 ? 20.690 0.024 -41.311 1.00 87.50 325 CYS A N 1
ATOM 2446 C CA . CYS A 1 325 ? 19.810 0.981 -40.653 1.00 87.50 325 CYS A CA 1
ATOM 2447 C C . CYS A 1 325 ? 18.356 0.518 -40.627 1.00 87.50 325 CYS A C 1
ATOM 2449 O O . CYS A 1 325 ? 17.740 0.642 -39.583 1.00 87.50 325 CYS A O 1
ATOM 2451 N N . GLN A 1 326 ? 17.830 -0.065 -41.707 1.00 88.94 326 GLN A N 1
ATOM 2452 C CA . GLN A 1 326 ? 16.446 -0.551 -41.711 1.00 88.94 326 GLN A CA 1
ATOM 2453 C C . GLN A 1 326 ? 16.210 -1.736 -40.758 1.00 88.94 326 GLN A C 1
ATOM 2455 O O . GLN A 1 326 ? 15.125 -1.872 -40.207 1.00 88.94 326 GLN A O 1
ATOM 2460 N N . ASP A 1 327 ? 17.209 -2.597 -40.555 1.00 86.31 327 ASP A N 1
ATOM 2461 C CA . ASP A 1 327 ? 17.119 -3.728 -39.620 1.00 86.31 327 ASP A CA 1
ATOM 2462 C C . ASP A 1 327 ? 17.434 -3.342 -38.170 1.00 86.31 327 ASP A C 1
ATOM 2464 O O . ASP A 1 327 ? 17.338 -4.181 -37.268 1.00 86.31 327 ASP A O 1
ATOM 2468 N N . LEU A 1 328 ? 17.891 -2.109 -37.936 1.00 82.25 328 LEU A N 1
ATOM 2469 C CA . LEU A 1 328 ? 18.315 -1.676 -36.618 1.00 82.25 328 LEU A CA 1
ATOM 2470 C C . LEU A 1 328 ? 17.097 -1.595 -35.697 1.00 82.25 328 LEU A C 1
ATOM 2472 O O . LEU A 1 328 ? 16.223 -0.757 -35.877 1.00 82.25 328 LEU A O 1
ATOM 2476 N N . VAL A 1 329 ? 17.095 -2.426 -34.657 1.00 81.50 329 VAL A N 1
ATOM 2477 C CA . VAL A 1 329 ? 16.185 -2.291 -33.519 1.00 81.50 329 VAL A CA 1
ATOM 2478 C C . VAL A 1 329 ? 17.004 -1.789 -32.343 1.00 81.50 329 VAL A C 1
ATOM 2480 O O . VAL A 1 329 ? 17.779 -2.534 -31.740 1.00 81.50 329 VAL A O 1
ATOM 2483 N N . ALA A 1 330 ? 16.884 -0.500 -32.048 1.00 75.12 330 ALA A N 1
ATOM 2484 C CA . ALA A 1 330 ? 17.664 0.159 -31.012 1.00 75.12 330 ALA A CA 1
ATOM 2485 C C . ALA A 1 330 ? 16.837 1.238 -30.318 1.00 75.12 330 ALA A C 1
ATOM 2487 O O . ALA A 1 330 ? 15.969 1.857 -30.931 1.00 75.12 330 ALA A O 1
ATOM 2488 N N . PHE A 1 331 ? 17.124 1.473 -29.034 1.00 74.75 331 PHE A N 1
ATOM 2489 C CA . PHE A 1 331 ? 16.424 2.471 -28.217 1.00 74.75 331 PHE A CA 1
ATOM 2490 C C . PHE A 1 331 ? 14.901 2.247 -28.171 1.00 74.75 331 PHE A C 1
ATOM 2492 O O . PHE A 1 331 ? 14.144 3.191 -28.025 1.00 74.75 331 PHE A O 1
ATOM 2499 N N . GLY A 1 332 ? 14.426 1.006 -28.331 1.00 73.50 332 GLY A N 1
ATOM 2500 C CA . GLY A 1 332 ? 12.990 0.705 -28.394 1.00 73.50 332 GLY A CA 1
ATOM 2501 C C . GLY A 1 332 ? 12.293 1.094 -29.706 1.00 73.50 332 GLY A C 1
ATOM 2502 O O . GLY A 1 332 ? 11.068 1.042 -29.754 1.00 73.50 332 GLY A O 1
ATOM 2503 N N . PHE A 1 333 ? 13.048 1.449 -30.750 1.00 80.69 333 PHE A N 1
ATOM 2504 C CA . PHE A 1 333 ? 12.531 1.815 -32.071 1.00 80.69 333 PHE A CA 1
ATOM 2505 C C . PHE A 1 333 ? 13.079 0.895 -33.170 1.00 80.69 333 PHE A C 1
ATOM 2507 O O . PHE A 1 333 ? 14.213 0.418 -33.067 1.00 80.69 333 PHE A O 1
ATOM 2514 N N . ASP A 1 334 ? 12.282 0.677 -34.216 1.00 85.62 334 ASP A N 1
ATOM 2515 C CA . ASP A 1 334 ? 12.547 -0.187 -35.377 1.00 85.62 334 ASP A CA 1
ATOM 2516 C C . ASP A 1 334 ? 12.347 0.534 -36.733 1.00 85.62 334 ASP A C 1
ATOM 2518 O O . ASP A 1 334 ? 12.330 -0.095 -37.787 1.00 85.62 334 ASP A O 1
ATOM 2522 N N . ASP A 1 335 ? 12.229 1.865 -36.716 1.00 89.75 335 ASP A N 1
ATOM 2523 C CA . ASP A 1 335 ? 11.956 2.750 -37.861 1.00 89.75 335 ASP A CA 1
ATOM 2524 C C . ASP A 1 335 ? 13.200 3.544 -38.315 1.00 89.75 335 ASP A C 1
ATOM 2526 O O . ASP A 1 335 ? 13.118 4.665 -38.826 1.00 89.75 335 ASP A O 1
ATOM 2530 N N . TRP A 1 336 ? 14.382 2.966 -38.112 1.00 91.62 336 TRP A N 1
ATOM 2531 C CA . TRP A 1 336 ? 15.662 3.588 -38.432 1.00 91.62 336 TRP A CA 1
ATOM 2532 C C . TRP A 1 336 ? 15.966 3.545 -39.939 1.00 91.62 336 TRP A C 1
ATOM 2534 O O . TRP A 1 336 ? 15.654 2.589 -40.647 1.00 91.62 336 TRP A O 1
ATOM 2544 N N . TYR A 1 337 ? 16.633 4.579 -40.453 1.00 92.25 337 TYR A N 1
ATOM 2545 C CA . TYR A 1 337 ? 17.049 4.671 -41.853 1.00 92.25 337 TYR A CA 1
ATOM 2546 C C . TYR A 1 337 ? 18.418 5.339 -42.020 1.00 92.25 337 TYR A C 1
ATOM 2548 O O . TYR A 1 337 ? 18.953 5.969 -41.106 1.00 92.25 337 TYR A O 1
ATOM 2556 N N . LEU A 1 338 ? 19.022 5.157 -43.198 1.00 89.94 338 LEU A N 1
ATOM 2557 C CA . LEU A 1 338 ? 20.292 5.782 -43.552 1.00 89.94 338 LEU A CA 1
ATOM 2558 C C . LEU A 1 338 ? 20.021 7.237 -43.980 1.00 89.94 338 LEU A C 1
ATOM 2560 O O . LEU A 1 338 ? 19.329 7.444 -44.986 1.00 89.94 338 LEU A O 1
ATOM 2564 N N . PRO A 1 339 ? 20.549 8.248 -43.267 1.00 92.12 339 PRO A N 1
ATOM 2565 C CA . PRO A 1 339 ? 20.309 9.644 -43.600 1.00 92.12 339 PRO A CA 1
ATOM 2566 C C . PRO A 1 339 ? 20.829 9.970 -44.997 1.00 92.12 339 PRO A C 1
ATOM 2568 O O . PRO A 1 339 ? 21.861 9.464 -45.442 1.00 92.12 339 PRO A O 1
ATOM 2571 N N . SER A 1 340 ? 20.109 10.844 -45.679 1.00 90.06 340 SER A N 1
ATOM 2572 C CA . SER A 1 340 ? 20.586 11.552 -46.863 1.00 90.06 340 SER A CA 1
ATOM 2573 C C . SER A 1 340 ? 21.682 12.553 -46.485 1.00 90.06 340 SER A C 1
ATOM 2575 O O . SER A 1 340 ? 21.903 12.863 -45.309 1.00 90.06 340 SER A O 1
ATOM 2577 N N . TYR A 1 341 ? 22.391 13.066 -47.486 1.00 87.81 341 TYR A N 1
ATOM 2578 C CA . TYR A 1 341 ? 23.451 14.045 -47.292 1.00 87.81 341 TYR A CA 1
ATOM 2579 C C . TYR A 1 341 ? 22.935 15.315 -46.602 1.00 87.81 341 TYR A C 1
ATOM 2581 O O . TYR A 1 341 ? 23.573 15.814 -45.675 1.00 87.81 341 TYR A O 1
ATOM 2589 N N . GLY A 1 342 ? 21.760 15.813 -46.987 1.00 90.19 342 GLY A N 1
ATOM 2590 C CA . GLY A 1 342 ? 21.149 16.963 -46.332 1.00 90.19 342 GLY A CA 1
ATOM 2591 C C . GLY A 1 342 ? 20.804 16.696 -44.868 1.00 90.19 342 GLY A C 1
ATOM 2592 O O . GLY A 1 342 ? 21.072 17.533 -44.008 1.00 90.19 342 GLY A O 1
ATOM 2593 N N . GLU A 1 343 ? 20.273 15.518 -44.540 1.00 93.31 343 GLU A N 1
ATOM 2594 C CA . GLU A 1 343 ? 19.939 15.151 -43.155 1.00 93.31 343 GLU A CA 1
ATOM 2595 C C . GLU A 1 343 ? 21.185 15.101 -42.261 1.00 93.31 343 GLU A C 1
ATOM 2597 O O . GLU A 1 343 ? 21.201 15.705 -41.186 1.00 93.31 343 GLU A O 1
ATOM 2602 N N . ILE A 1 344 ? 22.262 14.456 -42.722 1.00 90.31 344 ILE A N 1
ATOM 2603 C CA . ILE A 1 344 ? 23.512 14.380 -41.955 1.00 90.31 344 ILE A CA 1
ATOM 2604 C C . ILE A 1 344 ? 24.241 15.732 -41.890 1.00 90.31 344 ILE A C 1
ATOM 2606 O O . ILE A 1 344 ? 24.851 16.051 -40.868 1.00 90.31 344 ILE A O 1
ATOM 2610 N N . TYR A 1 345 ? 24.118 16.571 -42.924 1.00 90.81 345 TYR A N 1
ATOM 2611 C CA . TYR A 1 345 ? 24.624 17.943 -42.910 1.00 90.81 345 TYR A CA 1
ATOM 2612 C C . TYR A 1 345 ? 23.922 18.790 -41.844 1.00 90.81 345 TYR A C 1
ATOM 2614 O O . TYR A 1 345 ? 24.579 19.503 -41.090 1.00 90.81 345 TYR A O 1
ATOM 2622 N N . ASN A 1 346 ? 22.598 18.682 -41.710 1.00 91.88 346 ASN A N 1
ATOM 2623 C CA . ASN A 1 346 ? 21.866 19.397 -40.661 1.00 91.88 346 ASN A CA 1
ATOM 2624 C C . ASN A 1 346 ? 22.251 18.906 -39.252 1.00 91.88 346 ASN A C 1
ATOM 2626 O O . ASN A 1 346 ? 22.361 19.719 -38.334 1.00 91.88 346 ASN A O 1
ATOM 2630 N N . ILE A 1 347 ? 22.561 17.613 -39.089 1.00 91.06 347 ILE A N 1
ATOM 2631 C CA . ILE A 1 347 ? 23.158 17.086 -37.850 1.00 91.06 347 ILE A CA 1
ATOM 2632 C C . ILE A 1 347 ? 24.521 17.737 -37.574 1.00 91.06 347 ILE A C 1
ATOM 2634 O O . ILE A 1 347 ? 24.776 18.170 -36.451 1.00 91.06 347 ILE A O 1
ATOM 2638 N N . TYR A 1 348 ? 25.388 17.858 -38.582 1.00 88.62 348 TYR A N 1
ATOM 2639 C CA . TYR A 1 348 ? 26.678 18.542 -38.444 1.00 88.62 348 TYR A CA 1
ATOM 2640 C C . TYR A 1 348 ? 26.525 20.019 -38.062 1.00 88.62 348 TYR A C 1
ATOM 2642 O O . TYR A 1 348 ? 27.224 20.500 -37.173 1.00 88.62 348 TYR A O 1
ATOM 2650 N N . GLN A 1 349 ? 25.583 20.732 -38.676 1.00 88.19 349 GLN A N 1
ATOM 2651 C CA . GLN A 1 349 ? 25.333 22.139 -38.360 1.00 88.19 349 GLN A CA 1
ATOM 2652 C C . GLN A 1 349 ? 24.850 22.335 -36.917 1.00 88.19 349 GLN A C 1
ATOM 2654 O O . GLN A 1 349 ? 25.202 23.332 -36.288 1.00 88.19 349 GLN A O 1
ATOM 2659 N N . ALA A 1 350 ? 24.075 21.387 -36.385 1.00 87.38 350 ALA A N 1
ATOM 2660 C CA . ALA A 1 350 ? 23.576 21.439 -35.015 1.00 87.38 350 ALA A CA 1
ATOM 2661 C C . ALA A 1 350 ? 24.609 20.967 -33.971 1.00 87.38 350 ALA A C 1
ATOM 2663 O O . ALA A 1 350 ? 24.680 21.544 -32.887 1.00 87.38 350 ALA A O 1
ATOM 2664 N N . TYR A 1 351 ? 25.418 19.947 -34.290 1.00 85.06 351 TYR A N 1
ATOM 2665 C CA . TYR A 1 351 ? 26.199 19.193 -33.292 1.00 85.06 351 TYR A CA 1
ATOM 2666 C C . TYR A 1 351 ? 27.650 18.862 -33.686 1.00 85.06 351 TYR A C 1
ATOM 2668 O O . TYR A 1 351 ? 28.372 18.268 -32.890 1.00 85.06 351 TYR A O 1
ATOM 2676 N N . GLY A 1 352 ? 28.091 19.189 -34.902 1.00 70.81 352 GLY A N 1
ATOM 2677 C CA . GLY A 1 352 ? 29.377 18.759 -35.474 1.00 70.81 352 GLY A CA 1
ATOM 2678 C C . GLY A 1 352 ? 30.423 19.861 -35.680 1.00 70.81 352 GLY A C 1
ATOM 2679 O O . GLY A 1 352 ? 31.519 19.566 -36.153 1.00 70.81 352 GLY A O 1
ATOM 2680 N N . ALA A 1 353 ? 30.126 21.120 -35.340 1.00 63.81 353 ALA A N 1
ATOM 2681 C CA . ALA A 1 353 ? 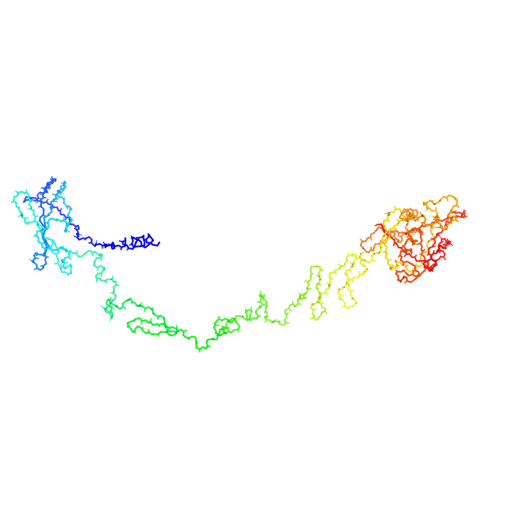31.073 22.227 -35.494 1.00 63.81 353 ALA A CA 1
ATOM 2682 C C . ALA A 1 353 ? 32.369 22.007 -34.670 1.00 63.81 353 ALA A C 1
ATOM 2684 O O . ALA A 1 353 ? 32.308 21.408 -33.591 1.00 63.81 353 ALA A O 1
ATOM 2685 N N . PRO A 1 354 ? 33.543 22.507 -35.119 1.00 53.56 354 PRO A N 1
ATOM 2686 C CA . PRO A 1 354 ? 34.818 22.311 -34.422 1.00 53.56 354 PRO A CA 1
ATOM 2687 C C . PRO A 1 354 ? 34.737 22.711 -32.938 1.00 53.56 354 PRO A C 1
ATOM 2689 O O . PRO A 1 354 ? 34.576 23.887 -32.616 1.00 53.56 354 PRO A O 1
ATOM 2692 N N . GLY A 1 355 ? 34.847 21.727 -32.037 1.00 52.16 355 GLY A N 1
ATOM 2693 C CA . GLY A 1 355 ? 34.716 21.898 -30.581 1.00 52.16 355 GLY A CA 1
ATOM 2694 C C . GLY A 1 355 ? 33.523 21.170 -29.950 1.00 52.16 355 GLY A C 1
ATOM 2695 O O . GLY A 1 355 ? 33.489 21.021 -28.729 1.00 52.16 355 GLY A O 1
ATOM 2696 N N . ALA A 1 356 ? 32.580 20.671 -30.751 1.00 58.62 356 ALA A N 1
ATOM 2697 C CA . ALA A 1 356 ? 31.523 19.788 -30.279 1.00 58.62 356 ALA A CA 1
ATOM 2698 C C . ALA A 1 356 ? 32.041 18.338 -30.195 1.00 58.62 356 ALA A C 1
ATOM 2700 O O . ALA A 1 356 ? 32.363 17.716 -31.203 1.00 58.62 356 ALA A O 1
ATOM 2701 N N . ASN A 1 357 ? 32.126 17.788 -28.980 1.00 61.66 357 ASN A N 1
ATOM 2702 C CA . ASN A 1 357 ? 32.559 16.403 -28.730 1.00 61.66 357 ASN A CA 1
ATOM 2703 C C . ASN A 1 357 ? 31.419 15.376 -28.898 1.00 61.66 357 ASN A C 1
ATOM 2705 O O . ASN A 1 357 ? 31.539 14.243 -28.438 1.00 61.66 357 ASN A O 1
ATOM 2709 N N . GLU A 1 358 ? 30.291 15.766 -29.499 1.00 70.56 358 GLU A N 1
ATOM 2710 C CA . GLU A 1 358 ? 29.084 14.929 -29.556 1.00 70.56 358 GLU A CA 1
ATOM 2711 C C . GLU A 1 358 ? 29.092 13.936 -30.726 1.00 70.56 358 GLU A C 1
ATOM 2713 O O . GLU A 1 358 ? 28.331 12.970 -30.724 1.00 70.56 358 GLU A O 1
ATOM 2718 N N . ILE A 1 359 ? 29.958 14.142 -31.724 1.00 75.00 359 ILE A N 1
ATOM 2719 C CA . ILE A 1 359 ? 30.049 13.287 -32.908 1.00 75.00 359 ILE A CA 1
ATOM 2720 C C . ILE A 1 359 ? 31.483 12.835 -33.108 1.00 75.00 359 ILE A C 1
ATOM 2722 O O . ILE A 1 359 ? 32.419 13.634 -33.104 1.00 75.00 359 ILE A O 1
ATOM 2726 N N . THR A 1 360 ? 31.661 11.535 -33.324 1.00 78.00 360 THR A N 1
ATOM 2727 C CA . THR A 1 360 ? 32.993 11.007 -33.573 1.00 78.00 360 THR A CA 1
ATOM 2728 C C . THR A 1 360 ? 33.433 11.417 -34.978 1.00 78.00 360 THR A C 1
ATOM 2730 O O . THR A 1 360 ? 32.795 11.055 -35.963 1.00 78.00 360 THR A O 1
ATOM 2733 N N . SER A 1 361 ? 34.538 12.153 -35.078 1.00 79.81 361 SER A N 1
ATOM 2734 C CA . SER A 1 361 ? 35.097 12.581 -36.365 1.00 79.81 361 SER A CA 1
ATOM 2735 C C . SER A 1 361 ? 35.401 11.385 -37.285 1.00 79.81 361 SER A C 1
ATOM 2737 O O . SER A 1 361 ? 35.809 10.314 -36.811 1.00 79.81 361 SER A O 1
ATOM 2739 N N . GLY A 1 362 ? 35.164 11.559 -38.586 1.00 79.69 362 GLY A N 1
ATOM 2740 C CA . GLY A 1 362 ? 35.332 10.534 -39.614 1.00 79.69 362 GLY A CA 1
ATOM 2741 C C . GLY A 1 362 ? 34.357 10.687 -40.782 1.00 79.69 362 GLY A C 1
ATOM 2742 O O . GLY A 1 362 ? 33.525 11.596 -40.808 1.00 79.69 362 GLY A O 1
ATOM 2743 N N . ILE A 1 363 ? 34.458 9.756 -41.730 1.00 81.12 363 ILE A N 1
ATOM 2744 C CA . ILE A 1 363 ? 33.621 9.689 -42.931 1.00 81.12 363 ILE A CA 1
ATOM 2745 C C . ILE A 1 363 ? 32.383 8.836 -42.642 1.00 81.12 363 ILE A C 1
ATOM 2747 O O . ILE A 1 363 ? 32.500 7.755 -42.068 1.00 81.12 363 ILE A O 1
ATOM 2751 N N . TYR A 1 364 ? 31.206 9.294 -43.058 1.00 84.19 364 TYR A N 1
ATOM 2752 C CA . TYR A 1 364 ? 29.925 8.625 -42.843 1.00 84.19 364 TYR A CA 1
ATOM 2753 C C . TYR A 1 364 ? 29.217 8.348 -44.164 1.00 84.19 364 TYR A C 1
ATOM 2755 O O . TYR A 1 364 ? 29.229 9.168 -45.085 1.00 84.19 364 TYR A O 1
ATOM 2763 N N . GLN A 1 365 ? 28.587 7.178 -44.235 1.00 84.62 365 GLN A N 1
ATOM 2764 C CA . GLN A 1 365 ? 27.747 6.780 -45.358 1.00 84.62 365 GLN A CA 1
ATOM 2765 C C . GLN A 1 365 ? 26.447 7.585 -45.358 1.00 84.62 365 GLN A C 1
ATOM 2767 O O . GLN A 1 365 ? 25.855 7.809 -44.301 1.00 84.62 365 GLN A O 1
ATOM 2772 N N . THR A 1 366 ? 25.986 7.962 -46.548 1.00 85.50 366 THR A N 1
ATOM 2773 C CA . THR A 1 366 ? 24.675 8.589 -46.741 1.00 85.50 366 THR A CA 1
ATOM 2774 C C . THR A 1 366 ? 23.870 7.805 -47.767 1.00 85.50 366 THR A C 1
ATOM 2776 O O . THR A 1 366 ? 24.415 6.998 -48.522 1.00 85.50 366 THR A O 1
ATOM 2779 N N . SER A 1 367 ? 22.561 8.021 -47.792 1.00 84.81 367 SER A N 1
ATOM 2780 C CA . SER A 1 367 ? 21.666 7.457 -48.801 1.00 84.81 367 SER A CA 1
ATOM 2781 C C . SER A 1 367 ? 21.588 8.288 -50.087 1.00 84.81 367 SER A C 1
ATOM 2783 O O . SER A 1 367 ? 20.866 7.902 -51.007 1.00 84.81 367 SER A O 1
ATOM 2785 N N . THR A 1 368 ? 22.337 9.394 -50.172 1.00 82.06 368 THR A N 1
ATOM 2786 C CA . THR A 1 368 ? 22.402 10.264 -51.351 1.00 82.06 368 THR A CA 1
ATOM 2787 C C . THR A 1 368 ? 23.418 9.741 -52.359 1.00 82.06 368 THR A C 1
ATOM 2789 O O . THR A 1 368 ? 24.558 9.407 -52.021 1.00 82.06 368 THR A O 1
ATOM 2792 N N . VAL A 1 369 ? 23.008 9.705 -53.624 1.00 74.12 369 VAL A N 1
ATOM 2793 C CA . VAL A 1 369 ? 23.799 9.162 -54.731 1.00 74.12 369 VAL A CA 1
ATOM 2794 C C . VAL A 1 369 ? 23.833 10.104 -55.935 1.00 74.12 369 VAL A C 1
ATOM 2796 O O . VAL A 1 369 ? 22.921 10.906 -56.126 1.00 74.12 369 VAL A O 1
ATOM 2799 N N . ASP A 1 370 ? 24.884 9.980 -56.743 1.00 70.31 370 ASP A N 1
ATOM 2800 C CA . ASP A 1 370 ? 25.139 10.717 -57.986 1.00 70.31 370 ASP A CA 1
ATOM 2801 C C . ASP A 1 370 ? 25.300 9.737 -59.167 1.00 70.31 370 ASP A C 1
ATOM 2803 O O . ASP A 1 370 ? 26.108 8.805 -59.124 1.00 70.31 370 ASP A O 1
ATOM 2807 N N . ASP A 1 371 ? 24.522 9.933 -60.230 1.00 62.03 371 ASP A N 1
ATOM 2808 C CA . ASP A 1 371 ? 24.408 9.053 -61.400 1.00 62.03 371 ASP A CA 1
ATOM 2809 C C . ASP A 1 371 ? 25.147 9.569 -62.653 1.00 62.03 371 ASP A C 1
ATOM 2811 O O . ASP A 1 371 ? 25.234 8.855 -63.658 1.00 62.03 371 ASP A O 1
ATOM 2815 N N . SER A 1 372 ? 25.779 10.746 -62.582 1.00 59.16 372 SER A N 1
ATOM 2816 C CA . SER A 1 372 ? 26.423 11.447 -63.712 1.00 59.16 372 SER A CA 1
ATOM 2817 C C . SER A 1 372 ? 27.565 10.687 -64.418 1.00 59.16 372 SER A C 1
ATOM 2819 O O . SER A 1 372 ? 28.084 11.126 -65.446 1.00 59.16 372 SER A O 1
ATOM 2821 N N . GLY A 1 373 ? 27.982 9.530 -63.892 1.00 53.88 373 GLY A N 1
ATOM 2822 C CA . GLY A 1 373 ? 29.121 8.748 -64.375 1.00 53.88 373 GLY A CA 1
ATOM 2823 C C . GLY A 1 373 ? 28.829 7.692 -65.448 1.00 53.88 373 GLY A C 1
ATOM 2824 O O . GLY A 1 373 ? 29.785 7.086 -65.930 1.00 53.88 373 GLY A O 1
ATOM 2825 N N . GLY A 1 374 ? 27.565 7.414 -65.798 1.00 50.62 374 GLY A N 1
ATOM 2826 C CA . GLY A 1 374 ? 27.194 6.447 -66.852 1.00 50.62 374 GLY A CA 1
ATOM 2827 C C . GLY A 1 374 ? 27.702 5.003 -66.660 1.00 50.62 374 GLY A C 1
ATOM 2828 O O . GLY A 1 374 ? 27.632 4.191 -67.583 1.00 50.62 374 GLY A O 1
ATOM 2829 N N . GLY A 1 375 ? 28.246 4.673 -65.487 1.00 49.44 375 GLY A N 1
ATOM 2830 C CA . GLY A 1 375 ? 28.688 3.333 -65.119 1.00 49.44 375 GLY A CA 1
ATOM 2831 C C . GLY A 1 375 ? 27.557 2.522 -64.491 1.00 49.44 375 GLY A C 1
ATOM 2832 O O . GLY A 1 375 ? 26.593 3.071 -63.971 1.00 49.44 375 GLY A O 1
ATOM 2833 N N . VAL A 1 376 ? 27.709 1.197 -64.478 1.00 45.31 376 VAL A N 1
ATOM 2834 C CA . VAL A 1 376 ? 26.759 0.232 -63.878 1.00 45.31 376 VAL A CA 1
ATOM 2835 C C . VAL A 1 376 ? 26.591 0.422 -62.349 1.00 45.31 376 VAL A C 1
ATOM 2837 O O . VAL A 1 376 ? 25.745 -0.217 -61.733 1.00 45.31 376 VAL A O 1
ATOM 2840 N N . PHE A 1 377 ? 27.363 1.325 -61.730 1.00 51.38 377 PHE A N 1
ATOM 2841 C CA . PHE A 1 377 ? 27.346 1.646 -60.302 1.00 51.38 377 PHE A CA 1
ATOM 2842 C C . PHE A 1 377 ? 27.293 3.177 -60.123 1.00 51.38 377 PHE A C 1
ATOM 2844 O O . PHE A 1 377 ? 28.224 3.868 -60.541 1.00 51.38 377 PHE A O 1
ATOM 2851 N N . GLY A 1 378 ? 26.209 3.711 -59.543 1.00 57.34 378 GLY A N 1
ATOM 2852 C CA . GLY A 1 378 ? 26.097 5.139 -59.189 1.00 57.34 378 GLY A CA 1
ATOM 2853 C C . GLY A 1 378 ? 27.050 5.501 -58.045 1.00 57.34 378 GLY A C 1
ATOM 2854 O O . GLY A 1 378 ? 27.367 4.641 -57.236 1.00 57.34 378 GLY A O 1
ATOM 2855 N N . ARG A 1 379 ? 27.558 6.733 -57.973 1.00 67.69 379 ARG A N 1
ATOM 2856 C CA . ARG A 1 379 ? 28.489 7.187 -56.920 1.00 67.69 379 ARG A CA 1
ATOM 2857 C C . ARG A 1 379 ? 27.720 7.518 -55.643 1.00 67.69 379 ARG A C 1
ATOM 2859 O O . ARG A 1 379 ? 26.602 8.011 -55.721 1.00 67.69 379 ARG A O 1
ATOM 2866 N N . VAL A 1 380 ? 28.309 7.282 -54.474 1.00 73.12 380 VAL A N 1
ATOM 2867 C CA . VAL A 1 380 ? 27.674 7.596 -53.180 1.00 73.12 380 VAL A CA 1
ATOM 2868 C C . VAL A 1 380 ? 28.334 8.832 -52.594 1.00 73.12 380 VAL A C 1
ATOM 2870 O O . VAL A 1 380 ? 29.566 8.937 -52.582 1.00 73.12 380 VAL A O 1
ATOM 2873 N N . LEU A 1 381 ? 27.520 9.757 -52.090 1.00 80.12 381 LEU A N 1
ATOM 2874 C CA . LEU A 1 381 ? 28.030 10.891 -51.338 1.00 80.12 381 LEU A CA 1
ATOM 2875 C C . LEU A 1 381 ? 28.312 10.443 -49.907 1.00 80.12 381 LEU A C 1
ATOM 2877 O O . LEU A 1 381 ? 27.449 9.899 -49.221 1.00 80.12 381 LEU A O 1
ATOM 2881 N N . GLN A 1 382 ? 29.533 10.681 -49.449 1.00 83.06 382 GLN A N 1
ATOM 2882 C CA . GLN A 1 382 ? 29.927 10.462 -48.064 1.00 83.06 382 GLN A CA 1
ATOM 2883 C C . GLN A 1 382 ? 30.103 11.810 -47.376 1.00 83.06 382 GLN A C 1
ATOM 2885 O O . GLN A 1 382 ? 30.563 12.766 -48.002 1.00 83.06 382 GLN A O 1
ATOM 2890 N N . PHE A 1 383 ? 29.754 11.889 -46.096 1.00 85.38 383 PHE A N 1
ATOM 2891 C CA . PHE A 1 383 ? 29.910 13.105 -45.304 1.00 85.38 383 PHE A CA 1
ATOM 2892 C C . PHE A 1 383 ? 31.110 12.981 -44.369 1.00 85.38 383 PHE A C 1
ATOM 2894 O O . PHE A 1 383 ? 31.195 12.022 -43.604 1.00 85.38 383 PHE A O 1
ATOM 2901 N N . ASP A 1 384 ? 32.031 13.939 -44.412 1.00 85.81 384 ASP A N 1
ATOM 2902 C CA . ASP A 1 384 ? 33.181 13.975 -43.512 1.00 85.81 384 ASP A CA 1
ATOM 2903 C C . ASP A 1 384 ? 32.942 14.967 -42.366 1.00 85.81 384 ASP A C 1
ATOM 2905 O O . ASP A 1 384 ? 32.976 16.184 -42.555 1.00 85.81 384 ASP A O 1
ATOM 2909 N N . PHE A 1 385 ? 32.750 14.447 -41.149 1.00 83.94 385 PHE A N 1
ATOM 2910 C CA . PHE A 1 385 ? 32.583 15.273 -39.948 1.00 83.94 385 PHE A CA 1
ATOM 2911 C C . PHE A 1 385 ? 33.861 16.020 -39.542 1.00 83.94 385 PHE A C 1
ATOM 2913 O O . PHE A 1 385 ? 33.777 16.957 -38.751 1.00 83.94 385 PHE A O 1
ATOM 2920 N N . ALA A 1 386 ? 35.038 15.654 -40.066 1.00 81.12 386 ALA A N 1
ATOM 2921 C CA . ALA A 1 386 ? 36.271 16.398 -39.821 1.00 81.12 386 ALA A CA 1
ATOM 2922 C C . ALA A 1 386 ? 36.308 17.723 -40.593 1.00 81.12 386 ALA A C 1
ATOM 2924 O O . ALA A 1 386 ? 36.816 18.723 -40.084 1.00 81.12 386 ALA A O 1
ATOM 2925 N N . THR A 1 387 ? 35.785 17.730 -41.821 1.00 79.94 387 THR A N 1
ATOM 2926 C CA . THR A 1 387 ? 35.879 18.875 -42.740 1.00 79.94 387 THR A CA 1
ATOM 2927 C C . THR A 1 387 ? 34.547 19.581 -42.984 1.00 79.94 387 THR A C 1
ATOM 2929 O O . THR A 1 387 ? 34.548 20.716 -43.459 1.00 79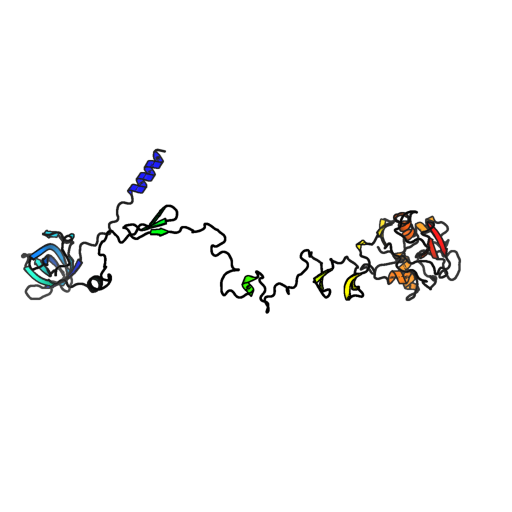.94 387 THR A O 1
ATOM 2932 N N . GLY A 1 388 ? 33.415 18.949 -42.662 1.00 77.31 388 GLY A N 1
ATOM 2933 C CA . GLY A 1 388 ? 32.082 19.455 -42.998 1.00 77.31 388 GLY A CA 1
ATOM 2934 C C . GLY A 1 388 ? 31.820 19.472 -44.508 1.00 77.31 388 GLY A C 1
ATOM 2935 O O . GLY A 1 388 ? 31.044 20.296 -44.993 1.00 77.31 388 GLY A O 1
ATOM 2936 N N . GLN A 1 389 ? 32.526 18.633 -45.270 1.00 78.06 389 GLN A N 1
ATOM 2937 C CA . GLN A 1 389 ? 32.455 18.556 -46.730 1.00 78.06 389 GLN A CA 1
ATOM 2938 C C . GLN A 1 389 ? 32.016 17.159 -47.180 1.00 78.06 389 GLN A C 1
ATOM 2940 O O . GLN A 1 389 ? 32.152 16.177 -46.443 1.00 78.06 389 GLN A O 1
ATOM 2945 N N . PHE A 1 390 ? 31.525 17.060 -48.418 1.00 73.69 390 PHE A N 1
ATOM 2946 C CA . PHE A 1 390 ? 31.288 15.762 -49.039 1.00 73.69 390 PHE A CA 1
ATOM 2947 C C . PHE A 1 390 ? 32.573 15.208 -49.637 1.00 73.69 390 PHE A C 1
ATOM 2949 O O . PHE A 1 390 ? 33.402 15.941 -50.176 1.00 73.69 390 PHE A O 1
ATOM 2956 N N . THR A 1 391 ? 32.684 13.887 -49.617 1.00 71.25 391 THR A N 1
ATOM 2957 C CA . THR A 1 391 ? 33.607 13.144 -50.471 1.00 71.25 391 THR A CA 1
ATOM 2958 C C . THR A 1 391 ? 32.782 12.293 -51.429 1.00 71.25 391 THR A C 1
ATOM 2960 O O . THR A 1 391 ? 31.830 11.632 -51.014 1.00 71.25 391 THR A O 1
ATOM 2963 N N . ILE A 1 392 ? 33.125 12.310 -52.718 1.00 66.06 392 ILE A N 1
ATOM 2964 C CA . ILE A 1 392 ? 32.523 11.400 -53.698 1.00 66.06 392 ILE A CA 1
ATOM 2965 C C . ILE A 1 392 ? 33.305 10.090 -53.651 1.00 66.06 392 ILE A C 1
ATOM 2967 O O . ILE A 1 392 ? 34.474 10.053 -54.039 1.00 66.06 392 ILE A O 1
ATOM 2971 N N . GLY A 1 393 ? 32.662 9.026 -53.174 1.00 59.62 393 GLY A N 1
ATOM 2972 C CA . GLY A 1 393 ? 33.226 7.679 -53.155 1.00 59.62 393 GLY A CA 1
ATOM 2973 C C . GLY A 1 393 ? 32.689 6.814 -54.295 1.00 59.62 393 GLY A C 1
ATOM 2974 O O . GLY A 1 393 ? 31.544 6.962 -54.733 1.00 59.62 393 GLY A O 1
ATOM 2975 N N . THR A 1 394 ? 33.499 5.866 -54.763 1.00 55.81 394 THR A N 1
ATOM 2976 C CA . THR A 1 394 ? 32.993 4.698 -55.491 1.00 55.81 394 THR A CA 1
ATOM 2977 C C . THR A 1 394 ? 32.273 3.766 -54.506 1.00 55.81 394 THR A C 1
ATOM 2979 O O . THR A 1 394 ? 32.731 3.597 -53.369 1.00 55.81 394 THR A O 1
ATOM 2982 N N . PRO A 1 395 ? 31.134 3.161 -54.891 1.00 50.69 395 PRO A N 1
ATOM 2983 C CA . PRO A 1 395 ? 30.426 2.221 -54.030 1.00 50.69 395 PRO A CA 1
ATOM 2984 C C . PRO A 1 395 ? 31.351 1.100 -53.544 1.00 50.69 395 PRO A C 1
ATOM 2986 O O . PRO A 1 395 ? 31.938 0.390 -54.353 1.00 50.69 395 PRO A O 1
ATOM 2989 N N . GLY A 1 396 ? 31.458 0.921 -52.226 1.00 52.72 396 GLY A N 1
ATOM 2990 C CA . GLY A 1 396 ? 32.197 -0.190 -51.613 1.00 52.72 396 GLY A CA 1
ATOM 2991 C C . GLY A 1 396 ? 33.687 0.039 -51.317 1.00 52.72 396 GLY A C 1
ATOM 2992 O O . GLY A 1 396 ? 34.275 -0.816 -50.662 1.00 52.72 396 GLY A O 1
ATOM 2993 N N . ASP A 1 397 ? 34.289 1.170 -51.701 1.00 51.03 397 ASP A N 1
ATOM 2994 C CA . ASP A 1 397 ? 35.754 1.341 -51.605 1.00 51.03 397 ASP A CA 1
ATOM 2995 C C . ASP A 1 397 ? 36.254 2.061 -50.342 1.00 51.03 397 ASP A C 1
ATOM 2997 O O . ASP A 1 397 ? 37.463 2.210 -50.164 1.00 51.03 397 ASP A O 1
ATOM 3001 N N . ASN A 1 398 ? 35.364 2.477 -49.432 1.00 60.88 398 ASN A N 1
ATOM 3002 C CA . ASN A 1 398 ? 35.779 3.082 -48.164 1.00 60.88 398 ASN A CA 1
ATOM 3003 C C . ASN A 1 398 ? 35.448 2.175 -46.963 1.00 60.88 398 ASN A C 1
ATOM 3005 O O . ASN A 1 398 ? 34.387 2.334 -46.351 1.00 60.88 398 ASN A O 1
ATOM 3009 N N . PRO A 1 399 ? 36.334 1.222 -46.609 1.00 58.53 399 PRO A N 1
ATOM 3010 C CA . PRO A 1 399 ? 36.147 0.349 -45.450 1.00 58.53 399 PRO A CA 1
ATOM 3011 C C . PRO A 1 399 ? 36.180 1.102 -44.111 1.00 58.53 399 PRO A C 1
ATOM 3013 O O . PRO A 1 399 ? 35.846 0.506 -43.090 1.00 58.53 399 PRO A O 1
ATOM 3016 N N . GLU A 1 400 ? 36.564 2.383 -44.113 1.00 62.66 400 GLU A N 1
ATOM 3017 C CA . GLU A 1 400 ? 36.651 3.249 -42.933 1.00 62.66 400 GLU A CA 1
ATOM 3018 C C . GLU A 1 400 ? 35.397 4.119 -42.735 1.00 62.66 400 GLU A C 1
ATOM 3020 O O . GLU A 1 400 ? 35.268 4.796 -41.712 1.00 62.66 400 GLU A O 1
ATOM 3025 N N . ALA A 1 401 ? 34.458 4.106 -43.690 1.00 71.75 401 ALA A N 1
ATOM 3026 C CA . ALA A 1 401 ? 33.232 4.887 -43.597 1.00 71.75 401 ALA A CA 1
ATOM 3027 C C . ALA A 1 401 ? 32.233 4.262 -42.610 1.00 71.75 401 ALA A C 1
ATOM 3029 O O . ALA A 1 401 ? 31.911 3.073 -42.674 1.00 71.75 401 ALA A O 1
ATOM 3030 N N . ARG A 1 402 ? 31.712 5.094 -41.710 1.00 79.94 402 ARG A N 1
ATOM 3031 C CA . ARG A 1 402 ? 30.832 4.708 -40.606 1.00 79.94 402 ARG A CA 1
ATOM 3032 C C . ARG A 1 402 ? 29.364 4.814 -40.975 1.00 79.94 402 ARG A C 1
ATOM 3034 O O . ARG A 1 402 ? 28.988 5.523 -41.907 1.00 79.94 402 ARG A O 1
ATOM 3041 N N . CYS A 1 403 ? 28.526 4.119 -40.213 1.00 80.00 403 CYS A N 1
ATOM 3042 C CA . CYS A 1 403 ? 27.080 4.162 -40.378 1.00 80.00 403 CYS A CA 1
ATOM 3043 C C . CYS A 1 403 ? 26.439 4.835 -39.166 1.00 80.00 403 CYS A C 1
ATOM 3045 O O . CYS A 1 403 ? 26.656 4.416 -38.025 1.00 80.00 403 CYS A O 1
ATOM 3047 N N . ARG A 1 404 ? 25.636 5.865 -39.430 1.00 86.38 404 ARG A N 1
ATOM 3048 C CA . ARG A 1 404 ? 24.830 6.549 -38.425 1.00 86.38 404 ARG A CA 1
ATOM 3049 C C . ARG A 1 404 ? 23.398 6.599 -38.904 1.00 86.38 404 ARG A C 1
ATOM 3051 O O . ARG A 1 404 ? 23.107 7.287 -39.873 1.00 86.38 404 ARG A O 1
ATOM 3058 N N . CYS A 1 405 ? 22.546 5.837 -38.243 1.00 89.06 405 CYS A N 1
ATOM 3059 C CA . CYS A 1 405 ? 21.142 5.756 -38.590 1.00 89.06 405 CYS A CA 1
ATOM 3060 C C . CYS A 1 405 ? 20.377 6.879 -37.895 1.00 89.06 405 CYS A C 1
ATOM 3062 O O . CYS A 1 405 ? 20.728 7.303 -36.790 1.00 89.06 405 CYS A O 1
ATOM 3064 N N . VAL A 1 406 ? 19.334 7.353 -38.557 1.00 93.06 406 VAL A N 1
ATOM 3065 C CA . VAL A 1 406 ? 18.418 8.368 -38.038 1.00 93.06 406 VAL A CA 1
ATOM 3066 C C . VAL A 1 406 ? 16.993 7.823 -38.108 1.00 93.06 406 VAL A C 1
ATOM 3068 O O . VAL A 1 406 ? 16.742 6.858 -38.826 1.00 93.06 406 VAL A O 1
ATOM 3071 N N . ARG A 1 407 ? 16.064 8.419 -37.368 1.00 92.38 407 ARG A N 1
ATOM 3072 C CA . ARG A 1 407 ? 14.630 8.094 -37.413 1.00 92.38 407 ARG A CA 1
ATOM 3073 C C . ARG A 1 407 ? 13.786 9.368 -37.443 1.00 92.38 407 ARG A C 1
ATOM 3075 O O . ARG A 1 407 ? 14.334 10.453 -37.239 1.00 92.38 407 ARG A O 1
ATOM 3082 N N . LYS A 1 408 ? 12.493 9.254 -37.744 1.00 87.19 408 LYS A N 1
ATOM 3083 C CA . LYS A 1 408 ? 11.544 10.383 -37.744 1.00 87.19 408 LYS A CA 1
ATOM 3084 C C . LYS A 1 408 ? 10.740 10.466 -36.452 1.00 87.19 408 LYS A C 1
ATOM 3086 O O . LYS A 1 408 ? 10.598 9.434 -35.754 1.00 87.19 408 LYS A O 1
#

Radius of gyration: 60.73 Å; Cα contacts (8 Å, |Δi|>4): 691; chains: 1; bounding box: 120×59×139 Å

Nearest PDB structures (foldseek):
  8dhl-assembly1_B  TM=5.690E-01  e=2.340E-02  Tannerella forsythia
  8dhl-assembly1_A  TM=5.132E-01  e=2.909E-02  Tannerella forsythia
  3cmg-assembly1_A  TM=5.487E-01  e=1.017E-01  Bacteroides fragilis NCTC 9343
  6ed1-assembly2_C  TM=4.885E-01  e=1.134E-01  Phocaeicola dorei
  8dhe-assembly1_C  TM=5.150E-01  e=4.420E-01  Tannerella forsythia

pLDDT: mean 77.06, std 14.95, range [42.91, 97.62]

Foldseek 3Di:
DVVVVVVVVVVVVPPPDPPPDDPLWDKDKDFDADPVRHTPAQAWKKKKKFKDFPRDTQWIFIDTFTAHRRSMTIDTGRPGHTPDHHSVPDDPVTWIKIWMWIDRPPDTDTDDIGIDDDDPVRVCVVPDDDDPPPDPDPPQPDWDWDDDPQWIDTPPCPDIDGNDPPPPDPPPPPPQPLPDPPDDLCPNVPDPDPDDPSDPVPDQDEDPPDDPQKDWDDLPPHIDIAHHDAFQWDWDADPSRDIHTDADALVQWDWFQAPVRDIKTFHLDFPDFFAQAWFQFPWFPDDDPQWDPDPVSQLPPFCFLVLLVRSCVVVPDGRDQSVCQQPDCGNNDNQKGFGGSNRVLRVCVVALPPPRPSHDFDKAWHSDWTQNPVDRGTWTWIATSVVSDTDTHGGRPCRRHTHIIMGD

Solvent-accessible surface area (backbone atoms only — not comparable to full-atom values): 24498 Å² total; per-residue (Å²): 112,80,70,59,57,53,54,55,52,59,59,67,67,69,71,75,72,86,73,84,70,76,74,69,52,47,81,46,77,51,70,44,55,48,100,84,69,46,60,43,46,66,37,79,37,36,36,37,41,34,36,26,44,92,88,40,78,59,32,31,27,42,36,80,46,59,22,37,88,72,5,40,38,82,45,55,53,67,70,46,53,74,76,42,67,54,74,90,72,60,68,80,90,49,74,37,29,43,35,37,24,42,26,83,85,81,57,76,42,82,74,49,75,45,74,63,73,79,50,74,68,57,51,39,62,77,73,57,85,73,70,87,61,96,69,85,58,94,81,65,80,75,68,51,81,46,74,61,91,47,35,40,33,39,44,96,80,70,45,75,49,73,71,60,67,90,77,78,52,88,79,76,52,103,75,58,76,77,75,56,88,86,64,61,69,68,68,52,79,71,61,93,69,96,66,96,73,78,53,88,87,72,61,87,63,66,67,90,82,72,58,94,68,46,43,79,47,73,78,88,86,53,55,41,76,40,74,55,76,55,57,37,41,43,83,42,65,45,99,85,66,49,73,43,76,38,73,60,37,49,84,60,52,46,80,44,79,43,97,87,73,48,60,33,37,34,55,59,67,70,77,44,88,64,61,52,79,41,46,60,57,78,60,74,79,77,65,63,94,77,32,73,86,49,74,63,61,42,49,68,36,72,50,10,58,63,32,16,52,46,39,32,70,68,67,50,86,65,62,29,62,37,43,53,16,46,68,36,71,53,48,79,41,61,70,27,17,17,29,9,46,14,46,50,47,51,46,34,74,75,44,38,49,97,87,44,86,55,48,78,70,46,40,29,58,34,46,34,64,32,60,65,74,83,53,90,52,34,32,32,42,26,44,25,53,75,75,77,43,76,44,86,39,64,49,53,73,59,56,76,41,27,39,56,45,29,30,111

Sequence (408 aa):
MKKLTFTIFSFFLFTVMVSAQVPQAFKYQAVVRDAGGQVMANQSITLGVDLLQNGNTVYSEDQPATTNDFGLVNLEIGRGTVLSGTFDQIDWSVPTTVRLWLDSGNGFQQIGDSELLSVPYAMYAANGGGGADDDPDPTNELQTLSQNGSEITLSNNGGTVSINDADADPTNELQNWSNLPGIPADIADGDQVDDADADPANEIELPTDAVAGDMAYYDGTTWKRVPDGKGGQTLTLRNNGNPVWNGPSTEDLKEVLLPNGQLIYWHPTDNLQNSLTRPMGSAYVHLPEAGITTLQEAIDDLRGESSTALMVETYGNGAYAAKFCQDLVAFGFDDWYLPSYGEIYNIYQAYGAPGANEITSGIYQTSTVDDSGGGVFGRVLQFDFATGQFTIGTPGDNPEARCRCVRK

Secondary structure (DSSP, 8-state):
-HHHHHHHHHHHTT------PPPS-EEEEEE-B-TTS-B-TT-EEEEEEEEEETTEEEEEEEEEEE--TTSEEEEEETSSEEEES-GGG--TTS-EEEEEEEESSS--EEEEEEE-PPPHHHHHHHHSS----S---TTSSSPPEEEETTEEEESTT--EEE---SS--TTTSS--GGG-TT--GGGTS------SS--TTSS----TT--TT-EEEE-SSSEEEEPPPPTT-EEEE-TTS-EEEES--GGG-EEEE-TTS-EEEE-SS-SB-S---S---S---PPPTT---SHHHHHT---HHHHHHHHHHHH-S-SSHHHHHHT--BTTB---BPPPHHHHHHHHHHHTSTT-TTS--SEEEEEEEE-TT-SSS-EEEEEETTTTEEEEEPTT--TT-BB--EE-